Protein AF-A0A1J3CMD3-F1 (afdb_monomer_lite)

Secondary structure (DSSP, 8-state):
-IIIIIS---GGGEEEEEE--BTTTTBPP-HHHHHHHHHH-TTSEEEEETT-EEESSSSEEEEEEEEEEEE-SS-TT-PEEEEEEEEEEEEEEETTTEEEEEEEEEEEEEE-HHHHHHHHTT-SSGGGSHHHHHHHHHHHHHS--SSPS-SS--HHHHHHHHHHHHHHHHHHHHHTT----SSHHHHHHHHHHHHHHHHHHHHS---TTHHHHHHHHHHHHHTTT-HHHHHTHHHHHHHHHHHHHHHHHHHHHHHHHH-TTS-HHHHHHHHHHHTT---TTHHHHHHHSTTHHHHHHHHHHT----TT--HHHHHHHHHHHHHHHHHHTSHHHHHHHHHTTHHHHHHHHHH-----HHHHHHHHHHHHHHHHHHTTTTS-HHHHHHHHHTTHHHHHHHHS-------

Structure (mmCIF, N/CA/C/O backbone):
data_AF-A0A1J3CMD3-F1
#
_entry.id   AF-A0A1J3CMD3-F1
#
loop_
_atom_site.group_PDB
_atom_site.id
_atom_site.type_symbol
_atom_site.label_atom_id
_atom_site.label_alt_id
_atom_site.label_comp_id
_atom_site.label_asym_id
_atom_site.label_entity_id
_atom_site.label_seq_id
_atom_site.pdbx_PDB_ins_code
_atom_site.Cartn_x
_atom_site.Cartn_y
_atom_site.Cartn_z
_atom_site.occupancy
_atom_site.B_iso_or_equiv
_atom_site.auth_seq_id
_atom_site.auth_comp_id
_atom_site.auth_asym_id
_atom_site.auth_atom_id
_atom_site.pdbx_PDB_model_num
ATOM 1 N N . GLU A 1 1 ? 14.453 3.567 -30.118 1.00 92.81 1 GLU A N 1
ATOM 2 C CA . GLU A 1 1 ? 13.488 3.557 -31.240 1.00 92.81 1 GLU A CA 1
ATOM 3 C C . GLU A 1 1 ? 12.048 3.720 -30.774 1.00 92.81 1 GLU A C 1
ATOM 5 O O . GLU A 1 1 ? 11.456 4.727 -31.129 1.00 92.81 1 GLU A O 1
ATOM 10 N N . LEU A 1 2 ? 11.507 2.812 -29.951 1.00 95.75 2 LEU A N 1
ATOM 11 C CA . LEU A 1 2 ? 10.123 2.905 -29.460 1.00 95.75 2 LEU A CA 1
ATOM 12 C C . LEU A 1 2 ? 9.798 4.277 -28.835 1.00 95.75 2 LEU A C 1
ATOM 14 O O . LEU A 1 2 ? 8.873 4.949 -29.277 1.00 95.75 2 LEU A O 1
ATOM 18 N N . LEU A 1 3 ? 10.605 4.737 -27.872 1.00 94.62 3 LEU A N 1
ATOM 19 C CA . LEU A 1 3 ? 10.357 6.009 -27.180 1.00 94.62 3 LEU A CA 1
ATOM 20 C C . LEU A 1 3 ? 10.399 7.228 -28.115 1.00 94.62 3 LEU A C 1
ATOM 22 O O . LEU A 1 3 ? 9.512 8.069 -28.064 1.00 94.62 3 LEU A O 1
ATOM 26 N N . THR A 1 4 ? 11.415 7.330 -28.972 1.00 93.19 4 THR A N 1
ATOM 27 C CA . THR A 1 4 ? 11.677 8.552 -29.748 1.00 93.19 4 THR A CA 1
ATOM 28 C C . THR A 1 4 ? 11.016 8.569 -31.122 1.00 93.19 4 THR A C 1
ATOM 30 O O . THR A 1 4 ? 10.595 9.626 -31.572 1.00 93.19 4 THR A O 1
ATOM 33 N N . LYS A 1 5 ? 10.911 7.421 -31.806 1.00 94.75 5 LYS A N 1
ATOM 34 C CA . LYS A 1 5 ? 10.334 7.340 -33.158 1.00 94.75 5 LYS A CA 1
ATOM 35 C C . LYS A 1 5 ? 8.851 6.980 -33.146 1.00 94.75 5 LYS A C 1
ATOM 37 O O . LYS A 1 5 ? 8.096 7.568 -33.906 1.00 94.75 5 LYS A O 1
ATOM 42 N N . VAL A 1 6 ? 8.445 6.011 -32.320 1.00 96.81 6 VAL A N 1
ATOM 43 C CA . VAL A 1 6 ? 7.047 5.540 -32.282 1.00 96.81 6 VAL A CA 1
ATOM 44 C C . VAL A 1 6 ? 6.206 6.444 -31.387 1.00 96.81 6 VAL A C 1
ATOM 46 O O . VAL A 1 6 ? 5.192 6.965 -31.831 1.00 96.81 6 VAL A O 1
ATOM 49 N N . TYR A 1 7 ? 6.649 6.676 -30.149 1.00 95.62 7 TYR A N 1
ATOM 50 C CA . TYR A 1 7 ? 5.942 7.551 -29.207 1.00 95.62 7 TYR A CA 1
ATOM 51 C C . TYR A 1 7 ? 6.303 9.036 -29.337 1.00 95.62 7 TYR A C 1
ATOM 53 O O . TYR A 1 7 ? 5.656 9.870 -28.712 1.00 95.62 7 TYR A O 1
ATOM 61 N N . GLY A 1 8 ? 7.318 9.380 -30.135 1.00 94.31 8 GLY A N 1
ATOM 62 C CA . GLY A 1 8 ? 7.669 10.775 -30.414 1.00 94.31 8 GLY A CA 1
ATOM 63 C C . GLY A 1 8 ? 8.255 11.547 -29.226 1.00 94.31 8 GLY A C 1
ATOM 64 O O . GLY A 1 8 ? 8.250 12.776 -29.246 1.00 94.31 8 GLY A O 1
ATOM 65 N N . LEU A 1 9 ? 8.755 10.866 -28.187 1.00 92.81 9 LEU A N 1
ATOM 66 C CA . LEU A 1 9 ? 9.378 11.537 -27.045 1.00 92.81 9 LEU A CA 1
ATOM 67 C C . LEU A 1 9 ? 10.665 12.253 -27.468 1.00 92.81 9 LEU A C 1
ATOM 69 O O . LEU A 1 9 ? 11.480 11.719 -28.226 1.00 92.81 9 LEU A O 1
ATOM 73 N N . GLN A 1 10 ? 10.878 13.456 -26.934 1.00 91.88 10 GLN A N 1
ATOM 74 C CA . GLN A 1 10 ? 12.050 14.262 -27.264 1.00 91.88 10 GLN A CA 1
ATOM 75 C C . GLN A 1 10 ? 13.323 13.638 -26.685 1.00 91.88 10 GLN A C 1
ATOM 77 O O . GLN A 1 10 ? 13.473 13.517 -25.469 1.00 91.88 10 GLN A O 1
ATOM 82 N N . ALA A 1 11 ? 14.278 13.295 -27.551 1.00 90.50 11 ALA A N 1
ATOM 83 C CA . ALA A 1 11 ? 15.515 12.638 -27.134 1.00 90.50 11 ALA A CA 1
ATOM 84 C C . ALA A 1 11 ? 16.353 13.489 -26.162 1.00 90.50 11 ALA A C 1
ATOM 86 O O . ALA A 1 11 ? 16.929 12.941 -25.228 1.00 90.50 11 ALA A O 1
ATOM 87 N N . GLN A 1 12 ? 16.360 14.823 -26.309 1.00 90.44 12 GLN A N 1
ATOM 88 C CA . GLN A 1 12 ? 17.093 15.721 -25.402 1.00 90.44 12 GLN A CA 1
ATOM 89 C C . GLN A 1 12 ? 16.590 15.715 -23.947 1.00 90.44 12 GLN A C 1
ATOM 91 O O . GLN A 1 12 ? 17.272 16.226 -23.065 1.00 90.44 12 GLN A O 1
ATOM 96 N N . ARG A 1 13 ? 15.395 15.170 -23.696 1.00 91.62 13 ARG A N 1
ATOM 97 C CA . ARG A 1 13 ? 14.781 15.081 -22.361 1.00 91.62 13 ARG A CA 1
ATOM 98 C C . ARG A 1 13 ? 14.934 13.704 -21.727 1.00 91.62 13 ARG A C 1
ATOM 100 O O . ARG A 1 13 ? 14.452 13.483 -20.616 1.00 91.62 13 ARG A O 1
ATOM 107 N N . ILE A 1 14 ? 15.581 12.782 -22.434 1.00 93.69 14 ILE A N 1
ATOM 108 C CA . ILE A 1 14 ? 15.891 11.452 -21.938 1.00 93.69 14 ILE A CA 1
ATOM 109 C C . ILE A 1 14 ? 17.235 11.499 -21.212 1.00 93.69 14 ILE A C 1
ATOM 111 O O . ILE A 1 14 ? 18.238 11.971 -21.746 1.00 93.69 14 ILE A O 1
ATOM 115 N N . CYS A 1 15 ? 17.252 10.945 -20.007 1.00 94.62 15 CYS A N 1
ATOM 116 C CA . CYS A 1 15 ? 18.464 10.675 -19.245 1.00 94.62 15 CYS A CA 1
ATOM 117 C C . CYS A 1 15 ? 18.563 9.166 -19.038 1.00 94.62 15 CYS A C 1
ATOM 119 O O . CYS A 1 15 ? 17.550 8.503 -18.816 1.00 94.62 15 CYS A O 1
ATOM 121 N N . VAL A 1 16 ? 19.767 8.610 -19.080 1.00 96.94 16 VAL A N 1
ATOM 122 C CA . VAL A 1 16 ? 19.979 7.174 -18.880 1.00 96.94 16 VAL A CA 1
ATOM 123 C C . VAL A 1 16 ? 21.024 6.927 -17.805 1.00 96.94 16 VAL A C 1
ATOM 125 O O . VAL A 1 16 ? 21.969 7.700 -17.634 1.00 96.94 16 VAL A O 1
ATOM 128 N N . THR A 1 17 ? 20.854 5.841 -17.061 1.00 97.56 17 THR A N 1
ATOM 129 C CA . THR A 1 17 ? 21.835 5.394 -16.072 1.00 97.56 17 THR A CA 1
ATOM 130 C C . THR A 1 17 ? 22.399 4.034 -16.441 1.00 97.56 17 THR A C 1
ATOM 132 O O . THR A 1 17 ? 21.723 3.238 -17.092 1.00 97.56 17 THR A O 1
ATOM 135 N N . TYR A 1 18 ? 23.631 3.759 -16.027 1.00 97.94 18 TYR A N 1
ATOM 136 C CA . TYR A 1 18 ? 24.280 2.454 -16.164 1.00 97.94 18 TYR A CA 1
ATOM 137 C C . TYR A 1 18 ? 24.869 2.017 -14.821 1.00 97.94 18 TYR A C 1
ATOM 139 O O . TYR A 1 18 ? 25.007 2.830 -13.901 1.00 97.94 18 TYR A O 1
ATOM 147 N N . PHE A 1 19 ? 25.214 0.735 -14.697 1.00 97.94 19 PHE A N 1
ATOM 148 C CA . PHE A 1 19 ? 25.777 0.203 -13.461 1.00 97.94 19 PHE A CA 1
ATOM 149 C C . PHE A 1 19 ? 27.157 0.796 -13.156 1.00 97.94 19 PHE A C 1
ATOM 151 O O . PHE A 1 19 ? 28.106 0.652 -13.924 1.00 97.94 19 PHE A O 1
ATOM 158 N N . GLY A 1 20 ? 27.262 1.461 -12.007 1.00 96.69 20 GLY A N 1
ATOM 159 C CA . GLY A 1 20 ? 28.458 2.164 -11.549 1.00 96.69 20 GLY A CA 1
ATOM 160 C C . GLY A 1 20 ? 29.538 1.271 -10.939 1.00 96.69 20 GLY A C 1
ATOM 161 O O . GLY A 1 20 ? 30.559 1.807 -10.521 1.00 96.69 20 GLY A O 1
ATOM 162 N N . GLY A 1 21 ? 29.334 -0.048 -10.900 1.00 94.25 21 GLY A N 1
ATOM 163 C CA . GLY A 1 21 ? 30.234 -1.001 -10.253 1.00 94.25 21 GLY A CA 1
ATOM 164 C C . GLY A 1 21 ? 29.907 -1.207 -8.774 1.00 94.25 21 GLY A C 1
ATOM 165 O O . GLY A 1 21 ? 29.252 -0.378 -8.141 1.00 94.25 21 GLY A O 1
ATOM 166 N N . ASP A 1 22 ? 30.387 -2.320 -8.231 1.00 90.31 22 ASP A N 1
ATOM 167 C CA . ASP A 1 22 ? 30.326 -2.652 -6.812 1.00 90.31 22 ASP A CA 1
ATOM 168 C C . ASP A 1 22 ? 31.669 -3.247 -6.385 1.00 90.31 22 ASP A C 1
ATOM 170 O O . ASP A 1 22 ? 31.959 -4.424 -6.613 1.00 90.31 22 ASP A O 1
ATOM 174 N N . GLU A 1 23 ? 32.506 -2.407 -5.778 1.00 86.00 23 GLU A N 1
ATOM 175 C CA . GLU A 1 23 ? 33.840 -2.796 -5.319 1.00 86.00 23 GLU A CA 1
ATOM 176 C C . GLU A 1 23 ? 33.786 -3.869 -4.225 1.00 86.00 23 GLU A C 1
ATOM 178 O O . GLU A 1 23 ? 34.663 -4.733 -4.185 1.00 86.00 23 GLU A O 1
ATOM 183 N N . ASN A 1 24 ? 32.742 -3.878 -3.385 1.00 82.44 24 ASN A N 1
ATOM 184 C CA . ASN A 1 24 ? 32.611 -4.846 -2.293 1.00 82.44 24 ASN A CA 1
ATOM 185 C C . ASN A 1 24 ? 32.387 -6.266 -2.823 1.00 82.44 24 ASN A C 1
ATOM 187 O O . ASN A 1 24 ? 32.878 -7.229 -2.237 1.00 82.44 24 ASN A O 1
ATOM 191 N N . ASN A 1 25 ? 31.683 -6.383 -3.950 1.00 77.88 25 ASN A N 1
ATOM 192 C CA . ASN A 1 25 ? 31.422 -7.649 -4.634 1.00 77.88 25 ASN A CA 1
ATOM 193 C C . ASN A 1 25 ? 32.369 -7.899 -5.824 1.00 77.88 25 ASN A C 1
ATOM 195 O O . ASN A 1 25 ? 32.204 -8.879 -6.553 1.00 77.88 25 ASN A O 1
ATOM 199 N N . GLY A 1 26 ? 33.371 -7.034 -6.027 1.00 84.12 26 GLY A N 1
ATOM 200 C CA . GLY A 1 26 ? 34.363 -7.161 -7.096 1.00 84.12 26 GLY A CA 1
ATOM 201 C C . GLY A 1 26 ? 33.792 -7.012 -8.511 1.00 84.12 26 GLY A C 1
ATOM 202 O O . GLY A 1 26 ? 34.351 -7.571 -9.456 1.00 84.12 26 GLY A O 1
ATOM 203 N N . ILE A 1 27 ? 32.679 -6.292 -8.673 1.00 88.62 27 ILE A N 1
ATOM 204 C CA . ILE A 1 27 ? 32.011 -6.101 -9.964 1.00 88.62 27 ILE A CA 1
ATOM 205 C C . ILE A 1 27 ? 32.422 -4.752 -10.551 1.00 88.62 27 ILE A C 1
ATOM 207 O O . ILE A 1 27 ? 32.193 -3.699 -9.955 1.00 88.62 27 ILE A O 1
ATOM 211 N N . ALA A 1 28 ? 33.008 -4.774 -11.745 1.00 93.19 28 ALA A N 1
ATOM 212 C CA . ALA A 1 28 ? 33.398 -3.556 -12.443 1.00 93.19 28 ALA A CA 1
ATOM 213 C C . ALA A 1 28 ? 32.175 -2.741 -12.922 1.00 93.19 28 ALA A C 1
ATOM 215 O O . ALA A 1 28 ? 31.101 -3.312 -13.144 1.00 93.19 28 ALA A O 1
ATOM 216 N N . PRO A 1 29 ? 32.329 -1.421 -13.133 1.00 96.75 29 PRO A N 1
ATOM 217 C CA . PRO A 1 29 ? 31.311 -0.614 -13.796 1.00 96.75 29 PRO A CA 1
ATOM 218 C C . PRO A 1 29 ? 31.007 -1.121 -15.211 1.00 96.75 29 PRO A C 1
ATOM 220 O O . PRO A 1 29 ? 31.906 -1.542 -15.942 1.00 96.75 29 PRO A O 1
ATOM 223 N N . ASP A 1 30 ? 29.744 -1.027 -15.624 1.00 97.12 30 ASP A N 1
ATOM 224 C CA . ASP A 1 30 ? 29.281 -1.464 -16.944 1.00 97.12 30 ASP A CA 1
ATOM 225 C C . ASP A 1 30 ? 29.537 -0.384 -18.010 1.00 97.12 30 ASP A C 1
ATOM 227 O O . ASP A 1 30 ? 28.643 0.346 -18.451 1.00 97.12 30 ASP A O 1
ATOM 231 N N . TYR A 1 31 ? 30.806 -0.241 -18.395 1.00 97.50 31 TYR A N 1
ATOM 232 C CA . TYR A 1 31 ? 31.214 0.716 -19.425 1.00 97.50 31 TYR A CA 1
ATOM 233 C C . TYR A 1 31 ? 30.710 0.348 -20.825 1.00 97.50 31 TYR A C 1
ATOM 235 O O . TYR A 1 31 ? 30.526 1.247 -21.642 1.00 97.50 31 TYR A O 1
ATOM 243 N N . GLU A 1 32 ? 30.430 -0.932 -21.088 1.00 97.19 32 GLU A N 1
ATOM 244 C CA . GLU A 1 32 ? 29.830 -1.375 -22.351 1.00 97.19 32 GLU A CA 1
ATOM 245 C C . GLU A 1 32 ? 28.454 -0.723 -22.537 1.00 97.19 32 GLU A C 1
ATOM 247 O O . GLU A 1 32 ? 28.205 -0.082 -23.561 1.00 97.19 32 GLU A O 1
ATOM 252 N N . CYS A 1 33 ? 27.593 -0.778 -21.514 1.00 97.44 33 CYS A N 1
ATOM 253 C CA . CYS A 1 33 ? 26.295 -0.110 -21.552 1.00 97.44 33 CYS A CA 1
ATOM 254 C C . CYS A 1 33 ? 26.418 1.410 -21.751 1.00 97.44 33 CYS A C 1
ATOM 256 O O . CYS A 1 33 ? 25.659 1.989 -22.536 1.00 97.44 33 CYS A O 1
ATOM 258 N N . ARG A 1 34 ? 27.369 2.066 -21.070 1.00 97.38 34 ARG A N 1
ATOM 259 C CA . ARG A 1 34 ? 27.636 3.507 -21.240 1.00 97.38 34 ARG A CA 1
ATOM 260 C C . ARG A 1 34 ? 27.969 3.835 -22.696 1.00 97.38 34 ARG A C 1
ATOM 262 O O . ARG A 1 34 ? 27.392 4.762 -23.264 1.00 97.38 34 ARG A O 1
ATOM 269 N N . ASP A 1 35 ? 28.894 3.087 -23.285 1.00 97.62 35 ASP A N 1
ATOM 270 C CA . ASP A 1 35 ? 29.414 3.365 -24.624 1.00 97.62 35 ASP A CA 1
ATOM 271 C C . ASP A 1 35 ? 28.353 3.114 -25.701 1.00 97.62 35 ASP A C 1
ATOM 273 O O . ASP A 1 35 ? 28.236 3.901 -26.642 1.00 97.62 35 ASP A O 1
ATOM 277 N N . ILE A 1 36 ? 27.500 2.098 -25.519 1.00 97.44 36 ILE A N 1
ATOM 278 C CA . ILE A 1 36 ? 26.334 1.861 -26.381 1.00 97.44 36 ILE A CA 1
ATOM 279 C C . ILE A 1 36 ? 25.380 3.062 -26.354 1.00 97.44 36 ILE A C 1
ATOM 281 O O . ILE A 1 36 ? 24.971 3.539 -27.414 1.00 97.44 36 ILE A O 1
ATOM 285 N N . TRP A 1 37 ? 25.039 3.594 -25.175 1.00 96.25 37 TRP A N 1
ATOM 286 C CA . TRP A 1 37 ? 24.150 4.759 -25.078 1.00 96.25 37 TRP A CA 1
ATOM 287 C C . TRP A 1 37 ? 24.722 6.000 -25.760 1.00 96.25 37 TRP A C 1
ATOM 289 O O . TRP A 1 37 ? 24.011 6.672 -26.512 1.00 96.25 37 TRP A O 1
ATOM 299 N N . LEU A 1 38 ? 26.007 6.278 -25.534 1.00 95.12 38 LEU A N 1
ATOM 300 C CA . LEU A 1 38 ? 26.700 7.407 -26.155 1.00 95.12 38 LEU A CA 1
ATOM 301 C C . LEU A 1 38 ? 26.806 7.247 -27.675 1.00 95.12 38 LEU A C 1
ATOM 303 O O . LEU A 1 38 ? 26.694 8.231 -28.400 1.00 95.12 38 LEU A O 1
ATOM 307 N N . HIS A 1 39 ? 26.972 6.021 -28.172 1.00 95.19 39 HIS A N 1
ATOM 308 C CA . HIS A 1 39 ? 26.961 5.752 -29.606 1.00 95.19 39 HIS A CA 1
ATOM 309 C C . HIS A 1 39 ? 25.575 5.977 -30.226 1.00 95.19 39 HIS A C 1
ATOM 311 O O . HIS A 1 39 ? 25.465 6.572 -31.296 1.00 95.19 39 HIS A O 1
ATOM 317 N N . LEU A 1 40 ? 24.512 5.529 -29.549 1.00 91.12 40 LEU A N 1
ATOM 318 C CA . LEU A 1 40 ? 23.136 5.672 -30.028 1.00 91.12 40 LEU A CA 1
ATOM 319 C C . LEU A 1 40 ? 22.684 7.134 -30.084 1.00 91.12 40 LEU A C 1
ATOM 321 O O . LEU A 1 40 ? 21.958 7.514 -31.004 1.00 91.12 40 LEU A O 1
ATOM 325 N N . HIS A 1 41 ? 23.071 7.942 -29.096 1.00 88.62 41 HIS A N 1
ATOM 326 C CA . HIS A 1 41 ? 22.726 9.357 -29.056 1.00 88.62 41 HIS A CA 1
ATOM 327 C C . HIS A 1 41 ? 23.751 10.150 -28.217 1.00 88.62 41 HIS A C 1
ATOM 329 O O . HIS A 1 41 ? 23.592 10.266 -26.998 1.00 88.62 41 HIS A O 1
ATOM 335 N N . PRO A 1 42 ? 24.779 10.749 -28.853 1.00 86.38 42 PRO A N 1
ATOM 336 C CA . PRO A 1 42 ? 25.933 11.342 -28.164 1.00 86.38 42 PRO A CA 1
ATOM 337 C C . PRO A 1 42 ? 25.626 12.459 -27.163 1.00 86.38 42 PRO A C 1
ATOM 339 O O . PRO A 1 42 ? 26.441 12.738 -26.291 1.00 86.38 42 PRO A O 1
ATOM 342 N N . SER A 1 43 ? 24.469 13.116 -27.283 1.00 83.69 43 SER A N 1
ATOM 343 C CA . SER A 1 43 ? 24.056 14.185 -26.370 1.00 83.69 43 SER A CA 1
ATOM 344 C C . SER A 1 43 ? 23.166 13.708 -25.216 1.00 83.69 43 SER A C 1
ATOM 346 O O . SER A 1 43 ? 22.614 14.547 -24.507 1.00 83.69 43 SER A O 1
ATOM 348 N N . LEU A 1 44 ? 22.956 12.395 -25.051 1.00 88.94 44 LEU A N 1
ATOM 349 C CA . LEU A 1 44 ? 22.248 11.871 -23.882 1.00 88.94 44 LEU A CA 1
ATOM 350 C C . LEU A 1 44 ? 23.057 12.132 -22.613 1.00 88.94 44 LEU A C 1
ATOM 352 O O . LEU A 1 44 ? 24.272 11.939 -22.575 1.00 88.94 44 LEU A O 1
ATOM 356 N N . LEU A 1 45 ? 22.357 12.484 -21.538 1.00 91.44 45 LEU A N 1
ATOM 357 C CA . LEU A 1 45 ? 22.942 12.455 -20.207 1.00 91.44 45 LEU A CA 1
ATOM 358 C C . LEU A 1 45 ? 23.034 10.994 -19.739 1.00 91.44 45 LEU A C 1
ATOM 360 O O . LEU A 1 45 ? 22.012 10.386 -19.421 1.00 91.44 45 LEU A O 1
ATOM 364 N N . VAL A 1 46 ? 24.253 10.446 -19.702 1.00 95.25 46 VAL A N 1
ATOM 365 C CA . VAL A 1 46 ? 24.551 9.065 -19.281 1.00 95.25 46 VAL A CA 1
ATOM 366 C C . VAL A 1 46 ? 25.294 9.089 -17.943 1.00 95.25 46 VAL A C 1
ATOM 368 O O . VAL A 1 46 ? 26.407 9.605 -17.873 1.00 95.25 46 VAL A O 1
ATOM 371 N N . MET A 1 47 ? 24.701 8.547 -16.873 1.00 95.69 47 MET A N 1
ATOM 372 C CA . MET A 1 47 ? 25.267 8.632 -15.513 1.00 95.69 47 MET A CA 1
ATOM 373 C C . MET A 1 47 ? 25.491 7.257 -14.858 1.00 95.69 47 MET A C 1
ATOM 375 O O . MET A 1 47 ? 24.603 6.405 -14.929 1.00 95.69 47 MET A O 1
ATOM 379 N N . PRO A 1 48 ? 26.622 7.033 -14.163 1.00 96.62 48 PRO A N 1
ATOM 380 C CA . PRO A 1 48 ? 26.817 5.829 -13.359 1.00 96.62 48 PRO A CA 1
ATOM 381 C C . PRO A 1 48 ? 25.925 5.858 -12.119 1.00 96.62 48 PRO A C 1
ATOM 383 O O . PRO A 1 48 ? 25.761 6.909 -11.499 1.00 96.62 48 PRO A O 1
ATOM 386 N N . ARG A 1 49 ? 25.397 4.696 -11.732 1.00 96.00 49 ARG A N 1
ATOM 387 C CA . ARG A 1 49 ? 24.602 4.486 -10.516 1.00 96.00 49 ARG A CA 1
ATOM 388 C C . ARG A 1 49 ? 24.960 3.147 -9.877 1.00 96.00 49 ARG A C 1
ATOM 390 O O . ARG A 1 49 ? 24.953 2.126 -10.557 1.00 96.00 49 ARG A O 1
ATOM 397 N N . GLN A 1 50 ? 25.299 3.131 -8.591 1.00 93.00 50 GLN A N 1
ATOM 398 C CA . GLN A 1 50 ? 25.626 1.877 -7.893 1.00 93.00 50 GLN A CA 1
ATOM 399 C C . GLN A 1 50 ? 24.378 1.003 -7.716 1.00 93.00 50 GLN A C 1
ATOM 401 O O . GLN A 1 50 ? 24.448 -0.214 -7.799 1.00 93.00 50 GLN A O 1
ATOM 406 N N . GLU A 1 51 ? 23.208 1.625 -7.584 1.00 92.88 51 GLU A N 1
ATOM 407 C CA . GLU A 1 51 ? 21.903 0.972 -7.469 1.00 92.88 51 GLU A CA 1
ATOM 408 C C . GLU A 1 51 ? 21.412 0.300 -8.766 1.00 92.88 51 GLU A C 1
ATOM 410 O O . GLU A 1 51 ? 20.350 -0.323 -8.787 1.00 92.88 51 GLU A O 1
ATOM 415 N N . ASN A 1 52 ? 22.152 0.433 -9.870 1.00 96.00 52 ASN A N 1
ATOM 416 C CA . ASN A 1 52 ? 21.810 -0.145 -11.169 1.00 96.00 52 ASN A CA 1
ATOM 417 C C . ASN A 1 52 ? 22.205 -1.635 -11.257 1.00 96.00 52 ASN A C 1
ATOM 419 O O . ASN A 1 52 ? 22.837 -2.078 -12.214 1.00 96.00 52 ASN A O 1
ATOM 423 N N . PHE A 1 53 ? 21.807 -2.417 -10.259 1.00 94.00 53 PHE A N 1
ATOM 424 C CA . PHE A 1 53 ? 21.955 -3.868 -10.227 1.00 94.00 53 PHE A CA 1
ATOM 425 C C . PHE A 1 53 ? 20.585 -4.484 -9.939 1.00 94.00 53 PHE A C 1
ATOM 427 O O . PHE A 1 53 ? 19.926 -4.130 -8.964 1.00 94.00 53 PHE A O 1
ATOM 434 N N . TRP A 1 54 ? 20.103 -5.328 -10.848 1.00 94.06 54 TRP A N 1
ATOM 435 C CA . TRP A 1 54 ? 18.795 -5.965 -10.750 1.00 94.06 54 TRP A CA 1
ATOM 436 C C . TRP A 1 54 ? 18.935 -7.380 -10.201 1.00 94.06 54 TRP A C 1
ATOM 438 O O . TRP A 1 54 ? 19.785 -8.147 -10.655 1.00 94.06 54 TRP A O 1
ATOM 448 N N . GLU A 1 55 ? 18.050 -7.737 -9.276 1.00 91.69 55 GLU A N 1
ATOM 449 C CA . GLU A 1 55 ? 17.997 -9.054 -8.650 1.00 91.69 55 GLU A CA 1
ATOM 450 C C . GLU A 1 55 ? 16.555 -9.565 -8.619 1.00 91.69 55 GLU A C 1
ATOM 452 O O . GLU A 1 55 ? 15.612 -8.802 -8.394 1.00 91.69 55 GLU A O 1
ATOM 457 N N . MET A 1 56 ? 16.383 -10.874 -8.818 1.00 87.38 56 MET A N 1
ATOM 458 C CA . MET A 1 56 ? 15.080 -11.533 -8.688 1.00 87.38 56 MET A CA 1
ATOM 459 C C . MET A 1 56 ? 14.585 -11.576 -7.227 1.00 87.38 56 MET A C 1
ATOM 461 O O . MET A 1 56 ? 13.380 -11.595 -6.980 1.00 87.38 56 MET A O 1
ATOM 465 N N . GLY A 1 57 ? 15.511 -11.596 -6.267 1.00 87.31 57 GLY A N 1
ATOM 466 C CA . GLY A 1 57 ? 15.286 -11.665 -4.822 1.00 87.31 57 GLY A CA 1
ATOM 467 C C . GLY A 1 57 ? 16.604 -11.963 -4.099 1.00 87.31 57 GLY A C 1
ATOM 468 O O . GLY A 1 57 ? 17.664 -11.850 -4.708 1.00 87.31 57 GLY A O 1
ATOM 469 N N . ASP A 1 58 ? 16.542 -12.415 -2.842 1.00 85.44 58 ASP A N 1
ATOM 470 C CA . ASP A 1 58 ? 17.736 -12.720 -2.024 1.00 85.44 58 ASP A CA 1
ATOM 471 C C . ASP A 1 58 ? 18.674 -13.771 -2.655 1.00 85.44 58 ASP A C 1
ATOM 473 O O . ASP A 1 58 ? 19.854 -13.857 -2.318 1.00 85.44 58 ASP A O 1
ATOM 477 N N . THR A 1 59 ? 18.137 -14.611 -3.544 1.00 88.88 59 THR A N 1
ATOM 478 C CA . THR A 1 59 ? 18.888 -15.564 -4.372 1.00 88.88 59 THR A CA 1
ATOM 479 C C . THR A 1 59 ? 18.260 -15.643 -5.762 1.00 88.88 59 THR A C 1
ATOM 481 O O . THR A 1 59 ? 17.064 -15.385 -5.921 1.00 88.88 59 THR A O 1
ATOM 484 N N . GLY A 1 60 ? 19.042 -16.056 -6.761 1.00 91.88 60 GLY A N 1
ATOM 485 C CA . GLY A 1 60 ? 18.574 -16.296 -8.125 1.00 91.88 60 GLY A CA 1
ATOM 486 C C . GLY A 1 60 ? 19.233 -15.402 -9.171 1.00 91.88 60 GLY A C 1
ATOM 487 O O . GLY A 1 60 ? 20.318 -14.862 -8.971 1.00 91.88 60 GLY A O 1
ATOM 488 N N . LEU A 1 61 ? 18.593 -15.286 -10.333 1.00 93.75 61 LEU A N 1
ATOM 489 C CA . LEU A 1 61 ? 19.156 -14.577 -11.481 1.00 93.75 61 LEU A CA 1
ATOM 490 C C . LEU A 1 61 ? 19.276 -13.071 -11.212 1.00 93.75 61 LEU A C 1
ATOM 492 O O . LEU A 1 61 ? 18.374 -12.456 -10.640 1.00 93.75 61 LEU A O 1
ATOM 496 N N . CYS A 1 62 ? 20.390 -12.486 -11.641 1.00 93.94 62 CYS A N 1
ATOM 497 C CA . CYS A 1 62 ? 20.698 -11.075 -11.439 1.00 93.94 62 CYS A CA 1
ATOM 498 C C . CYS A 1 62 ? 21.685 -10.535 -12.486 1.00 93.94 62 CYS A C 1
ATOM 500 O O . CYS A 1 62 ? 22.256 -11.274 -13.300 1.00 93.94 62 CYS A O 1
ATOM 502 N N . GLY A 1 63 ? 21.884 -9.219 -12.474 1.00 94.94 63 GLY A N 1
ATOM 503 C CA . GLY A 1 63 ? 22.867 -8.558 -13.322 1.00 94.94 63 GLY A CA 1
ATOM 504 C C . GLY A 1 63 ? 22.778 -7.033 -13.306 1.00 94.94 63 GLY A C 1
ATOM 505 O O . GLY A 1 63 ? 21.849 -6.472 -12.723 1.00 94.94 63 GLY A O 1
ATOM 506 N N . PRO A 1 64 ? 23.738 -6.346 -13.951 1.00 96.62 64 PRO A N 1
ATOM 507 C CA . PRO A 1 64 ? 23.682 -4.902 -14.114 1.00 96.62 64 PRO A CA 1
ATOM 508 C C . PRO A 1 64 ? 22.427 -4.512 -14.895 1.00 96.62 64 PRO A C 1
ATOM 510 O O . PRO A 1 64 ? 21.922 -5.265 -15.731 1.00 96.62 64 PRO A O 1
ATOM 513 N N . CYS A 1 65 ? 21.915 -3.319 -14.627 1.00 97.38 65 CYS A N 1
ATOM 514 C CA . CYS A 1 65 ? 20.800 -2.770 -15.376 1.00 97.38 65 CYS A CA 1
ATOM 515 C C . CYS A 1 65 ? 21.070 -1.340 -15.836 1.00 97.38 65 CYS A C 1
ATOM 517 O O . CYS A 1 65 ? 21.920 -0.618 -15.310 1.00 97.38 65 CYS A O 1
ATOM 519 N N . SER A 1 66 ? 20.311 -0.920 -16.837 1.00 98.00 66 SER A N 1
ATOM 520 C CA . SER A 1 66 ? 20.243 0.451 -17.306 1.00 98.00 66 SER A CA 1
ATOM 521 C C . SER A 1 66 ? 18.822 0.965 -17.164 1.00 98.00 66 SER A C 1
ATOM 523 O O . SER A 1 66 ? 17.872 0.261 -17.496 1.00 98.00 66 SER A O 1
ATOM 525 N N . LYS A 1 67 ? 18.659 2.190 -16.665 1.00 97.56 67 LYS A N 1
ATOM 526 C CA . LYS A 1 67 ? 17.341 2.803 -16.490 1.00 97.56 67 LYS A CA 1
ATOM 527 C C . LYS A 1 67 ? 17.228 4.048 -17.346 1.00 97.56 67 LYS A C 1
ATOM 529 O O . LYS A 1 67 ? 18.170 4.832 -17.441 1.00 97.56 67 LYS A O 1
ATOM 534 N N . ILE A 1 68 ? 16.061 4.226 -17.945 1.00 96.75 68 ILE A N 1
ATOM 535 C CA . ILE A 1 68 ? 15.699 5.366 -18.775 1.00 96.75 68 ILE A CA 1
ATOM 536 C C . ILE A 1 68 ? 14.759 6.256 -17.971 1.00 96.75 68 ILE A C 1
ATOM 538 O O . ILE A 1 68 ? 13.684 5.829 -17.536 1.00 96.75 68 ILE A O 1
ATOM 542 N N . TYR A 1 69 ? 15.165 7.506 -17.813 1.00 95.56 69 TYR A N 1
ATOM 543 C CA . TYR A 1 69 ? 14.415 8.564 -17.165 1.00 95.56 69 TYR A CA 1
ATOM 544 C C . TYR A 1 69 ? 13.999 9.611 -18.192 1.00 95.56 69 TYR A C 1
ATOM 546 O O . TYR A 1 69 ? 14.691 9.832 -19.187 1.00 95.56 69 TYR A O 1
ATOM 554 N N . TYR A 1 70 ? 12.885 10.286 -17.931 1.00 94.06 70 TYR A N 1
ATOM 555 C CA . TYR A 1 70 ? 12.410 11.382 -18.766 1.00 94.06 70 TYR A CA 1
ATOM 556 C C . TYR A 1 70 ? 12.079 12.605 -17.922 1.00 94.06 70 TYR A C 1
ATOM 558 O O . TYR A 1 70 ? 11.384 12.498 -16.909 1.00 94.06 70 TYR A O 1
ATOM 566 N N . VAL A 1 71 ? 12.567 13.763 -18.357 1.00 91.94 71 VAL A N 1
ATOM 567 C CA . VAL A 1 71 ? 12.281 15.058 -17.736 1.00 91.94 71 VAL A CA 1
ATOM 568 C C . VAL A 1 71 ? 11.140 15.723 -18.496 1.00 91.94 71 VAL A C 1
ATOM 570 O O . VAL A 1 71 ? 11.260 16.011 -19.688 1.00 91.94 71 VAL A O 1
ATOM 573 N N . ARG A 1 72 ? 10.017 15.961 -17.816 1.00 89.19 72 ARG A N 1
ATOM 574 C CA . ARG A 1 72 ? 8.833 16.595 -18.419 1.00 89.19 72 ARG A CA 1
ATOM 575 C C . ARG A 1 72 ? 9.126 18.038 -18.818 1.00 89.19 72 ARG A C 1
ATOM 577 O O . ARG A 1 72 ? 9.980 18.688 -18.222 1.00 89.19 72 ARG A O 1
ATOM 584 N N . GLU A 1 73 ? 8.426 18.544 -19.830 1.00 84.12 73 GLU A N 1
ATOM 585 C CA . GLU A 1 73 ? 8.575 19.953 -20.225 1.00 84.12 73 GLU A CA 1
ATOM 586 C C . GLU A 1 73 ? 7.983 20.887 -19.175 1.00 84.12 73 GLU A C 1
ATOM 588 O O . GLU A 1 73 ? 8.528 21.947 -18.886 1.00 84.12 73 GLU A O 1
ATOM 593 N N . GLU A 1 74 ? 6.872 20.446 -18.600 1.00 81.69 74 GLU A N 1
ATOM 594 C CA . GLU A 1 74 ? 6.034 21.168 -17.659 1.00 81.69 74 GLU A CA 1
ATOM 595 C C . GLU A 1 74 ? 6.613 21.160 -16.235 1.00 81.69 74 GLU A C 1
ATOM 597 O O . GLU A 1 74 ? 6.187 21.945 -15.387 1.00 81.69 74 GLU A O 1
ATOM 602 N N . ASP A 1 75 ? 7.587 20.284 -15.962 1.00 77.62 75 ASP A N 1
ATOM 603 C CA . ASP A 1 75 ? 8.196 20.149 -14.644 1.00 77.62 75 ASP A CA 1
ATOM 604 C C . ASP A 1 75 ? 9.390 21.095 -14.466 1.00 77.62 75 ASP A C 1
ATOM 606 O O . ASP A 1 75 ? 10.529 20.801 -14.835 1.00 77.62 75 ASP A O 1
ATOM 610 N N . GLN A 1 76 ? 9.124 22.237 -13.835 1.00 74.19 76 GLN A N 1
ATOM 611 C CA . GLN A 1 76 ? 10.134 23.253 -13.526 1.00 74.19 76 GLN A CA 1
ATOM 612 C C . GLN A 1 76 ? 11.142 22.810 -12.454 1.00 74.19 76 GLN A C 1
ATOM 614 O O . GLN A 1 76 ? 12.184 23.445 -12.306 1.00 74.19 76 GLN A O 1
ATOM 619 N N . SER A 1 77 ? 10.859 21.737 -11.707 1.00 77.19 77 SER A N 1
ATOM 620 C CA . SER A 1 77 ? 11.787 21.202 -10.704 1.00 77.19 77 SER A CA 1
ATOM 621 C C . SER A 1 77 ? 12.908 20.360 -11.322 1.00 77.19 77 SER A C 1
ATOM 623 O O . SER A 1 77 ? 13.912 20.094 -10.662 1.00 77.19 77 SER A O 1
ATOM 625 N N . GLY A 1 78 ? 12.749 19.943 -12.585 1.00 75.06 78 GLY A N 1
ATOM 626 C CA . GLY A 1 78 ? 13.692 19.063 -13.272 1.00 75.06 78 GLY A CA 1
ATOM 627 C C . GLY A 1 78 ? 13.687 17.621 -12.753 1.00 75.06 78 GLY A C 1
ATOM 628 O O . GLY A 1 78 ? 14.620 16.870 -13.045 1.00 75.06 78 GLY A O 1
ATOM 629 N N . ILE A 1 79 ? 12.668 17.216 -11.986 1.00 81.69 79 ILE A N 1
ATOM 630 C CA . ILE A 1 79 ? 12.556 15.849 -11.478 1.00 81.69 79 ILE A CA 1
ATOM 631 C C . ILE A 1 79 ? 12.299 14.894 -12.650 1.00 81.69 79 ILE A C 1
ATOM 633 O O . ILE A 1 79 ? 11.319 14.989 -13.387 1.00 81.69 79 ILE A O 1
ATOM 637 N N . ALA A 1 80 ? 13.209 13.938 -12.822 1.00 86.88 80 ALA A N 1
ATOM 638 C CA . ALA A 1 80 ? 13.109 12.939 -13.871 1.00 86.88 80 ALA A CA 1
ATOM 639 C C . ALA A 1 80 ? 12.259 11.745 -13.410 1.00 86.88 80 ALA A C 1
ATOM 641 O O . ALA A 1 80 ? 12.432 11.223 -12.307 1.00 86.88 80 ALA A O 1
ATOM 642 N N . VAL A 1 81 ? 11.366 11.268 -14.276 1.00 90.81 81 VAL A N 1
ATOM 643 C CA . VAL A 1 81 ? 10.528 10.090 -14.018 1.00 90.81 81 VAL A CA 1
ATOM 644 C C . VAL A 1 81 ? 11.191 8.858 -14.625 1.00 90.81 81 VAL A C 1
ATOM 646 O O . VAL A 1 81 ? 11.466 8.844 -15.821 1.00 90.81 81 VAL A O 1
ATOM 649 N N . GLU A 1 82 ? 11.421 7.810 -13.828 1.00 94.50 82 GLU A N 1
ATOM 650 C CA . GLU A 1 82 ? 11.867 6.508 -14.347 1.00 94.50 82 GLU A CA 1
ATOM 651 C C . GLU A 1 82 ? 10.749 5.873 -15.183 1.00 94.50 82 GLU A C 1
ATOM 653 O O . GLU A 1 82 ? 9.653 5.626 -14.665 1.00 94.50 82 GLU A O 1
ATOM 658 N N . LEU A 1 83 ? 11.036 5.592 -16.455 1.00 95.25 83 LEU A N 1
ATOM 659 C CA . LEU A 1 83 ? 10.085 5.003 -17.399 1.00 95.25 83 LEU A CA 1
ATOM 660 C C . LEU A 1 83 ? 10.338 3.533 -17.666 1.00 95.25 83 LEU A C 1
ATOM 662 O O . LEU A 1 83 ? 9.386 2.753 -17.725 1.00 95.25 83 LEU A O 1
ATOM 666 N N . TRP A 1 84 ? 11.603 3.174 -17.865 1.00 97.31 84 TRP A N 1
ATOM 667 C CA . TRP A 1 84 ? 11.976 1.870 -18.391 1.00 97.31 84 TRP A CA 1
ATOM 668 C C . TRP A 1 84 ? 13.277 1.396 -17.755 1.00 97.31 84 TRP A C 1
ATOM 670 O O . TRP A 1 84 ? 14.269 2.118 -17.768 1.00 97.31 84 TRP A O 1
ATOM 680 N N . SER A 1 85 ? 13.275 0.179 -17.221 1.00 97.12 85 SER A N 1
ATOM 681 C CA . SER A 1 85 ? 14.468 -0.531 -16.765 1.00 97.12 85 SER A CA 1
ATOM 682 C C . SER A 1 85 ? 14.827 -1.655 -17.740 1.00 97.12 85 SER A C 1
ATOM 684 O O . SER A 1 85 ? 13.942 -2.379 -18.203 1.00 97.12 85 SER A O 1
ATOM 686 N N . LEU A 1 86 ? 16.114 -1.795 -18.044 1.00 97.81 86 LEU A N 1
ATOM 687 C CA . LEU A 1 86 ? 16.714 -2.803 -18.913 1.00 97.81 86 LEU A CA 1
ATOM 688 C C . LEU A 1 86 ? 17.738 -3.587 -18.084 1.00 97.81 86 LEU A C 1
ATOM 690 O O . LEU A 1 86 ? 18.821 -3.079 -17.806 1.00 97.81 86 LEU A O 1
ATOM 694 N N . ALA A 1 87 ? 17.400 -4.792 -17.644 1.00 97.25 87 ALA A N 1
ATOM 695 C CA . ALA A 1 87 ? 18.283 -5.659 -16.875 1.00 97.25 87 ALA A CA 1
ATOM 696 C C . ALA A 1 87 ? 19.030 -6.632 -17.795 1.00 97.25 87 ALA A C 1
ATOM 698 O O . ALA A 1 87 ? 18.425 -7.338 -18.605 1.00 97.25 87 ALA A O 1
ATOM 699 N N . PHE A 1 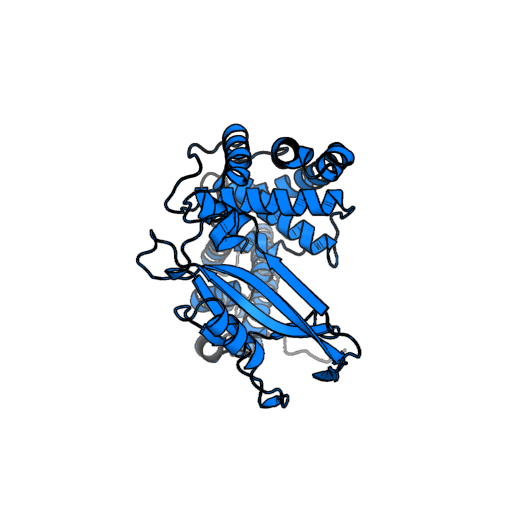88 ? 20.351 -6.688 -17.640 1.00 96.94 88 PHE A N 1
ATOM 700 C CA . PHE A 1 88 ? 21.241 -7.574 -18.383 1.00 96.94 88 PHE A CA 1
ATOM 701 C C . PHE A 1 88 ? 21.620 -8.749 -17.484 1.00 96.94 88 PHE A C 1
ATOM 703 O O . PHE A 1 88 ? 22.607 -8.720 -16.748 1.00 96.94 88 PHE A O 1
ATOM 710 N N . ILE A 1 89 ? 20.788 -9.785 -17.504 1.00 95.94 89 ILE A N 1
ATOM 711 C CA . ILE A 1 89 ? 20.923 -10.942 -16.623 1.00 95.94 89 ILE A CA 1
ATOM 712 C C . ILE A 1 89 ? 22.146 -11.751 -17.057 1.00 95.94 89 ILE A C 1
ATOM 714 O O . ILE A 1 89 ? 22.174 -12.335 -18.145 1.00 95.94 89 ILE A O 1
ATOM 718 N N . GLN A 1 90 ? 23.155 -11.795 -16.189 1.00 95.12 90 GLN A N 1
ATOM 719 C CA . GLN A 1 90 ? 24.431 -12.460 -16.470 1.00 95.12 90 GLN A CA 1
ATOM 720 C C . GLN A 1 90 ? 25.023 -13.208 -15.269 1.00 95.12 90 GLN A C 1
ATOM 722 O O . GLN A 1 90 ? 26.031 -13.900 -15.429 1.00 95.12 90 GLN A O 1
ATOM 727 N N . TYR A 1 91 ? 24.393 -13.118 -14.095 1.00 93.62 91 TYR A N 1
ATOM 728 C CA . TYR A 1 91 ? 24.810 -13.810 -12.882 1.00 93.62 91 TYR A CA 1
ATOM 729 C C . TYR A 1 91 ? 23.656 -14.591 -12.241 1.00 93.62 91 TYR A C 1
ATOM 731 O O . TYR A 1 91 ? 22.477 -14.301 -12.437 1.00 93.62 91 TYR A O 1
ATOM 739 N N . ASP A 1 92 ? 24.026 -15.585 -11.445 1.00 92.50 92 ASP A N 1
ATOM 740 C CA . ASP A 1 92 ? 23.171 -16.328 -10.526 1.00 92.50 92 ASP A CA 1
ATOM 741 C C . ASP A 1 92 ? 23.702 -16.086 -9.108 1.00 92.50 92 ASP A C 1
ATOM 743 O O . ASP A 1 92 ? 24.800 -16.541 -8.763 1.00 92.50 92 ASP A O 1
ATOM 747 N N . ASN A 1 93 ? 22.953 -15.315 -8.319 1.00 90.25 93 ASN A N 1
ATOM 748 C CA . ASN A 1 93 ? 23.247 -15.015 -6.927 1.00 90.25 93 ASN A CA 1
ATOM 749 C C . ASN A 1 93 ? 22.898 -16.236 -6.069 1.00 90.25 93 ASN A C 1
ATOM 751 O O . ASN A 1 93 ? 21.729 -16.571 -5.848 1.00 90.25 93 ASN A O 1
ATOM 755 N N . LYS A 1 94 ? 23.933 -16.937 -5.604 1.00 86.56 94 LYS A N 1
ATOM 756 C CA . LYS A 1 94 ? 23.791 -18.060 -4.676 1.00 86.56 94 LYS A CA 1
ATOM 757 C C . LYS A 1 94 ? 23.617 -17.556 -3.248 1.00 86.56 94 LYS A C 1
ATOM 759 O O . LYS A 1 94 ? 24.046 -16.463 -2.897 1.00 86.56 94 LYS A O 1
ATOM 764 N N . SER A 1 95 ? 23.041 -18.405 -2.395 1.00 74.94 95 SER A N 1
ATOM 765 C CA . SER A 1 95 ? 22.964 -18.169 -0.948 1.00 74.94 95 SER A CA 1
ATOM 766 C C . SER A 1 95 ? 24.304 -17.654 -0.405 1.00 74.94 95 SER A C 1
ATOM 768 O O . SER A 1 95 ? 25.336 -18.266 -0.688 1.00 74.94 95 SER A O 1
ATOM 770 N N . HIS A 1 96 ? 24.266 -16.573 0.381 1.00 66.50 96 HIS A N 1
ATOM 771 C CA . HIS A 1 96 ? 25.424 -15.822 0.900 1.00 66.50 96 HIS A CA 1
ATOM 772 C C . HIS A 1 96 ? 26.107 -14.836 -0.073 1.00 66.50 96 HIS A C 1
ATOM 774 O O . HIS A 1 96 ? 27.241 -14.441 0.184 1.00 66.50 96 HIS A O 1
ATOM 780 N N . GLY A 1 97 ? 25.438 -14.402 -1.149 1.00 70.50 97 GLY A N 1
ATOM 781 C CA . GLY A 1 97 ? 25.907 -13.286 -1.989 1.00 70.50 97 GLY A CA 1
ATOM 782 C C . GLY A 1 97 ? 26.985 -13.658 -3.012 1.00 70.50 97 GLY A C 1
ATOM 783 O O . GLY A 1 97 ? 27.663 -12.789 -3.551 1.00 70.50 97 GLY A O 1
ATOM 784 N N . SER A 1 98 ? 27.186 -14.953 -3.277 1.00 84.12 98 SER A N 1
ATOM 785 C CA . SER A 1 98 ? 28.175 -15.406 -4.261 1.00 84.12 98 SER A CA 1
ATOM 786 C C . SER A 1 98 ? 27.589 -15.354 -5.672 1.00 84.12 98 SER A C 1
ATOM 788 O O . SER A 1 98 ? 26.713 -16.151 -6.018 1.00 84.12 98 SER A O 1
ATOM 790 N N . LEU A 1 99 ? 28.110 -14.448 -6.501 1.00 88.69 99 LEU A N 1
ATOM 791 C CA . LEU A 1 99 ? 27.698 -14.281 -7.894 1.00 88.69 99 LEU A CA 1
ATOM 792 C C . LEU A 1 99 ? 28.417 -15.276 -8.809 1.00 88.69 99 LEU A C 1
ATOM 794 O O . LEU A 1 99 ? 29.637 -15.223 -8.979 1.00 88.69 99 LEU A O 1
ATOM 798 N N . LYS A 1 100 ? 27.660 -16.180 -9.437 1.00 91.12 100 LYS A N 1
ATOM 799 C CA . LYS A 1 100 ? 28.187 -17.099 -10.456 1.00 91.12 100 LYS A CA 1
ATOM 800 C C . LYS A 1 100 ? 27.808 -16.628 -11.860 1.00 91.12 100 LYS A C 1
ATOM 802 O O . LYS A 1 100 ? 26.620 -16.444 -12.105 1.00 91.12 100 LYS A O 1
ATOM 807 N N . PRO A 1 101 ? 28.763 -16.472 -12.795 1.00 92.94 101 PRO A N 1
ATOM 808 C CA . PRO A 1 101 ? 28.445 -16.153 -14.184 1.00 92.94 101 PRO A CA 1
ATOM 809 C C . PRO A 1 101 ? 27.545 -17.214 -14.823 1.00 92.94 101 PRO A C 1
ATOM 811 O O . PRO A 1 101 ? 27.756 -18.416 -14.641 1.00 92.94 101 PRO A O 1
ATOM 814 N N . LEU A 1 102 ? 26.558 -16.764 -15.591 1.00 93.69 102 LEU A N 1
ATOM 815 C CA . LEU A 1 102 ? 25.690 -17.636 -16.374 1.00 93.69 102 LEU A CA 1
ATOM 816 C C . LEU A 1 102 ? 26.368 -18.058 -17.680 1.00 93.69 102 LEU A C 1
ATOM 818 O O . LEU A 1 102 ? 27.108 -17.291 -18.292 1.00 93.69 102 LEU A O 1
ATOM 822 N N . HIS A 1 103 ? 26.056 -19.268 -18.149 1.00 93.62 103 HIS A N 1
ATOM 823 C CA . HIS A 1 103 ? 26.505 -19.743 -19.462 1.00 93.62 103 HIS A CA 1
ATOM 824 C C . HIS A 1 103 ? 25.850 -18.963 -20.617 1.00 93.62 103 HIS A C 1
ATOM 826 O O . HIS A 1 103 ? 26.469 -18.742 -21.654 1.00 93.62 103 HIS A O 1
ATOM 832 N N . ALA A 1 104 ? 24.594 -18.550 -20.442 1.00 93.94 104 ALA A N 1
ATOM 833 C CA . ALA A 1 104 ? 23.853 -17.724 -21.388 1.00 93.94 104 ALA A CA 1
ATOM 834 C C . ALA A 1 104 ? 23.410 -16.426 -20.704 1.00 93.94 104 ALA A C 1
ATOM 836 O O . ALA A 1 104 ? 23.024 -16.445 -19.535 1.00 93.94 104 ALA A O 1
ATOM 837 N N . LYS A 1 105 ? 23.468 -15.314 -21.441 1.00 94.88 105 LYS A N 1
ATOM 838 C CA . LYS A 1 105 ? 23.011 -13.998 -20.981 1.00 94.88 105 LYS A CA 1
ATOM 839 C C . LYS A 1 105 ? 21.593 -13.738 -21.481 1.00 94.88 105 LYS A C 1
ATOM 841 O O . LYS A 1 105 ? 21.258 -14.131 -22.599 1.00 94.88 105 LYS A O 1
ATOM 846 N N . PHE A 1 106 ? 20.787 -13.054 -20.678 1.00 95.25 106 PHE A N 1
ATOM 847 C CA . PHE A 1 106 ? 19.401 -12.718 -21.008 1.00 95.25 106 PHE A CA 1
ATOM 848 C C . PHE A 1 106 ? 19.142 -11.227 -20.807 1.00 95.25 106 PHE A C 1
ATOM 850 O O . PHE A 1 106 ? 19.885 -10.543 -20.104 1.00 95.25 106 PHE A O 1
ATOM 857 N N . VAL A 1 107 ? 18.066 -10.733 -21.412 1.00 96.69 107 VAL A N 1
ATOM 858 C CA . VAL A 1 107 ? 17.598 -9.359 -21.227 1.00 96.69 107 VAL A CA 1
ATOM 859 C C . VAL A 1 107 ? 16.186 -9.412 -20.658 1.00 96.69 107 VAL A C 1
ATOM 861 O O . VAL A 1 107 ? 15.306 -10.014 -21.268 1.00 96.69 107 VAL A O 1
ATOM 864 N N . ASP A 1 108 ? 15.982 -8.780 -19.505 1.00 95.94 108 ASP A N 1
ATOM 865 C CA . ASP A 1 108 ? 14.658 -8.502 -18.943 1.00 95.94 108 ASP A CA 1
ATOM 866 C C . ASP A 1 108 ? 14.403 -6.998 -19.038 1.00 95.94 108 ASP A C 1
ATOM 868 O O . ASP A 1 108 ? 15.264 -6.189 -18.691 1.00 95.94 108 ASP A O 1
ATOM 872 N N . THR A 1 109 ? 13.237 -6.597 -19.537 1.00 96.50 109 THR A N 1
ATOM 873 C CA . THR A 1 109 ? 12.899 -5.177 -19.657 1.00 96.50 109 THR A CA 1
ATOM 874 C C . THR A 1 109 ? 11.553 -4.901 -19.021 1.00 96.50 109 THR A C 1
ATOM 876 O O . THR A 1 109 ? 10.581 -5.614 -19.262 1.00 96.50 109 THR A O 1
ATOM 879 N N . ARG A 1 110 ? 11.477 -3.815 -18.253 1.00 95.56 110 ARG A N 1
ATOM 880 C CA . ARG A 1 110 ? 10.273 -3.416 -17.530 1.00 95.56 110 ARG A CA 1
ATOM 881 C C . ARG A 1 110 ? 9.975 -1.951 -17.773 1.00 95.56 110 ARG A C 1
ATOM 883 O O . ARG A 1 110 ? 10.703 -1.086 -17.292 1.00 95.56 110 ARG A O 1
ATOM 890 N N . MET A 1 111 ? 8.892 -1.683 -18.490 1.00 96.12 111 MET A N 1
ATOM 891 C CA . MET A 1 111 ? 8.363 -0.338 -18.688 1.00 96.12 111 MET A CA 1
ATOM 892 C C . MET A 1 111 ? 7.073 -0.180 -17.887 1.00 96.12 111 MET A C 1
ATOM 894 O O . MET A 1 111 ? 6.222 -1.066 -17.910 1.00 96.12 111 MET A O 1
ATOM 898 N N . ILE A 1 112 ? 6.929 0.932 -17.168 1.00 94.12 112 ILE A N 1
ATOM 899 C CA . ILE A 1 112 ? 5.734 1.183 -16.353 1.00 94.12 112 ILE A CA 1
ATOM 900 C C . ILE A 1 112 ? 4.687 1.872 -17.229 1.00 94.12 112 ILE A C 1
ATOM 902 O O . ILE A 1 112 ? 4.836 3.055 -17.555 1.00 94.12 112 ILE A O 1
ATOM 906 N N . LEU A 1 113 ? 3.635 1.135 -17.597 1.00 94.56 113 LEU A N 1
ATOM 907 C CA . LEU A 1 113 ? 2.590 1.601 -18.511 1.00 94.56 113 LEU A CA 1
ATOM 908 C C . LEU A 1 113 ? 1.963 2.910 -18.027 1.00 94.56 113 LEU A C 1
ATOM 910 O O . LEU A 1 113 ? 1.945 3.879 -18.769 1.00 94.56 113 LEU A O 1
ATOM 914 N N . GLU A 1 114 ? 1.537 2.998 -16.768 1.00 94.56 114 GLU A N 1
ATOM 915 C CA . GLU A 1 114 ? 0.858 4.181 -16.230 1.00 94.56 114 GLU A CA 1
ATOM 916 C C . GLU A 1 114 ? 1.750 5.431 -16.234 1.00 94.56 114 GLU A C 1
ATOM 918 O O . GLU A 1 114 ? 1.271 6.557 -16.394 1.00 94.56 114 GLU A O 1
ATOM 923 N N . ARG A 1 115 ? 3.070 5.266 -16.072 1.00 94.69 115 ARG A N 1
ATOM 924 C CA . ARG A 1 115 ? 4.025 6.379 -16.183 1.00 94.69 115 ARG A CA 1
ATOM 925 C C . ARG A 1 115 ? 4.192 6.807 -17.631 1.00 94.69 115 ARG A C 1
ATOM 927 O O . ARG A 1 115 ? 4.099 8.003 -17.900 1.00 94.69 115 ARG A O 1
ATOM 934 N N . LEU A 1 116 ? 4.372 5.861 -18.551 1.00 95.38 116 LEU A N 1
ATOM 935 C CA . LEU A 1 116 ? 4.427 6.165 -19.978 1.00 95.38 116 LEU A CA 1
ATOM 936 C C . LEU A 1 116 ? 3.138 6.856 -20.445 1.00 95.38 116 LEU A C 1
ATOM 938 O O . LEU A 1 116 ? 3.209 7.928 -21.034 1.00 95.38 116 LEU A O 1
ATOM 942 N N . THR A 1 117 ? 1.968 6.305 -20.126 1.00 94.75 117 THR A N 1
ATOM 943 C CA . THR A 1 117 ? 0.665 6.879 -20.485 1.00 94.75 117 THR A CA 1
ATOM 944 C C . THR A 1 117 ? 0.523 8.299 -19.951 1.00 94.75 117 THR A C 1
ATOM 946 O O . THR A 1 117 ? 0.118 9.193 -20.688 1.00 94.75 117 THR A O 1
ATOM 949 N N . SER A 1 118 ? 0.947 8.552 -18.707 1.00 93.81 118 SER A N 1
ATOM 950 C CA . SER A 1 118 ? 0.917 9.908 -18.150 1.00 93.81 118 SER A CA 1
ATOM 951 C C . SER A 1 118 ? 1.820 10.891 -18.894 1.00 93.81 118 SER A C 1
ATOM 953 O O . SER A 1 118 ? 1.521 12.078 -18.929 1.00 93.81 118 SER A O 1
ATOM 955 N N . LEU A 1 119 ? 2.918 10.437 -19.502 1.00 92.38 119 LEU A N 1
ATOM 956 C CA . LEU A 1 119 ? 3.732 11.297 -20.361 1.00 92.38 119 LEU A CA 1
ATOM 957 C C . LEU A 1 119 ? 3.035 11.586 -21.683 1.00 92.38 119 LEU A C 1
ATOM 959 O O . LEU A 1 119 ? 2.929 12.746 -22.064 1.00 92.38 119 LEU A O 1
ATOM 963 N N . LEU A 1 120 ? 2.533 10.547 -22.351 1.00 93.62 120 LEU A N 1
ATOM 964 C CA . LEU A 1 120 ? 1.883 10.678 -23.658 1.00 93.62 120 LEU A CA 1
ATOM 965 C C . LEU A 1 120 ? 0.589 11.501 -23.592 1.00 93.62 120 LEU A C 1
ATOM 967 O O . LEU A 1 120 ? 0.221 12.152 -24.562 1.00 93.62 120 LEU A O 1
ATOM 971 N N . GLN A 1 121 ? -0.086 11.499 -22.443 1.00 93.38 121 GLN A N 1
ATOM 972 C CA . GLN A 1 121 ? -1.294 12.288 -22.190 1.00 93.38 121 GLN A CA 1
ATOM 973 C C . GLN A 1 121 ? -1.012 13.653 -21.536 1.00 93.38 121 GLN A C 1
ATOM 975 O O . GLN A 1 121 ? -1.956 14.325 -21.114 1.00 93.38 121 GLN A O 1
ATOM 980 N N . HIS A 1 122 ? 0.258 14.062 -21.411 1.00 90.94 122 HIS A N 1
ATOM 981 C CA . HIS A 1 122 ? 0.662 15.329 -20.782 1.00 90.94 122 HIS A CA 1
ATOM 982 C C . HIS A 1 122 ? 0.093 15.515 -19.360 1.00 90.94 122 HIS A C 1
ATOM 984 O O . HIS A 1 122 ? -0.402 16.577 -18.981 1.00 90.94 122 HIS A O 1
ATOM 990 N N . LYS A 1 123 ? 0.123 14.446 -18.558 1.00 90.06 123 LYS A N 1
ATOM 991 C CA . LYS A 1 123 ? -0.359 14.403 -17.173 1.00 90.06 123 LYS A CA 1
ATOM 992 C C . LYS A 1 123 ? 0.792 14.368 -16.181 1.00 90.06 123 LYS A C 1
ATOM 994 O O . LYS A 1 123 ? 1.694 13.549 -16.314 1.00 90.06 123 LYS A O 1
ATOM 999 N N . MET A 1 124 ? 0.728 15.184 -15.130 1.00 87.75 124 MET A N 1
ATOM 1000 C CA . MET A 1 124 ? 1.782 15.236 -14.107 1.00 87.75 124 MET A CA 1
ATOM 1001 C C . MET A 1 124 ? 1.825 13.995 -13.205 1.00 87.75 124 MET A C 1
ATOM 1003 O O . MET A 1 124 ? 2.870 13.697 -12.630 1.00 87.75 124 MET A O 1
ATOM 1007 N N . SER A 1 125 ? 0.727 13.239 -13.104 1.00 89.06 125 SER A N 1
ATOM 1008 C CA . SER A 1 125 ? 0.660 12.008 -12.316 1.00 89.06 125 SER A CA 1
ATOM 1009 C C . SER A 1 125 ? 0.180 10.813 -13.135 1.00 89.06 125 SER A C 1
ATOM 1011 O O . SER A 1 125 ? -0.720 10.929 -13.964 1.00 89.06 125 SER A O 1
ATOM 1013 N N . SER A 1 126 ? 0.705 9.627 -12.811 1.00 91.75 126 SER A N 1
ATOM 1014 C CA . SER A 1 126 ? 0.169 8.334 -13.268 1.00 91.75 126 SER A CA 1
ATOM 1015 C C . SER A 1 126 ? -1.283 8.098 -12.858 1.00 91.75 126 SER A C 1
ATOM 1017 O O . SER A 1 126 ? -1.965 7.300 -13.482 1.00 91.75 126 SER A O 1
ATOM 1019 N N . TYR A 1 127 ? -1.763 8.813 -11.843 1.00 92.31 127 TYR A N 1
ATOM 1020 C CA . TYR A 1 127 ? -3.142 8.744 -11.373 1.00 92.31 127 TYR A CA 1
ATOM 1021 C C . TYR A 1 127 ? -4.112 9.643 -12.145 1.00 92.31 127 TYR A C 1
ATOM 1023 O O . TYR A 1 127 ? -5.309 9.557 -11.901 1.00 92.31 127 TYR A O 1
ATOM 1031 N N . ASP A 1 128 ? -3.624 10.513 -13.035 1.00 91.19 128 ASP A N 1
ATOM 1032 C CA . ASP A 1 128 ? -4.450 11.459 -13.805 1.00 91.19 128 ASP A CA 1
ATOM 1033 C C . ASP A 1 128 ? -4.754 10.962 -15.233 1.00 91.19 128 ASP A C 1
ATOM 1035 O O . ASP A 1 128 ? -5.294 11.713 -16.051 1.00 91.19 128 ASP A O 1
ATOM 1039 N N . ILE A 1 129 ? -4.359 9.726 -15.551 1.00 92.12 129 ILE A N 1
ATOM 1040 C CA . ILE A 1 129 ? -4.595 9.108 -16.860 1.00 92.12 129 ILE A CA 1
ATOM 1041 C C . ILE A 1 129 ? -6.035 8.609 -16.978 1.00 92.12 129 ILE A C 1
ATOM 1043 O O . ILE A 1 129 ? -6.678 8.264 -15.983 1.00 92.12 129 ILE A O 1
ATOM 1047 N N . ASP A 1 130 ? -6.509 8.512 -18.213 1.00 89.38 130 ASP A N 1
ATOM 1048 C CA . ASP A 1 130 ? -7.826 7.981 -18.592 1.00 89.38 130 ASP A CA 1
ATOM 1049 C C . ASP A 1 130 ? -8.238 6.689 -17.865 1.00 89.38 130 ASP A C 1
ATOM 1051 O O . ASP A 1 130 ? -9.363 6.592 -17.375 1.00 89.38 130 ASP A O 1
ATOM 1055 N N . THR A 1 131 ? -7.315 5.738 -17.702 1.00 86.19 131 THR A N 1
ATOM 1056 C CA . THR A 1 131 ? -7.588 4.450 -17.042 1.00 86.19 131 THR A CA 1
ATOM 1057 C C . THR A 1 131 ? -8.077 4.621 -15.596 1.00 86.19 131 THR A C 1
ATOM 1059 O O . THR A 1 131 ? -8.897 3.839 -15.121 1.00 86.19 131 THR A O 1
ATOM 1062 N N . PHE A 1 132 ? -7.603 5.647 -14.880 1.00 89.25 132 PHE A N 1
ATOM 1063 C CA . PHE A 1 132 ? -8.064 5.950 -13.522 1.00 89.25 132 PHE A CA 1
ATOM 1064 C C . PHE A 1 132 ? -9.315 6.835 -13.503 1.00 89.25 132 PHE A C 1
ATOM 1066 O O . PHE A 1 132 ? -10.133 6.693 -12.594 1.00 89.25 132 PHE A O 1
ATOM 1073 N N . LEU A 1 133 ? -9.501 7.710 -14.499 1.00 85.56 133 LEU A N 1
ATOM 1074 C CA . LEU A 1 133 ? -10.645 8.629 -14.551 1.00 85.56 133 LEU A CA 1
ATOM 1075 C C . LEU A 1 133 ? -11.985 7.883 -14.526 1.00 85.56 133 LEU A C 1
ATOM 1077 O O . LEU A 1 133 ? -12.864 8.255 -13.752 1.00 85.56 133 LEU A O 1
ATOM 1081 N N . HIS A 1 134 ? -12.113 6.784 -15.274 1.00 81.06 134 HIS A N 1
ATOM 1082 C CA . HIS A 1 134 ? -13.328 5.958 -15.263 1.00 81.06 134 HIS A CA 1
ATOM 1083 C C . HIS A 1 134 ? -13.627 5.337 -13.890 1.00 81.06 134 HIS A C 1
ATOM 1085 O O . HIS A 1 134 ? -14.788 5.195 -13.497 1.00 81.06 134 HIS A O 1
ATOM 1091 N N . ILE A 1 135 ? -12.585 4.989 -13.131 1.00 86.81 135 ILE A N 1
ATOM 1092 C CA . ILE A 1 135 ? -12.740 4.475 -11.768 1.00 86.81 135 ILE A CA 1
ATOM 1093 C C . ILE A 1 135 ? -13.191 5.614 -10.848 1.00 86.81 135 ILE A C 1
ATOM 1095 O O . ILE A 1 135 ? -14.142 5.444 -10.090 1.00 86.81 135 ILE A O 1
ATOM 1099 N N . TYR A 1 136 ? -12.574 6.796 -10.945 1.00 90.56 136 TYR A N 1
ATOM 1100 C CA . TYR A 1 136 ? -12.952 7.952 -10.128 1.00 90.56 136 TYR A CA 1
ATOM 1101 C C . TYR A 1 136 ? -14.387 8.413 -10.373 1.00 90.56 136 TYR A C 1
ATOM 1103 O O . TYR A 1 136 ? -15.083 8.743 -9.418 1.00 90.56 136 TYR A O 1
ATOM 1111 N N . GLU A 1 137 ? -14.857 8.411 -11.619 1.00 85.75 137 GLU A N 1
ATOM 1112 C CA . GLU A 1 137 ? -16.253 8.729 -11.931 1.00 85.75 137 GLU A CA 1
ATOM 1113 C C . GLU A 1 137 ? -17.211 7.784 -11.204 1.00 85.75 137 GLU A C 1
ATOM 1115 O O . GLU A 1 137 ? -18.160 8.236 -10.568 1.00 85.75 137 GLU A O 1
ATOM 1120 N N . ASN A 1 138 ? -16.925 6.482 -11.203 1.00 80.56 138 ASN A N 1
ATOM 1121 C CA . ASN A 1 138 ? -17.743 5.520 -10.473 1.00 80.56 138 ASN A CA 1
ATOM 1122 C C . ASN A 1 138 ? -17.668 5.711 -8.961 1.00 80.56 138 ASN A C 1
ATOM 1124 O O . ASN A 1 138 ? -18.701 5.656 -8.293 1.00 80.56 138 ASN A O 1
ATOM 1128 N N . ILE A 1 139 ? -16.484 5.994 -8.413 1.00 87.88 139 ILE A N 1
ATOM 1129 C CA . ILE A 1 139 ? -16.339 6.331 -6.993 1.00 87.88 139 ILE A CA 1
ATOM 1130 C C . ILE A 1 139 ? -17.225 7.538 -6.654 1.00 87.88 139 ILE A C 1
ATOM 1132 O O . ILE A 1 139 ? -18.009 7.475 -5.709 1.00 87.88 139 ILE A O 1
ATOM 1136 N N . TYR A 1 140 ? -17.179 8.598 -7.460 1.00 89.81 140 TYR A N 1
ATOM 1137 C CA . TYR A 1 140 ? -18.003 9.789 -7.259 1.00 89.81 140 TYR A CA 1
ATOM 1138 C C . TYR A 1 140 ? -19.506 9.473 -7.308 1.00 89.81 140 TYR A C 1
ATOM 1140 O O . TYR A 1 140 ? -20.261 9.916 -6.451 1.00 89.81 140 TYR A O 1
ATOM 1148 N N . MET A 1 141 ? -19.944 8.656 -8.271 1.00 84.62 141 MET A N 1
ATOM 1149 C CA . MET A 1 141 ? -21.360 8.308 -8.450 1.00 84.62 141 MET A CA 1
ATOM 1150 C C . MET A 1 141 ? -21.906 7.343 -7.387 1.00 84.62 141 MET A C 1
ATOM 1152 O O . MET A 1 141 ? -23.120 7.228 -7.227 1.00 84.62 141 MET A O 1
ATOM 1156 N N . THR A 1 142 ? -21.036 6.619 -6.678 1.00 80.62 142 THR A N 1
ATOM 1157 C CA . THR A 1 142 ? -21.429 5.535 -5.759 1.00 80.62 142 THR A CA 1
ATOM 1158 C C . THR A 1 142 ? -21.126 5.812 -4.290 1.00 80.62 142 THR A C 1
ATOM 1160 O O . THR A 1 142 ? -21.405 4.959 -3.436 1.00 80.62 142 THR A O 1
ATOM 1163 N N . THR A 1 143 ? -20.583 6.990 -3.992 1.00 82.94 143 THR A N 1
ATOM 1164 C CA . THR A 1 143 ? -20.266 7.461 -2.642 1.00 82.94 143 THR A CA 1
ATOM 1165 C C . THR A 1 143 ? -21.008 8.762 -2.333 1.00 82.94 143 THR A C 1
ATOM 1167 O O . THR A 1 143 ? -21.621 9.368 -3.207 1.00 82.94 143 THR A O 1
ATOM 1170 N N . ALA A 1 144 ? -21.014 9.173 -1.063 1.00 78.44 144 ALA A N 1
ATOM 1171 C CA . ALA A 1 144 ? -21.691 10.395 -0.620 1.00 78.44 144 ALA A CA 1
ATOM 1172 C C . ALA A 1 144 ? -20.800 11.649 -0.719 1.00 78.44 144 ALA A C 1
ATOM 1174 O O . ALA A 1 144 ? -21.134 12.689 -0.148 1.00 78.44 144 ALA A O 1
ATOM 1175 N N . VAL A 1 145 ? -19.656 11.550 -1.398 1.00 84.31 145 VAL A N 1
ATOM 1176 C CA . VAL A 1 145 ? -18.688 12.637 -1.518 1.00 84.31 145 VAL A CA 1
ATOM 1177 C C . VAL A 1 145 ? -19.249 13.775 -2.377 1.00 84.31 145 VAL A C 1
ATOM 1179 O O . VAL A 1 145 ? -19.831 13.567 -3.439 1.00 84.31 145 VAL A O 1
ATOM 1182 N N . THR A 1 146 ? -19.075 15.013 -1.920 1.00 79.19 146 THR A N 1
ATOM 1183 C CA . THR A 1 146 ? -19.512 16.210 -2.658 1.00 79.19 146 THR A CA 1
ATOM 1184 C C . THR A 1 146 ? -18.467 16.689 -3.661 1.00 79.19 146 THR A C 1
ATOM 1186 O O . THR A 1 146 ? -18.792 17.390 -4.619 1.00 79.19 146 THR A O 1
ATOM 1189 N N . GLU A 1 147 ? -17.212 16.301 -3.450 1.00 83.94 147 GLU A N 1
ATOM 1190 C CA . GLU A 1 147 ? -16.059 16.703 -4.245 1.00 83.94 147 GLU A CA 1
ATOM 1191 C C . GLU A 1 147 ? -15.651 15.592 -5.221 1.00 83.94 147 GLU A C 1
ATOM 1193 O O . GLU A 1 147 ? -15.459 14.428 -4.854 1.00 83.94 147 GLU A O 1
ATOM 1198 N N . LYS A 1 148 ? -15.506 15.966 -6.494 1.00 86.31 148 LYS A N 1
ATOM 1199 C CA . LYS A 1 148 ? -14.861 15.118 -7.500 1.00 86.31 148 LYS A CA 1
ATOM 1200 C C . LYS A 1 148 ? -13.355 15.098 -7.265 1.00 86.31 148 LYS A C 1
ATOM 1202 O O . LYS A 1 148 ? -12.807 16.032 -6.682 1.00 86.31 148 LYS A O 1
ATOM 1207 N N . TYR A 1 149 ? -12.691 14.076 -7.801 1.00 88.00 149 TYR A N 1
ATOM 1208 C CA . TYR A 1 149 ? -11.236 14.065 -7.904 1.00 88.00 149 TYR A CA 1
ATOM 1209 C C . TYR A 1 149 ? -10.721 15.379 -8.509 1.00 88.00 149 TYR A C 1
ATOM 1211 O O . TYR A 1 149 ? -11.179 15.805 -9.573 1.00 88.00 149 TYR A O 1
ATOM 1219 N N . CYS A 1 150 ? -9.772 16.016 -7.829 1.00 82.31 150 CYS A N 1
ATOM 1220 C CA . CYS A 1 150 ? -9.227 17.302 -8.236 1.00 82.31 150 CYS A CA 1
ATOM 1221 C C . CYS A 1 150 ? -7.715 17.400 -7.987 1.00 82.31 150 CYS A C 1
ATOM 1223 O O . CYS A 1 150 ? -7.124 16.625 -7.231 1.00 82.31 150 CYS A O 1
ATOM 1225 N N . GLN A 1 151 ? -7.097 18.378 -8.647 1.00 77.88 151 GLN A N 1
ATOM 1226 C CA . GLN A 1 151 ? -5.734 18.831 -8.375 1.00 77.88 151 GLN A CA 1
ATOM 1227 C C . GLN A 1 151 ? -5.793 20.263 -7.813 1.00 77.88 151 GLN A C 1
ATOM 1229 O O . GLN A 1 151 ? -6.623 21.042 -8.290 1.00 77.88 151 GLN A O 1
ATOM 1234 N N . PRO A 1 152 ? -4.921 20.649 -6.860 1.00 83.44 152 PRO A N 1
ATOM 1235 C CA . PRO A 1 152 ? -3.856 19.849 -6.243 1.00 83.44 152 PRO A CA 1
ATOM 1236 C C . PRO A 1 152 ? -4.387 18.760 -5.295 1.00 83.44 152 PRO A C 1
ATOM 1238 O O . PRO A 1 152 ? -5.542 18.792 -4.880 1.00 83.44 152 PRO A O 1
ATOM 1241 N N . ILE A 1 153 ? -3.529 17.793 -4.955 1.00 85.44 153 ILE A N 1
ATOM 1242 C CA . ILE A 1 153 ? -3.872 16.674 -4.065 1.00 85.44 153 ILE A CA 1
ATOM 1243 C C . ILE A 1 153 ? -4.308 17.207 -2.694 1.00 85.44 153 ILE A C 1
ATOM 1245 O O . ILE A 1 153 ? -3.542 17.885 -2.010 1.00 85.44 153 ILE A O 1
ATOM 1249 N N . ASN A 1 154 ? -5.519 16.839 -2.286 1.00 89.94 154 ASN A N 1
ATOM 1250 C CA . ASN A 1 154 ? -6.030 16.970 -0.926 1.00 89.94 154 ASN A CA 1
ATOM 1251 C C . ASN A 1 154 ? -6.404 15.576 -0.377 1.00 89.94 154 ASN A C 1
ATOM 1253 O O . ASN A 1 154 ? -6.234 14.567 -1.066 1.00 89.94 154 ASN A O 1
ATOM 1257 N N . THR A 1 155 ? -6.940 15.514 0.843 1.00 90.44 155 THR A N 1
ATOM 1258 C CA . THR A 1 155 ? -7.359 14.254 1.484 1.00 90.44 155 THR A CA 1
ATOM 1259 C C . THR A 1 155 ? -8.365 13.462 0.642 1.00 90.44 155 THR A C 1
ATOM 1261 O O . THR A 1 155 ? -8.262 12.241 0.539 1.00 90.44 155 THR A O 1
ATOM 1264 N N . ILE A 1 156 ? -9.306 14.148 -0.015 1.00 92.12 156 ILE A N 1
ATOM 1265 C CA . ILE A 1 156 ? -10.314 13.514 -0.870 1.00 92.12 156 ILE A CA 1
ATOM 1266 C C . ILE A 1 156 ? -9.654 12.909 -2.112 1.00 92.12 156 ILE A C 1
ATOM 1268 O O . ILE A 1 156 ? -9.818 11.720 -2.377 1.00 92.12 156 ILE A O 1
ATOM 1272 N N . SER A 1 157 ? -8.852 13.679 -2.849 1.00 91.62 157 SER A N 1
ATOM 1273 C CA . SER A 1 157 ? -8.122 13.189 -4.024 1.00 91.62 157 SER A CA 1
ATOM 1274 C C . SER A 1 157 ? -7.143 12.062 -3.683 1.00 91.62 157 SER A C 1
ATOM 1276 O O . SER A 1 157 ? -6.952 11.154 -4.492 1.00 91.62 157 SER A O 1
ATOM 1278 N N . GLU A 1 158 ? -6.544 12.073 -2.490 1.00 93.00 158 GLU A N 1
ATOM 1279 C CA . GLU A 1 158 ? -5.756 10.946 -1.985 1.00 93.00 158 GLU A CA 1
ATOM 1280 C C . GLU A 1 158 ? -6.631 9.700 -1.791 1.00 93.00 158 GLU A C 1
ATOM 1282 O O . GLU A 1 158 ? -6.261 8.621 -2.253 1.00 93.00 158 GLU A O 1
ATOM 1287 N N . ALA A 1 159 ? -7.814 9.841 -1.187 1.00 94.38 159 ALA A N 1
ATOM 1288 C CA . ALA A 1 159 ? -8.750 8.737 -1.005 1.00 94.38 159 ALA A CA 1
ATOM 1289 C C . ALA A 1 159 ? -9.194 8.120 -2.341 1.00 94.38 159 ALA A C 1
ATOM 1291 O O . ALA A 1 159 ? -9.179 6.896 -2.472 1.00 94.38 159 ALA A O 1
ATOM 1292 N N . TYR A 1 160 ? -9.497 8.941 -3.356 1.00 94.38 160 TYR A N 1
ATOM 1293 C CA . TYR A 1 160 ? -9.779 8.458 -4.716 1.00 94.38 160 TYR A CA 1
ATOM 1294 C C . TYR A 1 160 ? -8.638 7.592 -5.259 1.00 94.38 160 TYR A C 1
ATOM 1296 O O . TYR A 1 160 ? -8.883 6.489 -5.748 1.00 94.38 160 TYR A O 1
ATOM 1304 N N . ARG A 1 161 ? -7.390 8.063 -5.140 1.00 94.94 161 ARG A N 1
ATOM 1305 C CA . ARG A 1 161 ? -6.203 7.336 -5.617 1.00 94.94 161 ARG A CA 1
ATOM 1306 C C . ARG A 1 161 ? -6.011 6.015 -4.891 1.00 94.94 161 ARG A C 1
ATOM 1308 O O . ARG A 1 161 ? -5.806 4.996 -5.542 1.00 94.94 161 ARG A O 1
ATOM 1315 N N . VAL A 1 162 ? -6.101 6.026 -3.560 1.00 95.50 162 VAL A N 1
ATOM 1316 C CA . VAL A 1 162 ? -5.931 4.823 -2.735 1.00 95.50 162 VAL A CA 1
ATOM 1317 C C . VAL A 1 162 ? -6.987 3.784 -3.088 1.00 95.50 162 VAL A C 1
ATOM 1319 O O . VAL A 1 162 ? -6.653 2.629 -3.328 1.00 95.50 162 VAL A O 1
ATOM 1322 N N . VAL A 1 163 ? -8.254 4.188 -3.156 1.00 95.25 163 VAL A N 1
ATOM 1323 C CA . VAL A 1 163 ? -9.351 3.270 -3.465 1.00 95.25 163 VAL A CA 1
ATOM 1324 C C . VAL A 1 163 ? -9.215 2.704 -4.878 1.00 95.25 163 VAL A C 1
ATOM 1326 O O . VAL A 1 163 ? -9.346 1.494 -5.051 1.00 95.25 163 VAL A O 1
ATOM 1329 N N . ALA A 1 164 ? -8.905 3.540 -5.873 1.00 94.25 164 ALA A N 1
ATOM 1330 C CA . ALA A 1 164 ? -8.758 3.099 -7.259 1.00 94.25 164 ALA A CA 1
ATOM 1331 C C . ALA A 1 164 ? -7.557 2.161 -7.470 1.00 94.25 164 ALA A C 1
ATOM 1333 O O . ALA A 1 164 ? -7.653 1.182 -8.207 1.00 94.25 164 ALA A O 1
ATOM 1334 N N . ASP A 1 165 ? -6.430 2.428 -6.813 1.00 95.62 165 ASP A N 1
ATOM 1335 C CA . ASP A 1 165 ? -5.266 1.542 -6.844 1.00 95.62 165 ASP A CA 1
ATOM 1336 C C . ASP A 1 165 ? -5.567 0.198 -6.167 1.00 95.62 165 ASP A C 1
ATOM 1338 O O . ASP A 1 165 ? -5.299 -0.875 -6.709 1.00 95.62 165 ASP A O 1
ATOM 1342 N N . HIS A 1 166 ? -6.201 0.242 -4.997 1.00 96.75 166 HIS A N 1
ATOM 1343 C CA . HIS A 1 166 ? -6.450 -0.961 -4.218 1.00 96.75 166 HIS A CA 1
ATOM 1344 C C . HIS A 1 166 ? -7.528 -1.843 -4.848 1.00 96.75 166 HIS A C 1
ATOM 1346 O O . HIS A 1 166 ? -7.356 -3.059 -4.862 1.00 96.75 166 HIS A O 1
ATOM 1352 N N . ILE A 1 167 ? -8.596 -1.280 -5.430 1.00 95.75 167 ILE A N 1
ATOM 1353 C CA . ILE A 1 167 ? -9.595 -2.091 -6.142 1.00 95.75 167 ILE A CA 1
ATOM 1354 C C . ILE A 1 167 ? -8.986 -2.797 -7.355 1.00 95.75 167 ILE A C 1
ATOM 1356 O O . ILE A 1 167 ? -9.319 -3.954 -7.606 1.00 95.75 167 ILE A O 1
ATOM 1360 N N . ARG A 1 168 ? -8.042 -2.150 -8.058 1.00 95.75 168 ARG A N 1
ATOM 1361 C CA . ARG A 1 168 ? -7.262 -2.780 -9.132 1.00 95.75 168 ARG A CA 1
ATOM 1362 C C . ARG A 1 168 ? -6.464 -3.960 -8.598 1.00 95.75 168 ARG A C 1
ATOM 1364 O O . ARG A 1 168 ? -6.660 -5.079 -9.062 1.00 95.75 168 ARG A O 1
ATOM 1371 N N . ALA A 1 169 ? -5.621 -3.726 -7.593 1.00 96.75 169 ALA A N 1
ATOM 1372 C CA . ALA A 1 169 ? -4.777 -4.765 -7.011 1.00 96.75 169 ALA A CA 1
ATOM 1373 C C . ALA A 1 169 ? -5.592 -5.965 -6.497 1.00 96.75 169 ALA A C 1
ATOM 1375 O O . ALA A 1 169 ? -5.234 -7.112 -6.751 1.00 96.75 169 ALA A O 1
ATOM 1376 N N . LEU A 1 170 ? -6.704 -5.702 -5.806 1.00 97.56 170 LEU A N 1
ATOM 1377 C CA . LEU A 1 170 ? -7.579 -6.735 -5.255 1.00 97.56 170 LEU A CA 1
ATOM 1378 C C . LEU A 1 170 ? -8.282 -7.535 -6.350 1.00 97.56 170 LEU A C 1
ATOM 1380 O O . LEU A 1 170 ? -8.282 -8.759 -6.290 1.00 97.56 170 LEU A O 1
ATOM 1384 N N . SER A 1 171 ? -8.853 -6.861 -7.351 1.00 97.06 171 SER A N 1
ATOM 1385 C CA . SER A 1 171 ? -9.615 -7.535 -8.406 1.00 97.06 171 SER A CA 1
ATOM 1386 C C . SER A 1 171 ? -8.726 -8.443 -9.249 1.00 97.06 171 SER A C 1
ATOM 1388 O O . SER A 1 171 ? -9.102 -9.584 -9.488 1.00 97.06 171 SER A O 1
ATOM 1390 N N . PHE A 1 172 ? -7.529 -7.981 -9.629 1.00 97.44 172 PHE A N 1
ATOM 1391 C CA . PHE A 1 172 ? -6.561 -8.818 -10.343 1.00 97.44 172 PHE A CA 1
ATOM 1392 C C . PHE A 1 172 ? -6.071 -9.987 -9.484 1.00 97.44 172 PHE A C 1
ATOM 1394 O O . PHE A 1 172 ? -6.086 -11.124 -9.938 1.00 97.44 172 PHE A O 1
ATOM 1401 N N . ALA A 1 173 ? -5.717 -9.745 -8.218 1.00 97.50 173 ALA A N 1
ATOM 1402 C CA . ALA A 1 173 ? -5.268 -10.826 -7.343 1.00 97.50 173 ALA A CA 1
ATOM 1403 C C . ALA A 1 173 ? -6.347 -11.907 -7.149 1.00 97.50 173 ALA A C 1
ATOM 1405 O O . ALA A 1 173 ? -6.029 -13.094 -7.128 1.00 97.50 173 ALA A O 1
ATOM 1406 N N . ILE A 1 174 ? -7.615 -11.510 -7.006 1.00 97.50 174 ILE A N 1
ATOM 1407 C CA . ILE A 1 174 ? -8.732 -12.450 -6.856 1.00 97.50 174 ILE A CA 1
ATOM 1408 C C . ILE A 1 174 ? -9.051 -13.156 -8.182 1.00 97.50 174 ILE A C 1
ATOM 1410 O O . ILE A 1 174 ? -9.361 -14.348 -8.161 1.00 97.50 174 ILE A O 1
ATOM 1414 N N . ALA A 1 175 ? -8.938 -12.466 -9.323 1.00 97.38 175 ALA A N 1
ATOM 1415 C CA . ALA A 1 175 ? -9.045 -13.089 -10.644 1.00 97.38 175 ALA A CA 1
ATOM 1416 C C . ALA A 1 175 ? -7.994 -14.197 -10.827 1.00 97.38 175 ALA A C 1
ATOM 1418 O O . ALA A 1 175 ? -8.325 -15.278 -11.298 1.00 97.38 175 ALA A O 1
ATOM 1419 N N . ASP A 1 176 ? -6.775 -13.983 -10.324 1.00 96.31 176 ASP A N 1
ATOM 1420 C CA . ASP A 1 176 ? -5.690 -14.976 -10.309 1.00 96.31 176 ASP A CA 1
ATOM 1421 C C . ASP A 1 176 ? -5.871 -16.087 -9.245 1.00 96.31 176 ASP A C 1
ATOM 1423 O O . ASP A 1 176 ? -4.985 -16.921 -9.035 1.00 96.31 176 ASP A O 1
ATOM 1427 N N . GLY A 1 177 ? -7.010 -16.116 -8.544 1.00 95.38 177 GLY A N 1
ATOM 1428 C CA . GLY A 1 177 ? -7.370 -17.155 -7.577 1.00 95.38 177 GLY A CA 1
ATOM 1429 C C . GLY A 1 177 ? -6.956 -16.879 -6.130 1.00 95.38 177 GLY A C 1
ATOM 1430 O O . GLY A 1 177 ? -7.044 -17.778 -5.290 1.00 95.38 177 GLY A O 1
ATOM 1431 N N . ALA A 1 178 ? -6.505 -15.665 -5.801 1.00 95.94 178 ALA A N 1
ATOM 1432 C CA . ALA A 1 178 ? -6.237 -15.298 -4.414 1.00 95.94 178 ALA A CA 1
ATOM 1433 C C . ALA A 1 178 ? -7.529 -15.066 -3.609 1.00 95.94 178 ALA A C 1
ATOM 1435 O O . ALA A 1 178 ? -8.594 -14.772 -4.148 1.00 95.94 178 ALA A O 1
ATOM 1436 N N . THR A 1 179 ? -7.419 -15.163 -2.284 1.00 95.38 179 THR A N 1
ATOM 1437 C CA . THR A 1 179 ? -8.518 -14.913 -1.342 1.00 95.38 179 THR A CA 1
ATOM 1438 C C . THR A 1 179 ? -8.018 -14.192 -0.089 1.00 95.38 179 THR A C 1
ATOM 1440 O O . THR A 1 179 ? -6.815 -13.962 0.082 1.00 95.38 179 THR A O 1
ATOM 1443 N N . PHE A 1 180 ? -8.940 -13.821 0.797 1.00 94.69 180 PHE A N 1
ATOM 1444 C CA . PHE A 1 180 ? -8.627 -13.246 2.099 1.00 94.69 180 PHE A CA 1
ATOM 1445 C C . PHE A 1 180 ? -8.400 -14.319 3.161 1.00 94.69 180 PHE A C 1
ATOM 1447 O O . PHE A 1 180 ? -9.048 -15.362 3.190 1.00 94.69 180 PHE A O 1
ATOM 1454 N N . GLY A 1 181 ? -7.486 -14.032 4.085 1.00 90.81 181 GLY A N 1
ATOM 1455 C CA . GLY A 1 181 ? -7.039 -15.007 5.071 1.00 90.81 181 GLY A CA 1
ATOM 1456 C C . GLY A 1 181 ? -6.155 -14.392 6.145 1.00 90.81 181 GLY A C 1
ATOM 1457 O O . GLY A 1 181 ? -5.895 -13.189 6.178 1.00 90.81 181 GLY A O 1
ATOM 1458 N N . GLU A 1 182 ? -5.711 -15.217 7.091 1.00 86.50 182 GLU A N 1
ATOM 1459 C CA . GLU A 1 182 ? -5.037 -14.725 8.298 1.00 86.50 182 GLU A CA 1
ATOM 1460 C C . GLU A 1 182 ? -3.509 -14.719 8.220 1.00 86.50 182 GLU A C 1
ATOM 1462 O O . GLU A 1 182 ? -2.858 -14.171 9.120 1.00 86.50 182 GLU A O 1
ATOM 1467 N N . LYS A 1 183 ? -2.911 -15.360 7.211 1.00 88.81 183 LYS A N 1
ATOM 1468 C CA . LYS A 1 183 ? -1.455 -15.527 7.101 1.00 88.81 183 LYS A CA 1
ATOM 1469 C C . LYS A 1 183 ? -0.958 -15.221 5.689 1.00 88.81 183 LYS A C 1
ATOM 1471 O O . LYS A 1 183 ? -1.699 -15.307 4.717 1.00 88.81 183 LYS A O 1
ATOM 1476 N N . GLY A 1 184 ? 0.325 -14.879 5.588 1.00 91.69 184 GLY A N 1
ATOM 1477 C CA . GLY A 1 184 ? 1.020 -14.730 4.310 1.00 91.69 184 GLY A CA 1
ATOM 1478 C C . GLY A 1 184 ? 0.358 -13.723 3.365 1.00 91.69 184 GLY A C 1
ATOM 1479 O O . GLY A 1 184 ? 0.022 -12.607 3.765 1.00 91.69 184 GLY A O 1
ATOM 1480 N N . ARG A 1 185 ? 0.200 -14.129 2.100 1.00 91.00 185 ARG A N 1
ATOM 1481 C CA . ARG A 1 185 ? -0.318 -13.284 1.010 1.00 91.00 185 ARG A CA 1
ATOM 1482 C C . ARG A 1 185 ? -1.787 -12.918 1.205 1.00 91.00 185 ARG A C 1
ATOM 1484 O O . ARG A 1 185 ? -2.153 -11.770 0.991 1.00 91.00 185 ARG A O 1
ATOM 1491 N N . GLU A 1 186 ? -2.593 -13.851 1.697 1.00 93.56 186 GLU A N 1
ATOM 1492 C CA . GLU A 1 186 ? -4.022 -13.637 1.949 1.00 93.56 186 GLU A CA 1
ATOM 1493 C C . GLU A 1 186 ? -4.246 -12.546 3.008 1.00 93.56 186 GLU A C 1
ATOM 1495 O O . GLU A 1 186 ? -5.109 -11.680 2.867 1.00 93.56 186 GLU A O 1
ATOM 1500 N N . GLN A 1 187 ? -3.399 -12.520 4.044 1.00 91.44 187 GLN A N 1
ATOM 1501 C CA . GLN A 1 187 ? -3.414 -11.452 5.044 1.00 91.44 187 GLN A CA 1
ATOM 1502 C C . GLN A 1 187 ? -2.966 -10.108 4.461 1.00 91.44 187 GLN A C 1
ATOM 1504 O O . GLN A 1 187 ? -3.458 -9.059 4.874 1.00 91.44 187 GLN A O 1
ATOM 1509 N N . ALA A 1 188 ? -2.005 -10.116 3.533 1.00 92.19 188 ALA A N 1
ATOM 1510 C CA . ALA A 1 188 ? -1.566 -8.900 2.860 1.00 92.19 188 ALA A CA 1
ATOM 1511 C C . ALA A 1 188 ? -2.686 -8.305 1.996 1.00 92.19 188 ALA A C 1
ATOM 1513 O O . ALA A 1 188 ? -2.938 -7.106 2.100 1.00 92.19 188 ALA A O 1
ATOM 1514 N N . LEU A 1 189 ? -3.407 -9.138 1.240 1.00 95.12 189 LEU A N 1
ATOM 1515 C CA . LEU A 1 189 ? -4.582 -8.718 0.474 1.00 95.12 189 LEU A CA 1
ATOM 1516 C C . LEU A 1 189 ? -5.691 -8.185 1.379 1.00 95.12 189 LEU A C 1
ATOM 1518 O O . LEU A 1 189 ? -6.223 -7.112 1.110 1.00 95.12 189 LEU A O 1
ATOM 1522 N N . ARG A 1 190 ? -5.975 -8.858 2.501 1.00 94.38 190 ARG A N 1
ATOM 1523 C CA . ARG A 1 190 ? -6.954 -8.366 3.480 1.00 94.38 190 ARG A CA 1
ATOM 1524 C C . ARG A 1 190 ? -6.591 -6.971 4.011 1.00 94.38 190 ARG A C 1
ATOM 1526 O O . ARG A 1 190 ? -7.460 -6.116 4.115 1.00 94.38 190 ARG A O 1
ATOM 1533 N N . ARG A 1 191 ? -5.307 -6.685 4.268 1.00 93.12 191 ARG A N 1
ATOM 1534 C CA . ARG A 1 191 ? -4.860 -5.333 4.673 1.00 93.12 191 ARG A CA 1
ATOM 1535 C C . ARG A 1 191 ? -5.064 -4.283 3.577 1.00 93.12 191 ARG A C 1
ATOM 1537 O O . ARG A 1 191 ? -5.425 -3.150 3.890 1.00 93.12 191 ARG A O 1
ATOM 1544 N N . ILE A 1 192 ? -4.832 -4.638 2.310 1.00 95.94 192 ILE A N 1
ATOM 1545 C CA . ILE A 1 192 ? -5.117 -3.754 1.165 1.00 95.94 192 ILE A CA 1
ATOM 1546 C C . ILE A 1 192 ? -6.622 -3.464 1.115 1.00 95.94 192 ILE A C 1
ATOM 1548 O O . ILE A 1 192 ? -7.020 -2.304 1.033 1.00 95.94 192 ILE A O 1
ATOM 1552 N N . PHE A 1 193 ? -7.458 -4.491 1.266 1.00 96.31 193 PHE A N 1
ATOM 1553 C CA . PHE A 1 193 ? -8.911 -4.346 1.323 1.00 96.31 193 PHE A CA 1
ATOM 1554 C C . PHE A 1 193 ? -9.368 -3.435 2.470 1.00 96.31 193 PHE A C 1
ATOM 1556 O O . PHE A 1 193 ? -10.064 -2.448 2.233 1.00 96.31 193 PHE A O 1
ATOM 1563 N N . HIS A 1 194 ? -8.910 -3.686 3.699 1.00 95.31 194 HIS A N 1
ATOM 1564 C CA . HIS A 1 194 ? -9.262 -2.856 4.851 1.00 95.31 194 HIS A CA 1
ATOM 1565 C C . HIS A 1 194 ? -8.827 -1.397 4.678 1.00 95.31 194 HIS A C 1
ATOM 1567 O O . HIS A 1 194 ? -9.564 -0.480 5.043 1.00 95.31 194 HIS A O 1
ATOM 1573 N N . ARG A 1 195 ? -7.648 -1.156 4.085 1.00 95.38 195 ARG A N 1
ATOM 1574 C CA . ARG A 1 195 ? -7.189 0.200 3.765 1.00 95.38 195 ARG A CA 1
ATOM 1575 C C . ARG A 1 195 ? -8.108 0.875 2.747 1.00 95.38 195 ARG A C 1
ATOM 1577 O O . ARG A 1 195 ? -8.453 2.035 2.960 1.00 95.38 195 ARG A O 1
ATOM 1584 N N . ALA A 1 196 ? -8.527 0.171 1.696 1.00 95.81 196 ALA A N 1
ATOM 1585 C CA . ALA A 1 196 ? -9.455 0.703 0.700 1.00 95.81 196 ALA A CA 1
ATOM 1586 C C . ALA A 1 196 ? -10.802 1.086 1.334 1.00 95.81 196 ALA A C 1
ATOM 1588 O O . ALA A 1 196 ? -11.238 2.227 1.190 1.00 95.81 196 ALA A O 1
ATOM 1589 N N . ILE A 1 197 ? -11.406 0.180 2.114 1.00 95.12 197 ILE A N 1
ATOM 1590 C CA . ILE A 1 197 ? -12.674 0.441 2.813 1.00 95.12 197 ILE A CA 1
ATOM 1591 C C . ILE A 1 197 ? -12.547 1.601 3.800 1.00 95.12 197 ILE A C 1
ATOM 1593 O O . ILE A 1 197 ? -13.443 2.438 3.862 1.00 95.12 197 ILE A O 1
ATOM 1597 N N . ARG A 1 198 ? -11.436 1.701 4.542 1.00 95.06 198 ARG A N 1
ATOM 1598 C CA . ARG A 1 198 ? -11.207 2.817 5.469 1.00 95.06 198 ARG A CA 1
ATOM 1599 C C . ARG A 1 198 ? -11.276 4.162 4.746 1.00 95.06 198 ARG A C 1
ATOM 1601 O O . ARG A 1 198 ? -12.037 5.024 5.171 1.00 95.06 198 ARG A O 1
ATOM 1608 N N . TYR A 1 199 ? -10.513 4.337 3.664 1.00 95.06 199 TYR A N 1
ATOM 1609 C CA . TYR A 1 199 ? -10.548 5.581 2.883 1.00 95.06 199 TYR A CA 1
ATOM 1610 C C . TYR A 1 199 ? -11.930 5.810 2.258 1.00 95.06 199 TYR A C 1
ATOM 1612 O O . TYR A 1 199 ? -12.455 6.918 2.328 1.00 95.06 199 TYR A O 1
ATOM 1620 N N . ALA A 1 200 ? -12.552 4.764 1.709 1.00 94.25 200 ALA A N 1
ATOM 1621 C CA . ALA A 1 200 ? -13.872 4.864 1.101 1.00 94.25 200 ALA A CA 1
ATOM 1622 C C . ALA A 1 200 ? -14.941 5.320 2.110 1.00 94.25 200 ALA A C 1
ATOM 1624 O O . ALA A 1 200 ? -15.682 6.261 1.840 1.00 94.25 200 ALA A O 1
ATOM 1625 N N . MET A 1 201 ? -15.023 4.701 3.288 1.00 93.44 201 MET A N 1
ATOM 1626 C CA . MET A 1 201 ? -16.032 5.044 4.295 1.00 93.44 201 MET A CA 1
ATOM 1627 C C . MET A 1 201 ? -15.741 6.377 4.983 1.00 93.44 201 MET A C 1
ATOM 1629 O O . MET A 1 201 ? -16.650 7.185 5.159 1.00 93.44 201 MET A O 1
ATOM 1633 N N . GLN A 1 202 ? -14.490 6.609 5.382 1.00 91.44 202 GLN A N 1
ATOM 1634 C CA . GLN A 1 202 ? -14.140 7.747 6.226 1.00 91.44 202 GLN A CA 1
ATOM 1635 C C . GLN A 1 202 ? -13.991 9.046 5.433 1.00 91.44 202 GLN A C 1
ATOM 1637 O O . GLN A 1 202 ? -14.488 10.076 5.874 1.00 91.44 202 GLN A O 1
ATOM 1642 N N . GLU A 1 203 ? -13.337 8.992 4.270 1.00 92.38 203 GLU A N 1
ATOM 1643 C CA . GLU A 1 203 ? -13.041 10.190 3.476 1.00 92.38 203 GLU A CA 1
ATOM 1644 C C . GLU A 1 203 ? -14.086 10.419 2.379 1.00 92.38 203 GLU A C 1
ATOM 1646 O O . GLU A 1 203 ? -14.398 11.559 2.052 1.00 92.38 203 GLU A O 1
ATOM 1651 N N . LEU A 1 204 ? -14.658 9.348 1.813 1.00 92.94 204 LEU A N 1
ATOM 1652 C CA . LEU A 1 204 ? -15.606 9.449 0.693 1.00 92.94 204 LEU A CA 1
ATOM 1653 C C . LEU A 1 204 ? -17.067 9.198 1.104 1.00 92.94 204 LEU A C 1
ATOM 1655 O O . LEU A 1 204 ? -17.981 9.372 0.299 1.00 92.94 204 LEU A O 1
ATOM 1659 N N . GLY A 1 205 ? -17.328 8.798 2.352 1.00 91.81 205 GLY A N 1
ATOM 1660 C CA . GLY A 1 205 ? -18.685 8.511 2.827 1.00 91.81 205 GLY A CA 1
ATOM 1661 C C . GLY A 1 205 ? -19.337 7.314 2.126 1.00 91.81 205 GLY A C 1
ATOM 1662 O O . GLY A 1 205 ? -20.559 7.284 1.949 1.00 91.81 205 GLY A O 1
ATOM 1663 N N . ALA A 1 206 ? -18.535 6.349 1.672 1.00 92.50 206 ALA A N 1
ATOM 1664 C CA . ALA A 1 206 ? -19.022 5.109 1.086 1.00 92.50 206 ALA A CA 1
ATOM 1665 C C . ALA A 1 206 ? -19.834 4.287 2.101 1.00 92.50 206 ALA A C 1
ATOM 1667 O O . ALA A 1 206 ? -19.613 4.342 3.312 1.00 92.50 206 ALA A O 1
ATOM 1668 N N . LYS A 1 207 ? -20.772 3.495 1.583 1.00 90.56 207 LYS A N 1
ATOM 1669 C CA . LYS A 1 207 ? -21.579 2.534 2.346 1.00 90.56 207 LYS A CA 1
ATOM 1670 C C . LYS A 1 207 ? -21.301 1.125 1.841 1.00 90.56 207 LYS A C 1
ATOM 1672 O O . LYS A 1 207 ? -20.839 0.978 0.713 1.00 90.56 207 LYS A O 1
ATOM 1677 N N . GLU A 1 208 ? -21.670 0.139 2.654 1.00 91.38 208 GLU A N 1
ATOM 1678 C CA . GLU A 1 208 ? -21.602 -1.288 2.320 1.00 91.38 208 GLU A CA 1
ATOM 1679 C C . GLU A 1 208 ? -22.123 -1.583 0.894 1.00 91.38 208 GLU A C 1
ATOM 1681 O O . GLU A 1 208 ? -23.116 -1.002 0.434 1.00 91.38 208 GLU A O 1
ATOM 1686 N N . GLY A 1 209 ? -21.413 -2.464 0.188 1.00 89.88 209 GLY A N 1
ATOM 1687 C CA . GLY A 1 209 ? -21.599 -2.804 -1.224 1.00 89.88 209 GLY A CA 1
ATOM 1688 C C . GLY A 1 209 ? -20.865 -1.866 -2.187 1.00 89.88 209 GLY A C 1
ATOM 1689 O O . GLY A 1 209 ? -21.122 -1.888 -3.394 1.00 89.88 209 GLY A O 1
ATOM 1690 N N . PHE A 1 210 ? -20.003 -0.980 -1.684 1.00 91.44 210 PHE A N 1
ATOM 1691 C CA . PHE A 1 210 ? -19.223 -0.072 -2.518 1.00 91.44 210 PHE A CA 1
ATOM 1692 C C . PHE A 1 210 ? -18.145 -0.818 -3.310 1.00 91.44 210 PHE A C 1
ATOM 1694 O O . PHE A 1 210 ? -17.949 -0.511 -4.489 1.00 91.44 210 PHE A O 1
ATOM 1701 N N . MET A 1 211 ? -17.488 -1.819 -2.713 1.00 91.88 211 MET A N 1
ATOM 1702 C CA . MET A 1 211 ? -16.369 -2.508 -3.365 1.00 91.88 211 MET A CA 1
ATOM 1703 C C . MET A 1 211 ? -16.822 -3.330 -4.566 1.00 91.88 211 MET A C 1
ATOM 1705 O O . MET A 1 211 ? -16.148 -3.311 -5.591 1.00 91.88 211 MET A O 1
ATOM 1709 N N . ASN A 1 212 ? -17.992 -3.966 -4.497 1.00 89.94 212 ASN A N 1
ATOM 1710 C CA . ASN A 1 212 ? -18.610 -4.638 -5.643 1.00 89.94 212 ASN A CA 1
ATOM 1711 C C . ASN A 1 212 ? -18.833 -3.675 -6.820 1.00 89.94 212 ASN A C 1
ATOM 1713 O O . ASN A 1 212 ? -18.438 -3.965 -7.953 1.00 89.94 212 ASN A O 1
ATOM 1717 N N . ARG A 1 213 ? -19.404 -2.491 -6.561 1.00 89.19 213 ARG A N 1
ATOM 1718 C CA . ARG A 1 213 ? -19.633 -1.491 -7.619 1.00 89.19 213 ARG A CA 1
ATOM 1719 C C . ARG A 1 213 ? -18.315 -0.999 -8.217 1.00 89.19 213 ARG A C 1
ATOM 1721 O O . ARG A 1 213 ? -18.205 -0.873 -9.438 1.00 89.19 213 ARG A O 1
ATOM 1728 N N . ALA A 1 214 ? -17.308 -0.769 -7.375 1.00 90.94 214 ALA A N 1
ATOM 1729 C CA . ALA A 1 214 ? -15.974 -0.381 -7.819 1.00 90.94 214 ALA A CA 1
ATOM 1730 C C . ALA A 1 214 ? -15.301 -1.486 -8.661 1.00 90.94 214 ALA A C 1
ATOM 1732 O O . ALA A 1 214 ? -14.756 -1.190 -9.723 1.00 90.94 214 ALA A O 1
ATOM 1733 N N . ALA A 1 215 ? -15.398 -2.756 -8.250 1.00 93.12 215 ALA A N 1
ATOM 1734 C CA . ALA A 1 215 ? -14.885 -3.903 -9.002 1.00 93.12 215 ALA A CA 1
ATOM 1735 C C . ALA A 1 215 ? -15.597 -4.063 -10.350 1.00 93.12 215 ALA A C 1
ATOM 1737 O O . ALA A 1 215 ? -14.946 -4.200 -11.379 1.00 93.12 215 ALA A O 1
ATOM 1738 N N . THR A 1 216 ? -16.927 -3.967 -10.378 1.00 90.62 216 THR A N 1
ATOM 1739 C CA . THR A 1 216 ? -17.713 -4.031 -11.622 1.00 90.62 216 THR A CA 1
ATOM 1740 C C . THR A 1 216 ? -17.272 -2.954 -12.614 1.00 90.62 216 THR A C 1
ATOM 1742 O O . THR A 1 216 ? -17.066 -3.230 -13.794 1.00 90.62 216 THR A O 1
ATOM 1745 N N . SER A 1 217 ? -17.053 -1.736 -12.121 1.00 86.75 217 SER A N 1
ATOM 1746 C CA . SER A 1 217 ? -16.570 -0.612 -12.929 1.00 86.75 217 SER A CA 1
ATOM 1747 C C . SER A 1 217 ? -15.180 -0.871 -13.507 1.00 86.75 217 SER A C 1
ATOM 1749 O O . SER A 1 217 ? -14.907 -0.545 -14.661 1.00 86.75 217 SER A O 1
ATOM 1751 N N . LEU A 1 218 ? -14.304 -1.492 -12.717 1.00 91.88 218 LEU A N 1
ATOM 1752 C CA . LEU A 1 218 ? -12.985 -1.902 -13.173 1.00 91.88 218 LEU A CA 1
ATOM 1753 C C . LEU A 1 218 ? -13.069 -2.967 -14.275 1.00 91.88 218 LEU A C 1
ATOM 1755 O O . LEU A 1 218 ? -12.377 -2.843 -15.283 1.00 91.88 218 LEU A O 1
ATOM 1759 N N . VAL A 1 219 ? -13.925 -3.981 -14.114 1.00 92.62 219 VAL A N 1
ATOM 1760 C CA . VAL A 1 219 ? -14.138 -5.019 -15.137 1.00 92.62 219 VAL A CA 1
ATOM 1761 C C . VAL A 1 219 ? -14.645 -4.392 -16.437 1.00 92.62 219 VAL A C 1
ATOM 1763 O O . VAL A 1 219 ? -14.178 -4.760 -17.511 1.00 92.62 219 VAL A O 1
ATOM 1766 N N . MET A 1 220 ? -15.532 -3.396 -16.365 1.00 88.06 220 MET A N 1
ATOM 1767 C CA . MET A 1 220 ? -15.969 -2.649 -17.550 1.00 88.06 220 MET A CA 1
ATOM 1768 C C . MET A 1 220 ? -14.824 -1.870 -18.211 1.00 88.06 220 MET A C 1
ATOM 1770 O O . MET A 1 220 ? -14.747 -1.833 -19.433 1.00 88.06 220 MET A O 1
ATOM 1774 N N . ALA A 1 221 ? -13.939 -1.256 -17.421 1.00 85.31 221 ALA A N 1
ATOM 1775 C CA . ALA A 1 221 ? -12.841 -0.439 -17.938 1.00 85.31 221 ALA A CA 1
ATOM 1776 C C . ALA A 1 221 ? -11.675 -1.264 -18.512 1.00 85.31 221 ALA A C 1
ATOM 1778 O O . ALA A 1 221 ? -10.999 -0.811 -19.431 1.00 85.31 221 ALA A O 1
ATOM 1779 N N . MET A 1 222 ? -11.405 -2.450 -17.957 1.00 90.62 222 MET A N 1
ATOM 1780 C CA . MET A 1 222 ? -10.190 -3.225 -18.251 1.00 90.62 222 MET A CA 1
ATOM 1781 C C . MET A 1 222 ? -10.458 -4.622 -18.828 1.00 90.62 222 MET A C 1
ATOM 1783 O O . MET A 1 222 ? -9.548 -5.239 -19.381 1.00 90.62 222 MET A O 1
ATOM 1787 N N . GLY A 1 223 ? -11.691 -5.121 -18.752 1.00 92.19 223 GLY A N 1
ATOM 1788 C CA . GLY A 1 223 ? -12.035 -6.496 -19.114 1.00 92.19 223 GLY A CA 1
ATOM 1789 C C . GLY A 1 223 ? -11.992 -6.809 -20.612 1.00 92.19 223 GLY A C 1
ATOM 1790 O O . GLY A 1 223 ? -12.104 -7.966 -20.998 1.00 92.19 223 GLY A O 1
ATOM 1791 N N . ASP A 1 224 ? -11.872 -5.810 -21.488 1.00 92.00 224 ASP A N 1
ATOM 1792 C CA . ASP A 1 224 ? -11.622 -6.049 -22.918 1.00 92.00 224 ASP A CA 1
ATOM 1793 C C . ASP A 1 224 ? -10.186 -6.526 -23.173 1.00 92.00 224 ASP A C 1
ATOM 1795 O O . ASP A 1 224 ? -9.953 -7.338 -24.069 1.00 92.00 224 ASP A O 1
ATOM 1799 N N . VAL A 1 225 ? -9.235 -6.057 -22.362 1.00 93.94 225 VAL A N 1
ATOM 1800 C CA . VAL A 1 225 ? -7.817 -6.434 -22.453 1.00 93.94 225 VAL A CA 1
ATOM 1801 C C . VAL A 1 225 ? -7.520 -7.643 -21.567 1.00 93.94 225 VAL A C 1
ATOM 1803 O O . VAL A 1 225 ? -6.836 -8.563 -22.002 1.00 93.94 225 VAL A O 1
ATOM 1806 N N . PHE A 1 226 ? -8.066 -7.649 -20.350 1.00 95.38 226 PHE A N 1
ATOM 1807 C CA . PHE A 1 226 ? -7.846 -8.679 -19.335 1.00 95.38 226 PHE A CA 1
ATOM 1808 C C . PHE A 1 226 ? -9.121 -9.506 -19.165 1.00 95.38 226 PHE A C 1
ATOM 1810 O O . PHE A 1 226 ? -9.978 -9.193 -18.334 1.00 95.38 226 PHE A O 1
ATOM 1817 N N . GLN A 1 227 ? -9.288 -10.523 -20.012 1.00 96.56 227 GLN A N 1
ATOM 1818 C CA . GLN A 1 227 ? -10.508 -11.337 -20.055 1.00 96.56 227 GLN A CA 1
ATOM 1819 C C . GLN A 1 227 ? -10.746 -12.095 -18.745 1.00 96.56 227 GLN A C 1
ATOM 1821 O O . GLN A 1 227 ? -11.896 -12.271 -18.350 1.00 96.56 227 GLN A O 1
ATOM 1826 N N . GLU A 1 228 ? -9.683 -12.431 -18.014 1.00 96.50 228 GLU A N 1
ATOM 1827 C CA . GLU A 1 228 ? -9.735 -13.048 -16.689 1.00 96.50 228 GLU A CA 1
ATOM 1828 C C . GLU A 1 228 ? -10.580 -12.236 -15.690 1.00 96.50 228 GLU A C 1
ATOM 1830 O O . GLU A 1 228 ? -11.279 -12.807 -14.853 1.00 96.50 228 GLU A O 1
ATOM 1835 N N . LEU A 1 229 ? -10.615 -10.901 -15.815 1.00 97.19 229 LEU A N 1
ATOM 1836 C CA . LEU A 1 229 ? -11.466 -10.047 -14.983 1.00 97.19 229 LEU A CA 1
ATOM 1837 C C . LEU A 1 229 ? -12.957 -10.254 -15.271 1.00 97.19 229 LEU A C 1
ATOM 1839 O O . LEU A 1 229 ? -13.768 -10.196 -14.348 1.00 97.19 229 LEU A O 1
ATOM 1843 N N . LYS A 1 230 ? -13.327 -10.483 -16.537 1.00 97.19 230 LYS A N 1
ATOM 1844 C CA . LYS A 1 230 ? -14.712 -10.783 -16.928 1.00 97.19 230 LYS A CA 1
ATOM 1845 C C . LYS A 1 230 ? -15.091 -12.200 -16.533 1.00 97.19 230 LYS A C 1
ATOM 1847 O O . LYS A 1 230 ? -16.147 -12.403 -15.942 1.00 97.19 230 LYS A O 1
ATOM 1852 N N . GLU A 1 231 ? -14.220 -13.161 -16.828 1.00 97.38 231 GLU A N 1
ATOM 1853 C CA . GLU A 1 231 ? -14.428 -14.579 -16.521 1.00 97.38 231 GLU A CA 1
ATOM 1854 C C . GLU A 1 231 ? -14.611 -14.820 -15.017 1.00 97.38 231 GLU A C 1
ATOM 1856 O O . GLU A 1 231 ? -15.419 -15.659 -14.615 1.00 97.38 231 GLU A O 1
ATOM 1861 N N . HIS A 1 232 ? -13.915 -14.051 -14.176 1.00 97.81 232 HIS A N 1
ATOM 1862 C CA . HIS A 1 232 ? -13.963 -14.188 -12.721 1.00 97.81 232 HIS A CA 1
ATOM 1863 C C . HIS A 1 232 ? -14.754 -13.087 -12.001 1.00 97.81 232 HIS A C 1
ATOM 1865 O O . HIS A 1 232 ? -14.730 -13.040 -10.770 1.00 97.81 232 HIS A O 1
ATOM 1871 N N . GLN A 1 233 ? -15.505 -12.240 -12.718 1.00 97.44 233 GLN A N 1
ATOM 1872 C CA . GLN A 1 233 ? -16.224 -11.096 -12.138 1.00 97.44 233 GLN A CA 1
ATOM 1873 C C . GLN A 1 233 ? -17.132 -11.488 -10.963 1.00 97.44 233 GLN A C 1
ATOM 1875 O O . GLN A 1 233 ? -17.094 -10.844 -9.914 1.00 97.44 233 GLN A O 1
ATOM 1880 N N . GLU A 1 234 ? -17.929 -12.550 -11.109 1.00 97.38 234 GLU A N 1
ATOM 1881 C CA . GLU A 1 234 ? -18.836 -13.011 -10.049 1.00 97.38 234 GLU A CA 1
ATOM 1882 C C . GLU A 1 234 ? -18.076 -13.431 -8.783 1.00 97.38 234 GLU A C 1
ATOM 1884 O O . GLU A 1 234 ? -18.497 -13.120 -7.668 1.00 97.38 234 GLU A O 1
ATOM 1889 N N . ASN A 1 235 ? -16.929 -14.097 -8.944 1.00 97.56 235 ASN A N 1
ATOM 1890 C CA . ASN A 1 235 ? -16.092 -14.526 -7.827 1.00 97.56 235 ASN A CA 1
ATOM 1891 C C . ASN A 1 235 ? -15.410 -13.336 -7.137 1.00 97.56 235 ASN A C 1
ATOM 1893 O O . ASN A 1 235 ? -15.398 -13.270 -5.907 1.00 97.56 235 ASN A O 1
ATOM 1897 N N . ILE A 1 236 ? -14.896 -12.377 -7.919 1.00 97.88 236 ILE A N 1
ATOM 1898 C CA . ILE A 1 236 ? -14.320 -11.125 -7.405 1.00 97.88 236 ILE A CA 1
ATOM 1899 C C . ILE A 1 236 ? -15.352 -10.402 -6.540 1.00 97.88 236 ILE A C 1
ATOM 1901 O O . ILE A 1 236 ? -15.077 -10.087 -5.383 1.00 97.88 236 ILE A O 1
ATOM 1905 N N . ILE A 1 237 ? -16.554 -10.190 -7.078 1.00 96.75 237 ILE A N 1
ATOM 1906 C CA . ILE A 1 237 ? -17.651 -9.522 -6.374 1.00 96.75 237 ILE A CA 1
ATOM 1907 C C . ILE A 1 237 ? -17.995 -10.256 -5.078 1.00 96.75 237 ILE A C 1
ATOM 1909 O O . ILE A 1 237 ? -18.047 -9.632 -4.021 1.00 96.75 237 ILE A O 1
ATOM 1913 N N . LYS A 1 238 ? -18.178 -11.577 -5.144 1.00 96.75 238 LYS A N 1
ATOM 1914 C CA . LYS A 1 238 ? -18.546 -12.390 -3.984 1.00 96.75 238 LYS A CA 1
ATOM 1915 C C . LYS A 1 238 ? -17.531 -12.270 -2.845 1.00 96.75 238 LYS A C 1
ATOM 1917 O O . LYS A 1 238 ? -17.925 -12.027 -1.708 1.00 96.75 238 LYS A O 1
ATOM 1922 N N . ILE A 1 239 ? -16.239 -12.430 -3.139 1.00 96.44 239 ILE A N 1
ATOM 1923 C CA . ILE A 1 239 ? -15.175 -12.375 -2.123 1.00 96.44 239 ILE A CA 1
ATOM 1924 C C . ILE A 1 239 ? -15.090 -10.977 -1.496 1.00 96.44 239 ILE A C 1
ATOM 1926 O O . ILE A 1 239 ? -14.925 -10.856 -0.281 1.00 96.44 239 ILE A O 1
ATOM 1930 N N . LEU A 1 240 ? -15.221 -9.922 -2.308 1.00 96.56 240 LEU A N 1
ATOM 1931 C CA . LEU A 1 240 ? -15.219 -8.547 -1.810 1.00 96.56 240 LEU A CA 1
ATOM 1932 C C . LEU A 1 240 ? -16.438 -8.258 -0.925 1.00 96.56 240 LEU A C 1
ATOM 1934 O O . LEU A 1 240 ? -16.259 -7.690 0.148 1.00 96.56 240 LEU A O 1
ATOM 1938 N N . ASP A 1 241 ? -17.641 -8.673 -1.330 1.00 95.19 241 ASP A N 1
ATOM 1939 C CA . ASP A 1 241 ? -18.876 -8.444 -0.567 1.00 95.19 241 ASP A CA 1
ATOM 1940 C C . ASP A 1 241 ? -18.875 -9.194 0.777 1.00 95.19 241 ASP A C 1
ATOM 1942 O O . ASP A 1 241 ? -19.295 -8.642 1.797 1.00 95.19 241 ASP A O 1
ATOM 1946 N N . GLU A 1 242 ? -18.374 -10.435 0.810 1.00 94.06 242 GLU A N 1
ATOM 1947 C CA . GLU A 1 242 ? -18.274 -11.227 2.043 1.00 94.06 242 GLU A CA 1
ATOM 1948 C C . GLU A 1 242 ? -17.374 -10.549 3.092 1.00 94.06 242 GLU A C 1
ATOM 1950 O O . GLU A 1 242 ? -17.741 -10.479 4.270 1.00 94.06 242 GLU A O 1
ATOM 1955 N N . GLU A 1 243 ? -16.223 -10.013 2.676 1.00 94.06 243 GLU A N 1
ATOM 1956 C CA . GLU A 1 243 ? -15.311 -9.284 3.567 1.00 94.06 243 GLU A CA 1
ATOM 1957 C C . GLU A 1 243 ? -15.815 -7.857 3.867 1.00 94.06 243 GLU A C 1
ATOM 1959 O O . GLU A 1 243 ? -15.637 -7.357 4.977 1.00 94.06 243 GLU A O 1
ATOM 1964 N N . GLU A 1 244 ? -16.509 -7.196 2.934 1.00 95.06 244 GLU A N 1
ATOM 1965 C CA . GLU A 1 244 ? -17.110 -5.874 3.164 1.00 95.06 244 GLU A CA 1
ATOM 1966 C C . GLU A 1 244 ? -18.180 -5.940 4.266 1.00 95.06 244 GLU A C 1
ATOM 1968 O O . GLU A 1 244 ? -18.159 -5.146 5.211 1.00 95.06 244 GLU A O 1
ATOM 1973 N N . ALA A 1 245 ? -19.066 -6.938 4.211 1.00 91.38 245 ALA A N 1
ATOM 1974 C CA . ALA A 1 245 ? -20.171 -7.106 5.156 1.00 91.38 245 ALA A CA 1
ATOM 1975 C C . ALA A 1 245 ? -19.718 -7.393 6.602 1.00 91.38 245 ALA A C 1
ATOM 1977 O O . ALA A 1 245 ? -20.443 -7.109 7.575 1.00 91.38 245 ALA A O 1
ATOM 1978 N N . THR A 1 246 ? -18.535 -7.989 6.778 1.00 87.44 246 THR A N 1
ATOM 1979 C CA . THR A 1 246 ? -17.919 -8.197 8.096 1.00 87.44 246 THR A CA 1
ATOM 1980 C C . THR A 1 246 ? -17.160 -6.951 8.541 1.00 87.44 246 THR A C 1
ATOM 1982 O O . THR A 1 246 ? -17.329 -6.510 9.682 1.00 87.44 246 THR A O 1
ATOM 1985 N N . PHE A 1 247 ? -16.377 -6.345 7.649 1.00 92.56 247 PHE A N 1
ATOM 1986 C CA . PHE A 1 247 ? -15.455 -5.272 7.991 1.00 92.56 247 PHE A CA 1
ATOM 1987 C C . PHE A 1 247 ? -16.122 -3.901 8.162 1.00 92.56 247 PHE A C 1
ATOM 1989 O O . PHE A 1 247 ? -15.779 -3.175 9.100 1.00 92.56 247 PHE A O 1
ATOM 1996 N N . CYS A 1 248 ? -17.129 -3.551 7.351 1.00 93.31 248 CYS A N 1
ATOM 1997 C CA . CYS A 1 248 ? -17.838 -2.267 7.453 1.00 93.31 248 CYS A CA 1
ATOM 1998 C C . CYS A 1 248 ? -18.424 -2.031 8.851 1.00 93.31 248 CYS A C 1
ATOM 2000 O O . CYS A 1 248 ? -18.418 -0.907 9.353 1.00 93.31 248 CYS A O 1
ATOM 2002 N N . LYS A 1 249 ? -18.878 -3.096 9.525 1.00 91.69 249 LYS A N 1
ATOM 2003 C CA . LYS A 1 249 ? -19.375 -3.017 10.907 1.00 91.69 249 LYS A CA 1
ATOM 2004 C C . LYS A 1 249 ? -18.276 -2.588 11.867 1.00 91.69 249 LYS A C 1
ATOM 2006 O O . LYS A 1 249 ? -18.517 -1.723 12.702 1.00 91.69 249 LYS A O 1
ATOM 2011 N N . THR A 1 250 ? -17.089 -3.173 11.757 1.00 93.12 250 THR A N 1
ATOM 2012 C CA . THR A 1 250 ? -15.941 -2.825 12.601 1.00 93.12 250 THR A CA 1
ATOM 2013 C C . THR A 1 250 ? -15.444 -1.419 12.287 1.00 93.12 250 THR A C 1
ATOM 2015 O O . THR A 1 250 ? -15.207 -0.644 13.211 1.00 93.12 250 THR A O 1
ATOM 2018 N N . MET A 1 251 ? -15.385 -1.045 11.008 1.00 94.44 251 MET A N 1
ATOM 2019 C CA . MET A 1 251 ? -15.009 0.305 10.594 1.00 94.44 251 MET A CA 1
ATOM 2020 C C . MET A 1 251 ? -15.983 1.363 11.132 1.00 94.44 251 MET A C 1
ATOM 2022 O O . MET A 1 251 ? -15.545 2.382 11.662 1.00 94.44 251 MET A O 1
ATOM 2026 N N . GLN A 1 252 ? -17.293 1.094 11.112 1.00 93.88 252 GLN A N 1
ATOM 2027 C CA . GLN A 1 252 ? -18.288 1.984 11.716 1.00 93.88 252 GLN A CA 1
ATOM 2028 C C . GLN A 1 252 ? -18.038 2.189 13.217 1.00 93.88 252 GLN A C 1
ATOM 2030 O O . GLN A 1 252 ? -18.120 3.314 13.698 1.00 93.88 252 GLN A O 1
ATOM 2035 N N . LEU A 1 253 ? -17.672 1.136 13.959 1.00 94.38 253 LEU A N 1
ATOM 2036 C CA . LEU A 1 253 ? -17.327 1.278 15.379 1.00 94.38 253 LEU A CA 1
ATOM 2037 C C . LEU A 1 253 ? -16.097 2.169 15.581 1.00 94.38 253 LEU A C 1
ATOM 2039 O O . LEU A 1 253 ? -16.055 2.916 16.553 1.00 94.38 253 LEU A O 1
ATOM 2043 N N . ILE A 1 254 ? -15.103 2.097 14.691 1.00 94.94 254 ILE A N 1
ATOM 2044 C CA . ILE A 1 254 ? -13.917 2.965 14.748 1.00 94.94 254 ILE A CA 1
ATOM 2045 C C . ILE A 1 254 ? -14.314 4.422 14.489 1.00 94.94 254 ILE A C 1
ATOM 2047 O O . ILE A 1 254 ? -13.900 5.300 15.243 1.00 94.94 254 ILE A O 1
ATOM 2051 N N . MET A 1 255 ? -15.153 4.676 13.481 1.00 93.44 255 MET A N 1
ATOM 2052 C CA . MET A 1 255 ? -15.675 6.018 13.187 1.00 93.44 255 MET A CA 1
ATOM 2053 C C . MET A 1 255 ? -16.516 6.573 14.345 1.00 93.44 255 MET A C 1
ATOM 2055 O O . MET A 1 255 ? -16.442 7.760 14.657 1.00 93.44 255 MET A O 1
ATOM 2059 N N . ASP A 1 256 ? -17.279 5.719 15.031 1.00 94.44 256 ASP A N 1
ATOM 2060 C CA . ASP A 1 256 ? -18.087 6.108 16.189 1.00 94.44 256 ASP A CA 1
ATOM 2061 C C . ASP A 1 256 ? -17.232 6.590 17.377 1.00 94.44 256 ASP A C 1
ATOM 2063 O O . ASP A 1 256 ? -17.716 7.396 18.174 1.00 94.44 256 ASP A O 1
ATOM 2067 N N . LEU A 1 257 ? -15.971 6.142 17.503 1.00 93.06 257 LEU A N 1
ATOM 2068 C CA . LEU A 1 257 ? -15.067 6.592 18.571 1.00 93.06 257 LEU A CA 1
ATOM 2069 C C . LEU A 1 257 ? -14.779 8.094 18.474 1.00 93.06 257 LEU A C 1
ATOM 2071 O O . LEU A 1 257 ? -14.848 8.800 19.477 1.00 93.06 257 LEU A O 1
ATOM 2075 N N . SER A 1 258 ? -14.461 8.583 17.275 1.00 88.31 258 SER A N 1
ATOM 2076 C CA . SER A 1 258 ? -14.066 9.976 17.042 1.00 88.31 258 SER A CA 1
ATOM 2077 C C . SER A 1 258 ? -15.215 10.885 16.608 1.00 88.31 258 SER A C 1
ATOM 2079 O O . SER A 1 258 ? -15.031 12.096 16.501 1.00 88.31 258 SER A O 1
ATOM 2081 N N . ASN A 1 259 ? -16.415 10.337 16.407 1.00 90.06 259 ASN A N 1
ATOM 2082 C CA . ASN A 1 259 ? -17.597 11.113 16.057 1.00 90.06 259 ASN A CA 1
ATOM 2083 C C . ASN A 1 259 ? -18.052 11.991 17.234 1.00 90.06 259 ASN A C 1
ATOM 2085 O O . ASN A 1 259 ? -18.560 11.496 18.243 1.00 90.06 259 ASN A O 1
ATOM 2089 N N . GLU A 1 260 ? -17.933 13.311 17.096 1.00 84.62 260 GLU A N 1
ATOM 2090 C CA . GLU A 1 260 ? -18.336 14.287 18.120 1.00 84.62 260 GLU A CA 1
ATOM 2091 C C . GLU A 1 260 ? -19.830 14.219 18.466 1.00 84.62 260 GLU A C 1
ATOM 2093 O O . GLU A 1 260 ? -20.205 14.460 19.612 1.00 84.62 260 GLU A O 1
ATOM 2098 N N . LYS A 1 261 ? -20.678 13.826 17.506 1.00 89.19 261 LYS A N 1
ATOM 2099 C CA . LYS A 1 261 ? -22.133 13.695 17.688 1.00 89.19 261 LYS A CA 1
ATOM 2100 C C . LYS A 1 261 ? -22.539 12.370 18.338 1.00 89.19 261 LYS A C 1
ATOM 2102 O O . LYS A 1 261 ? -23.706 12.205 18.691 1.00 89.19 261 LYS A O 1
ATOM 2107 N N . ALA A 1 262 ? -21.619 11.411 18.464 1.00 89.94 262 ALA A N 1
ATOM 2108 C CA . ALA A 1 262 ? -21.902 10.146 19.127 1.00 89.94 262 ALA A CA 1
ATOM 2109 C C . ALA A 1 262 ? -22.074 10.356 20.637 1.00 89.94 262 ALA A C 1
ATOM 2111 O O . ALA A 1 262 ? -21.291 11.055 21.278 1.00 89.94 262 ALA A O 1
ATOM 2112 N N . THR A 1 263 ? -23.096 9.722 21.213 1.00 92.00 263 THR A N 1
ATOM 2113 C CA . THR A 1 263 ? -23.307 9.723 22.664 1.00 92.00 263 THR A CA 1
ATOM 2114 C C . THR A 1 263 ? -22.264 8.852 23.361 1.00 92.00 263 THR A C 1
ATOM 2116 O O . THR A 1 263 ? -21.738 7.900 22.776 1.00 92.00 263 THR A O 1
ATOM 2119 N N . ASP A 1 264 ? -22.024 9.098 24.650 1.00 88.56 264 ASP A N 1
ATOM 2120 C CA . ASP A 1 264 ? -21.103 8.279 25.452 1.00 88.56 264 ASP A CA 1
ATOM 2121 C C . ASP A 1 264 ? -21.493 6.795 25.451 1.00 88.56 264 ASP A C 1
ATOM 2123 O O . ASP A 1 264 ? -20.634 5.915 25.463 1.00 88.56 264 ASP A O 1
ATOM 2127 N N . GLN A 1 265 ? -22.791 6.491 25.348 1.00 91.00 265 GLN A N 1
ATOM 2128 C CA . GLN A 1 265 ? -23.282 5.118 25.249 1.00 91.00 265 GLN A CA 1
ATOM 2129 C C . GLN A 1 265 ? -22.869 4.442 23.931 1.00 91.00 265 GLN A C 1
ATOM 2131 O O . GLN A 1 265 ? -22.520 3.257 23.930 1.00 91.00 265 GLN A O 1
ATOM 2136 N N . ILE A 1 266 ? -22.883 5.180 22.815 1.00 93.38 266 ILE A N 1
ATOM 2137 C CA . ILE A 1 266 ? -22.417 4.689 21.511 1.00 93.38 266 ILE A CA 1
ATOM 2138 C C . ILE A 1 266 ? -20.910 4.433 21.572 1.00 93.38 266 ILE A C 1
ATOM 2140 O O . ILE A 1 266 ? -20.470 3.330 21.244 1.00 93.38 266 ILE A O 1
ATOM 2144 N N . ARG A 1 267 ? -20.131 5.394 22.084 1.00 92.75 267 ARG A N 1
ATOM 2145 C CA . ARG A 1 267 ? -18.672 5.257 22.218 1.00 92.75 267 ARG A CA 1
ATOM 2146 C C . ARG A 1 267 ? -18.287 4.101 23.140 1.00 92.75 267 ARG A C 1
ATOM 2148 O O . ARG A 1 267 ? -17.456 3.272 22.779 1.00 92.75 267 ARG A O 1
ATOM 2155 N N . ALA A 1 268 ? -18.952 3.957 24.287 1.00 91.56 268 ALA A N 1
ATOM 2156 C CA . ALA A 1 268 ? -18.724 2.837 25.198 1.00 91.56 268 ALA A CA 1
ATOM 2157 C C . ALA A 1 268 ? -19.040 1.483 24.542 1.00 91.56 268 ALA A C 1
ATOM 2159 O O . ALA A 1 268 ? -18.292 0.515 24.708 1.00 91.56 268 ALA A O 1
ATOM 2160 N N . LYS A 1 269 ? -20.121 1.399 23.756 1.00 94.56 269 LYS A N 1
ATOM 2161 C CA . LYS A 1 269 ? -20.455 0.196 22.981 1.00 94.56 269 LYS A CA 1
ATOM 2162 C C . LYS A 1 269 ? -19.398 -0.101 21.914 1.00 94.56 269 LYS A C 1
ATOM 2164 O O . LYS A 1 269 ? -19.050 -1.272 21.751 1.00 94.56 269 LYS A O 1
ATOM 2169 N N . ALA A 1 270 ? -18.887 0.922 21.229 1.00 95.50 270 ALA A N 1
ATOM 2170 C CA . ALA A 1 270 ? -17.817 0.790 20.246 1.00 95.50 270 ALA A CA 1
ATOM 2171 C C . ALA A 1 270 ? -16.536 0.239 20.877 1.00 95.50 270 ALA A C 1
ATOM 2173 O O . ALA A 1 270 ? -16.066 -0.814 20.451 1.00 95.50 270 ALA A O 1
ATOM 2174 N N . VAL A 1 271 ? -16.059 0.844 21.969 1.00 95.38 271 VAL A N 1
ATOM 2175 C CA . VAL A 1 271 ? -14.903 0.357 22.742 1.00 95.38 271 VAL A CA 1
ATOM 2176 C C . VAL A 1 271 ? -15.084 -1.108 23.147 1.00 95.38 271 VAL A C 1
ATOM 2178 O O . VAL A 1 271 ? -14.196 -1.932 22.940 1.00 95.38 271 VAL A O 1
ATOM 2181 N N . ASN A 1 272 ? -16.258 -1.469 23.672 1.00 94.56 272 ASN A N 1
ATOM 2182 C CA . ASN A 1 272 ? -16.530 -2.831 24.135 1.00 94.56 272 ASN A CA 1
ATOM 2183 C C . ASN A 1 272 ? -16.502 -3.879 23.020 1.00 94.56 272 ASN A C 1
ATOM 2185 O O . ASN A 1 272 ? -16.143 -5.030 23.276 1.00 94.56 272 ASN A O 1
ATOM 2189 N N . LYS A 1 273 ? -16.944 -3.509 21.817 1.00 95.31 273 LYS A N 1
ATOM 2190 C CA . LYS A 1 273 ? -16.933 -4.396 20.655 1.00 95.31 273 LYS A CA 1
ATOM 2191 C C . LYS A 1 273 ? -15.542 -4.475 20.033 1.00 95.31 273 LYS A C 1
ATOM 2193 O O . LYS A 1 273 ? -15.069 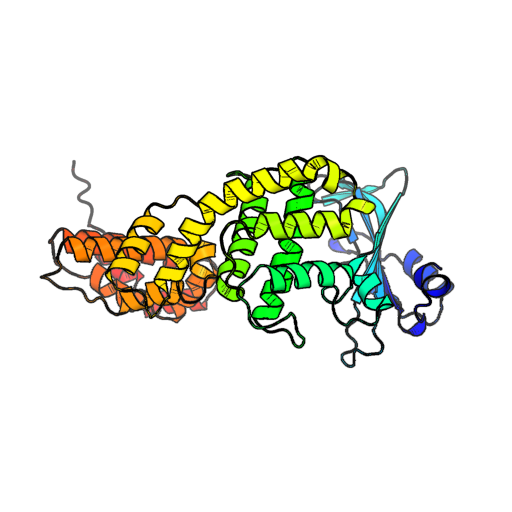-5.581 19.811 1.00 95.31 273 LYS A O 1
ATOM 2198 N N . LEU A 1 274 ? -14.874 -3.337 19.842 1.00 95.06 274 LEU A N 1
ATOM 2199 C CA . LEU A 1 274 ? -13.523 -3.267 19.280 1.00 95.06 274 LEU A CA 1
ATOM 2200 C C . LEU A 1 274 ? -12.503 -4.002 20.149 1.00 95.06 274 LEU A C 1
ATOM 2202 O O . LEU A 1 274 ? -11.655 -4.707 19.625 1.00 95.06 274 LEU A O 1
ATOM 2206 N N . PHE A 1 275 ? -12.622 -3.926 21.475 1.00 93.44 275 PHE A N 1
ATOM 2207 C CA . PHE A 1 275 ? -11.741 -4.669 22.381 1.00 93.44 275 PHE A CA 1
ATOM 2208 C C . PHE A 1 275 ? -11.847 -6.199 22.216 1.00 93.44 275 PHE A C 1
ATOM 2210 O O . PHE A 1 275 ? -10.932 -6.930 22.581 1.00 93.44 275 PHE A O 1
ATOM 2217 N N . LYS A 1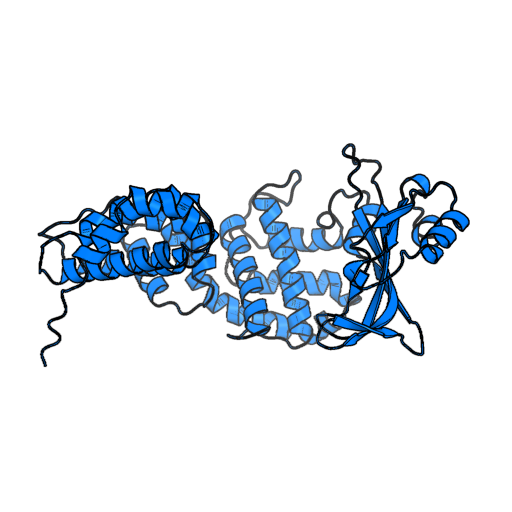 276 ? -12.964 -6.704 21.677 1.00 92.56 276 LYS A N 1
ATOM 2218 C CA . LYS A 1 276 ? -13.179 -8.137 21.407 1.00 92.56 276 LYS A CA 1
ATOM 2219 C C . LYS A 1 276 ? -12.832 -8.536 19.972 1.00 92.56 276 LYS A C 1
ATOM 2221 O O . LYS A 1 276 ? -12.929 -9.718 19.642 1.00 92.56 276 LYS A O 1
ATOM 2226 N N . GLU A 1 277 ? -12.502 -7.565 19.131 1.00 89.94 277 GLU A N 1
ATOM 2227 C CA . GLU A 1 277 ? -12.221 -7.776 17.721 1.00 89.94 277 GLU A CA 1
ATOM 2228 C C . GLU A 1 277 ? -10.889 -8.510 17.532 1.00 89.94 277 GLU A C 1
ATOM 2230 O O . GLU A 1 277 ? -9.955 -8.346 18.317 1.00 89.94 277 GLU A O 1
ATOM 2235 N N . LYS A 1 278 ? -10.807 -9.344 16.490 1.00 83.75 278 LYS A N 1
ATOM 2236 C CA . LYS A 1 278 ? -9.652 -10.225 16.248 1.00 83.75 278 LYS A CA 1
ATOM 2237 C C . LYS A 1 278 ? -8.843 -9.863 15.005 1.00 83.75 278 LYS A C 1
ATOM 2239 O O . LYS A 1 278 ? -7.877 -10.561 14.694 1.00 83.75 278 LYS A O 1
ATOM 2244 N N . TYR A 1 279 ? -9.198 -8.789 14.301 1.00 84.31 279 TYR A N 1
ATOM 2245 C CA . TYR A 1 279 ? -8.413 -8.324 13.160 1.00 84.31 279 TYR A CA 1
ATOM 2246 C C . TYR A 1 279 ? -6.967 -8.038 13.572 1.00 84.31 279 TYR A C 1
ATOM 2248 O O . TYR A 1 279 ? -6.691 -7.224 14.454 1.00 84.31 279 TYR A O 1
ATOM 2256 N N . LYS A 1 280 ? -6.022 -8.703 12.900 1.00 84.12 280 LYS A N 1
ATOM 2257 C CA . LYS A 1 280 ? -4.584 -8.565 13.183 1.00 84.12 280 LYS A CA 1
ATOM 2258 C C . LYS A 1 280 ? -4.058 -7.157 12.913 1.00 84.12 280 LYS A C 1
ATOM 2260 O O . LYS A 1 280 ? -3.039 -6.770 13.471 1.00 84.12 280 LYS A O 1
ATOM 2265 N N . ASP A 1 281 ? -4.729 -6.410 12.049 1.00 87.69 281 ASP A N 1
ATOM 2266 C CA . ASP A 1 281 ? -4.406 -5.039 11.675 1.00 87.69 281 ASP A CA 1
ATOM 2267 C C . ASP A 1 281 ? -5.288 -3.995 12.379 1.00 87.69 281 ASP A C 1
ATOM 2269 O O . ASP A 1 281 ? -5.193 -2.813 12.055 1.00 87.69 281 ASP A O 1
ATOM 2273 N N . LEU A 1 282 ? -6.071 -4.385 13.396 1.00 91.69 282 LEU A N 1
ATOM 2274 C CA . LEU A 1 282 ? -6.881 -3.460 14.200 1.00 91.69 282 LEU A CA 1
ATOM 2275 C C . LEU A 1 282 ? -6.063 -2.276 14.734 1.00 91.69 282 LEU A C 1
ATOM 2277 O O . LEU A 1 282 ? -6.542 -1.147 14.725 1.00 91.69 282 LEU A O 1
ATOM 2281 N N . ALA A 1 283 ? -4.817 -2.516 15.154 1.00 91.62 283 ALA A N 1
ATOM 2282 C CA . ALA A 1 283 ? -3.910 -1.459 15.594 1.00 91.62 283 ALA A CA 1
ATOM 2283 C C . ALA A 1 283 ? -3.702 -0.392 14.507 1.00 91.62 283 ALA A C 1
ATOM 2285 O O . ALA A 1 283 ? -3.806 0.801 14.786 1.00 91.62 283 ALA A O 1
ATOM 2286 N N . HIS A 1 284 ? -3.448 -0.812 13.262 1.00 91.38 284 HIS A N 1
ATOM 2287 C CA . HIS A 1 284 ? -3.250 0.106 12.139 1.00 91.38 284 HIS A CA 1
ATOM 2288 C C . HIS A 1 284 ? -4.542 0.837 11.792 1.00 91.38 284 HIS A C 1
ATOM 2290 O O . HIS A 1 284 ? -4.511 2.032 11.515 1.00 91.38 284 HIS A O 1
ATOM 2296 N N . LEU A 1 285 ? -5.681 0.151 11.863 1.00 93.00 285 LEU A N 1
ATOM 2297 C CA . LEU A 1 285 ? -6.980 0.774 11.639 1.00 93.00 285 LEU A CA 1
ATOM 2298 C C . LEU A 1 285 ? -7.270 1.855 12.679 1.00 93.00 285 LEU A C 1
ATOM 2300 O O . LEU A 1 285 ? -7.611 2.971 12.308 1.00 93.00 285 LEU A O 1
ATOM 2304 N N . LEU A 1 286 ? -7.063 1.573 13.964 1.00 94.06 286 LEU A N 1
ATOM 2305 C CA . LEU A 1 286 ? -7.245 2.548 15.042 1.00 94.06 286 LEU A CA 1
ATOM 2306 C C . LEU A 1 286 ? -6.241 3.704 14.986 1.00 94.06 286 LEU A C 1
ATOM 2308 O O . LEU A 1 286 ? -6.565 4.803 15.431 1.00 94.06 286 LEU A O 1
ATOM 2312 N N . TRP A 1 287 ? -5.034 3.470 14.476 1.00 94.00 287 TRP A N 1
ATOM 2313 C CA . TRP A 1 287 ? -4.016 4.509 14.346 1.00 94.00 287 TRP A CA 1
ATOM 2314 C C . TRP A 1 287 ? -4.282 5.452 13.172 1.00 94.00 287 TRP A C 1
ATOM 2316 O O . TRP A 1 287 ? -4.235 6.667 13.338 1.00 94.00 287 TRP A O 1
ATOM 2326 N N . TYR A 1 288 ? -4.573 4.898 11.992 1.00 91.88 288 TYR A N 1
ATOM 2327 C CA . TYR A 1 288 ? -4.721 5.678 10.762 1.00 91.88 288 TYR A CA 1
ATOM 2328 C C . TYR A 1 288 ? -6.136 6.208 10.527 1.00 91.88 288 TYR A C 1
ATOM 2330 O O . TYR A 1 288 ? -6.321 7.035 9.636 1.00 91.88 288 TYR A O 1
ATOM 2338 N N . SER A 1 289 ? -7.135 5.747 11.282 1.00 92.69 289 SER A N 1
ATOM 2339 C CA . SER A 1 289 ? -8.472 6.340 11.223 1.00 92.69 289 SER A CA 1
ATOM 2340 C C . SER A 1 289 ? -8.488 7.677 11.957 1.00 92.69 289 SER A C 1
ATOM 2342 O O . SER A 1 289 ? -7.930 7.827 13.047 1.00 92.69 289 SER A O 1
ATOM 2344 N N . GLN A 1 290 ? -9.106 8.685 11.349 1.00 87.94 290 GLN A N 1
ATOM 2345 C CA . GLN A 1 290 ? -9.055 10.045 11.867 1.00 87.94 290 GLN A CA 1
ATOM 2346 C C . GLN A 1 290 ? -9.694 10.131 13.254 1.00 87.94 290 GLN A C 1
ATOM 2348 O O . GLN A 1 290 ? -10.841 9.746 13.486 1.00 87.94 290 GLN A O 1
ATOM 2353 N N . GLY A 1 291 ? -8.924 10.678 14.192 1.00 88.44 291 GLY A N 1
ATOM 2354 C CA . GLY A 1 291 ? -9.383 10.998 15.537 1.00 88.44 291 GLY A CA 1
ATOM 2355 C C . GLY A 1 291 ? -9.535 9.810 16.488 1.00 88.44 291 GLY A C 1
ATOM 2356 O O . GLY A 1 291 ? -9.682 10.061 17.680 1.00 88.44 291 GLY A O 1
ATOM 2357 N N . SER A 1 292 ? -9.459 8.547 16.049 1.00 92.12 292 SER A N 1
ATOM 2358 C CA . SER A 1 292 ? -9.648 7.388 16.941 1.00 92.12 292 SER A CA 1
ATOM 2359 C C . SER A 1 292 ? -8.544 7.280 17.991 1.00 92.12 292 SER A C 1
ATOM 2361 O O . SER A 1 292 ? -8.840 7.185 19.180 1.00 92.12 292 SER A O 1
ATOM 2363 N N . ALA A 1 293 ? -7.271 7.385 17.597 1.00 90.75 293 ALA A N 1
ATOM 2364 C CA . ALA A 1 293 ? -6.158 7.395 18.552 1.00 90.75 293 ALA A CA 1
ATOM 2365 C C . ALA A 1 293 ? -6.206 8.618 19.489 1.00 90.75 293 ALA A C 1
ATOM 2367 O O . ALA A 1 293 ? -5.947 8.499 20.687 1.00 90.75 293 ALA A O 1
ATOM 2368 N N . SER A 1 294 ? -6.599 9.785 18.962 1.00 89.56 294 SER A N 1
ATOM 2369 C CA . SER A 1 294 ? -6.775 11.005 19.762 1.00 89.56 294 SER A CA 1
ATOM 2370 C C . SER A 1 294 ? -7.900 10.854 20.786 1.00 89.56 294 SER A C 1
ATOM 2372 O O . SER A 1 294 ? -7.735 11.265 21.931 1.00 89.56 294 SER A O 1
ATOM 2374 N N . PHE A 1 295 ? -9.017 10.231 20.403 1.00 92.12 295 PHE A N 1
ATOM 2375 C CA . PHE A 1 295 ? -10.121 9.918 21.303 1.00 92.12 295 PHE A CA 1
ATOM 2376 C C . PHE A 1 295 ? -9.667 9.005 22.446 1.00 92.12 295 PHE A C 1
ATOM 2378 O O . PHE A 1 295 ? -9.875 9.351 23.607 1.00 92.12 295 PHE A O 1
ATOM 2385 N N . LEU A 1 296 ? -8.992 7.890 22.129 1.00 91.31 296 LEU A N 1
ATOM 2386 C CA . LEU A 1 296 ? -8.473 6.960 23.142 1.00 91.31 296 LEU A CA 1
ATOM 2387 C C . LEU A 1 296 ? -7.572 7.688 24.145 1.00 91.31 296 LEU A C 1
ATOM 2389 O O . LEU A 1 296 ? -7.750 7.552 25.355 1.00 91.31 296 LEU A O 1
ATOM 2393 N N . PHE A 1 297 ? -6.644 8.503 23.639 1.00 89.00 297 PHE A N 1
ATOM 2394 C CA . PHE A 1 297 ? -5.745 9.292 24.474 1.00 89.00 297 PHE A CA 1
ATOM 2395 C C . PHE A 1 297 ? -6.500 10.299 25.350 1.00 89.00 297 PHE A C 1
ATOM 2397 O O . PHE A 1 297 ? -6.265 10.357 26.555 1.00 89.00 297 PHE A O 1
ATOM 2404 N N . LYS A 1 298 ? -7.428 11.074 24.771 1.00 88.31 298 LYS A N 1
ATOM 2405 C CA . LYS A 1 298 ? -8.213 12.079 25.501 1.00 88.31 298 LYS A CA 1
ATOM 2406 C C . LYS A 1 298 ? -9.035 11.443 26.618 1.00 88.31 298 LYS A C 1
ATOM 2408 O O . LYS A 1 298 ? -8.976 11.944 27.734 1.00 88.31 298 LYS A O 1
ATOM 2413 N N . GLU A 1 299 ? -9.756 10.354 26.363 1.00 88.12 299 GLU A N 1
ATOM 2414 C CA . GLU A 1 299 ? -10.554 9.681 27.402 1.00 88.12 299 GLU A CA 1
ATOM 2415 C C . GLU A 1 299 ? -9.696 9.193 28.576 1.00 88.12 299 GLU A C 1
ATOM 2417 O O . GLU A 1 299 ? -10.088 9.311 29.741 1.00 88.12 299 GLU A O 1
ATOM 2422 N N . ILE A 1 300 ? -8.496 8.685 28.286 1.00 87.25 300 ILE A N 1
ATOM 2423 C CA . ILE A 1 300 ? -7.550 8.253 29.318 1.00 87.25 300 ILE A CA 1
ATOM 2424 C C . ILE A 1 300 ? -7.010 9.460 30.089 1.00 87.25 300 ILE A C 1
ATOM 2426 O O . ILE A 1 300 ? -7.024 9.441 31.316 1.00 87.25 300 ILE A O 1
ATOM 2430 N N . ALA A 1 301 ? -6.618 10.532 29.398 1.00 85.62 301 ALA A N 1
ATOM 2431 C CA . ALA A 1 301 ? -6.093 11.746 30.022 1.00 85.62 301 ALA A CA 1
ATOM 2432 C C . ALA A 1 301 ? -7.119 12.466 30.920 1.00 85.62 301 ALA A C 1
ATOM 2434 O O . ALA A 1 301 ? -6.740 13.084 31.911 1.00 85.62 301 ALA A O 1
ATOM 2435 N N . HIS A 1 302 ? -8.418 12.367 30.610 1.00 85.38 302 HIS A N 1
ATOM 2436 C CA . HIS A 1 302 ? -9.498 12.916 31.445 1.00 85.38 302 HIS A CA 1
ATOM 2437 C C . HIS A 1 302 ? -9.872 12.016 32.631 1.00 85.38 302 HIS A C 1
ATOM 2439 O O . HIS A 1 302 ? -10.738 12.372 33.432 1.00 85.38 302 HIS A O 1
ATOM 2445 N N . THR A 1 303 ? -9.246 10.847 32.761 1.00 80.06 303 THR A N 1
ATOM 2446 C CA . THR A 1 303 ? -9.512 9.923 33.857 1.00 80.06 303 THR A CA 1
ATOM 2447 C C . THR A 1 303 ? -8.429 10.056 34.928 1.00 80.06 303 THR A C 1
ATOM 2449 O O . THR A 1 303 ? -7.257 9.802 34.674 1.00 80.06 303 THR A O 1
ATOM 2452 N N . SER A 1 304 ? -8.834 10.379 36.159 1.00 75.88 304 SER A N 1
ATOM 2453 C CA . SER A 1 304 ? -7.939 10.432 37.324 1.00 75.88 304 SER A CA 1
ATOM 2454 C C . SER A 1 304 ? -8.140 9.227 38.253 1.00 75.88 304 SER A C 1
ATOM 2456 O O . SER A 1 304 ? -9.264 8.721 38.358 1.00 75.88 304 SER A O 1
ATOM 2458 N N . PRO A 1 305 ? -7.099 8.778 38.982 1.00 78.38 305 PRO A N 1
ATOM 2459 C CA . PRO A 1 305 ? -7.253 7.777 40.033 1.00 78.38 305 PRO A CA 1
ATOM 2460 C C . PRO A 1 305 ? -8.234 8.274 41.100 1.00 78.38 305 PRO A C 1
ATOM 2462 O O . PRO A 1 305 ? -8.058 9.365 41.641 1.00 78.38 305 PRO A O 1
ATOM 2465 N N . SER A 1 306 ? -9.248 7.473 41.429 1.00 77.44 306 SER A N 1
ATOM 2466 C CA . SER A 1 306 ? -10.215 7.795 42.483 1.00 77.44 306 SER A CA 1
ATOM 2467 C C . SER A 1 306 ? -10.427 6.598 43.411 1.00 77.44 306 SER A C 1
ATOM 2469 O O . SER A 1 306 ? -10.631 5.487 42.919 1.00 77.44 306 SER A O 1
ATOM 2471 N N . PRO A 1 307 ? -10.444 6.792 44.745 1.00 70.25 307 PRO A N 1
ATOM 2472 C CA . PRO A 1 307 ? -10.796 5.729 45.685 1.00 70.25 307 PRO A CA 1
ATOM 2473 C C . PRO A 1 307 ? -12.260 5.273 45.550 1.00 70.25 307 PRO A C 1
ATOM 2475 O O . PRO A 1 307 ? -12.594 4.195 46.022 1.00 70.25 307 PRO A O 1
ATOM 2478 N N . THR A 1 308 ? -13.122 6.049 44.883 1.00 79.12 308 THR A N 1
ATOM 2479 C CA . THR A 1 308 ? -14.539 5.724 44.633 1.00 79.12 308 THR A CA 1
ATOM 2480 C C . THR A 1 308 ? -14.801 5.204 43.213 1.00 79.12 308 THR A C 1
ATOM 2482 O O . THR A 1 308 ? -15.925 5.281 42.714 1.00 79.12 308 THR A O 1
ATOM 2485 N N . LEU A 1 309 ? -13.770 4.697 42.525 1.00 85.31 309 LEU A N 1
ATOM 2486 C CA . LEU A 1 309 ? -13.896 4.187 41.160 1.00 85.31 309 LEU A CA 1
ATOM 2487 C C . LEU A 1 309 ? -14.853 2.984 41.098 1.00 85.31 309 LEU A C 1
ATOM 2489 O O . LEU A 1 309 ? -14.595 1.932 41.679 1.00 85.31 309 LEU A O 1
ATOM 2493 N N . THR A 1 310 ? -15.945 3.121 40.345 1.00 91.06 310 THR A N 1
ATOM 2494 C CA . THR A 1 310 ? -16.915 2.035 40.151 1.00 91.06 310 THR A CA 1
ATOM 2495 C C . THR A 1 310 ? -16.364 0.944 39.231 1.00 91.06 310 THR A C 1
ATOM 2497 O O . THR A 1 310 ? -15.525 1.196 38.362 1.00 91.06 310 THR A O 1
ATOM 2500 N N . TRP A 1 311 ? -16.878 -0.281 39.376 1.00 91.12 311 TRP A N 1
ATOM 2501 C CA . TRP A 1 311 ? -16.496 -1.418 38.530 1.00 91.12 311 TRP A CA 1
ATOM 2502 C C . TRP A 1 311 ? -16.751 -1.163 37.037 1.00 91.12 311 TRP A C 1
ATOM 2504 O O . TRP A 1 311 ? -15.909 -1.483 36.200 1.00 91.12 311 TRP A O 1
ATOM 2514 N N . ASP A 1 312 ? -17.879 -0.542 36.686 1.00 90.44 312 ASP A N 1
ATOM 2515 C CA . ASP A 1 312 ? -18.215 -0.247 35.288 1.00 90.44 312 ASP A CA 1
ATOM 2516 C C . ASP A 1 312 ? -17.261 0.775 34.667 1.00 90.44 312 ASP A C 1
ATOM 2518 O O . ASP A 1 312 ? -16.800 0.582 33.537 1.00 90.44 312 ASP A O 1
ATOM 2522 N N . ARG A 1 313 ? -16.901 1.829 35.414 1.00 89.88 313 ARG A N 1
ATOM 2523 C CA . ARG A 1 313 ? -15.926 2.817 34.940 1.00 89.88 313 ARG A CA 1
ATOM 2524 C C . ARG A 1 313 ? -14.537 2.191 34.817 1.00 89.88 313 ARG A C 1
ATOM 2526 O O . ARG A 1 313 ? -13.893 2.388 33.790 1.00 89.88 313 ARG A O 1
ATOM 2533 N N . ALA A 1 314 ? -14.108 1.386 35.792 1.00 91.69 314 ALA A N 1
ATOM 2534 C CA . ALA A 1 314 ? -12.844 0.650 35.728 1.00 91.69 314 ALA A CA 1
ATOM 2535 C C . ALA A 1 314 ? -12.765 -0.292 34.517 1.00 91.69 314 ALA A C 1
ATOM 2537 O O . ALA A 1 314 ? -11.770 -0.285 33.794 1.00 91.69 314 ALA A O 1
ATOM 2538 N N . ASN A 1 315 ? -13.830 -1.050 34.239 1.00 93.50 315 ASN A N 1
ATOM 2539 C CA . ASN A 1 315 ? -13.908 -1.907 33.054 1.00 93.50 315 ASN A CA 1
ATOM 2540 C C . ASN A 1 315 ? -13.809 -1.115 31.751 1.00 93.50 315 ASN A C 1
ATOM 2542 O O . ASN A 1 315 ? -13.153 -1.556 30.809 1.00 93.50 315 ASN A O 1
ATOM 2546 N N . HIS A 1 316 ? -14.475 0.036 31.674 1.00 92.75 316 HIS A N 1
ATOM 2547 C CA . HIS A 1 316 ? -14.409 0.885 30.492 1.00 92.75 316 HIS A CA 1
ATOM 2548 C C . HIS A 1 316 ? -12.986 1.410 30.251 1.00 92.75 316 HIS A C 1
ATOM 2550 O O . HIS A 1 316 ? -12.462 1.254 29.149 1.00 92.75 316 HIS A O 1
ATOM 2556 N N . ILE A 1 317 ? -12.332 1.940 31.292 1.00 92.75 317 ILE A N 1
ATOM 2557 C CA . ILE A 1 317 ? -10.944 2.426 31.223 1.00 92.75 317 ILE A CA 1
ATOM 2558 C C . ILE A 1 317 ? -9.985 1.290 30.850 1.00 92.75 317 ILE A C 1
ATOM 2560 O O . ILE A 1 317 ? -9.145 1.458 29.975 1.00 92.75 317 ILE A O 1
ATOM 2564 N N . SER A 1 318 ? -10.134 0.112 31.459 1.00 94.12 318 SER A N 1
ATOM 2565 C CA . SER A 1 318 ? -9.304 -1.057 31.151 1.00 94.12 318 SER A CA 1
ATOM 2566 C C . SER A 1 318 ? -9.399 -1.466 29.675 1.00 94.12 318 SER A C 1
ATOM 2568 O O . SER A 1 318 ? -8.383 -1.758 29.049 1.00 94.12 318 SER A O 1
ATOM 2570 N N . ARG A 1 319 ? -10.596 -1.408 29.075 1.00 95.44 319 ARG A N 1
ATOM 2571 C CA . ARG A 1 319 ? -10.782 -1.683 27.639 1.00 95.44 319 ARG A CA 1
ATOM 2572 C C . ARG A 1 319 ? -10.161 -0.608 26.749 1.00 95.44 319 ARG A C 1
ATOM 2574 O O . ARG A 1 319 ? -9.557 -0.955 25.739 1.00 95.44 319 ARG A O 1
ATOM 2581 N N . LEU A 1 320 ? -10.280 0.670 27.121 1.00 94.75 320 LEU A N 1
ATOM 2582 C CA . LEU A 1 320 ? -9.596 1.771 26.429 1.00 94.75 320 LEU A CA 1
ATOM 2583 C C . LEU A 1 320 ? -8.077 1.577 26.452 1.00 94.75 320 LEU A C 1
ATOM 2585 O O . LEU A 1 320 ? -7.436 1.659 25.407 1.00 94.75 320 LEU A O 1
ATOM 2589 N N . LEU A 1 321 ? -7.519 1.261 27.623 1.00 94.25 321 LEU A N 1
ATOM 2590 C CA . LEU A 1 321 ? -6.098 0.966 27.792 1.00 94.25 321 LEU A CA 1
ATOM 2591 C C . LEU A 1 321 ? -5.686 -0.241 26.951 1.00 94.25 321 LEU A C 1
ATOM 2593 O O . LEU A 1 321 ? -4.688 -0.161 26.250 1.00 94.25 321 LEU A O 1
ATOM 2597 N N . GLY A 1 322 ? -6.482 -1.310 26.918 1.00 93.81 322 GLY A N 1
ATOM 2598 C CA . GLY A 1 322 ? -6.215 -2.467 26.063 1.00 93.81 322 GLY A CA 1
ATOM 2599 C C . GLY A 1 322 ? -6.189 -2.143 24.564 1.00 93.81 322 GLY A C 1
ATOM 2600 O O . GLY A 1 322 ? -5.295 -2.597 23.855 1.00 93.81 322 GLY A O 1
ATOM 2601 N N . LEU A 1 323 ? -7.106 -1.299 24.075 1.00 95.06 323 LEU A N 1
ATOM 2602 C CA . LEU A 1 323 ? -7.036 -0.786 22.700 1.00 95.06 323 LEU A CA 1
ATOM 2603 C C . LEU A 1 323 ? -5.783 0.074 22.484 1.00 95.06 323 LEU A C 1
ATOM 2605 O O . LEU A 1 323 ? -5.140 -0.017 21.439 1.00 95.06 323 LEU A O 1
ATOM 2609 N N . LEU A 1 324 ? -5.403 0.878 23.479 1.00 93.12 324 LEU A N 1
ATOM 2610 C CA . LEU A 1 324 ? -4.204 1.705 23.419 1.00 93.12 324 LEU A CA 1
ATOM 2611 C C . LEU A 1 324 ? -2.916 0.869 23.409 1.00 93.12 324 LEU A C 1
ATOM 2613 O O . LEU A 1 324 ? -1.993 1.227 22.685 1.00 93.12 324 LEU A O 1
ATOM 2617 N N . VAL A 1 325 ? -2.865 -0.266 24.121 1.00 92.06 325 VAL A N 1
ATOM 2618 C CA . VAL A 1 325 ? -1.770 -1.253 24.030 1.00 92.06 325 VAL A CA 1
ATOM 2619 C C . VAL A 1 325 ? -1.597 -1.706 22.581 1.00 92.06 325 VAL A C 1
ATOM 2621 O O . VAL A 1 325 ? -0.476 -1.712 22.070 1.00 92.06 325 VAL A O 1
ATOM 2624 N N . CYS A 1 326 ? -2.697 -2.047 21.897 1.00 90.94 326 CYS A N 1
ATOM 2625 C CA . CYS A 1 326 ? -2.654 -2.451 20.492 1.00 90.94 326 CYS A CA 1
ATOM 2626 C C . CYS A 1 326 ? -2.074 -1.343 19.607 1.00 90.94 326 CYS A C 1
ATOM 2628 O O . CYS A 1 326 ? -1.188 -1.611 18.801 1.00 90.94 326 CYS A O 1
ATOM 2630 N N . VAL A 1 327 ? -2.531 -0.098 19.771 1.00 92.62 327 VAL A N 1
ATOM 2631 C CA . VAL A 1 327 ? -2.043 1.043 18.976 1.00 92.62 327 VAL A CA 1
ATOM 2632 C C . VAL A 1 327 ? -0.572 1.350 19.286 1.00 92.62 327 VAL A C 1
ATOM 2634 O O . VAL A 1 327 ? 0.221 1.529 18.368 1.00 92.62 327 VAL A O 1
ATOM 2637 N N . ALA A 1 328 ? -0.166 1.326 20.557 1.00 89.81 328 ALA A N 1
ATOM 2638 C CA . ALA A 1 328 ? 1.214 1.555 20.999 1.00 89.81 328 ALA A CA 1
ATOM 2639 C C . ALA A 1 328 ? 2.202 0.452 20.559 1.00 89.81 328 ALA A C 1
ATOM 2641 O O . ALA A 1 328 ? 3.423 0.601 20.694 1.00 89.81 328 ALA A O 1
ATOM 2642 N N . ALA A 1 329 ? 1.711 -0.668 20.017 1.00 87.56 329 ALA A N 1
ATOM 2643 C CA . ALA A 1 329 ? 2.560 -1.662 19.371 1.00 87.56 329 ALA A CA 1
ATOM 2644 C C . ALA A 1 329 ? 3.180 -1.133 18.061 1.00 87.56 329 ALA A C 1
ATOM 2646 O O . ALA A 1 329 ? 4.275 -1.572 17.699 1.00 87.56 329 ALA A O 1
ATOM 2647 N N . ILE A 1 330 ? 2.532 -0.166 17.400 1.00 89.12 330 ILE A N 1
ATOM 2648 C CA . ILE A 1 330 ? 3.025 0.483 16.178 1.00 89.12 330 ILE A CA 1
ATOM 2649 C C . ILE A 1 330 ? 4.194 1.420 16.534 1.00 89.12 330 ILE A C 1
ATOM 2651 O O . ILE A 1 330 ? 4.031 2.260 17.425 1.00 89.12 330 ILE A O 1
ATOM 2655 N N . PRO A 1 331 ? 5.367 1.303 15.877 1.00 85.44 331 PRO A N 1
ATOM 2656 C CA . PRO A 1 331 ? 6.548 2.103 16.208 1.00 85.44 331 PRO A CA 1
ATOM 2657 C C . PRO A 1 331 ? 6.302 3.615 16.186 1.00 85.44 331 PRO A C 1
ATOM 2659 O O . PRO A 1 331 ? 6.634 4.303 17.147 1.00 85.44 331 PRO A O 1
ATOM 2662 N N . GLU A 1 332 ? 5.670 4.126 15.133 1.00 86.75 332 GLU A N 1
ATOM 2663 C CA . GLU A 1 332 ? 5.400 5.554 14.962 1.00 86.75 332 GLU A CA 1
ATOM 2664 C C . GLU A 1 332 ? 4.430 6.058 16.036 1.00 86.75 332 GLU A C 1
ATOM 2666 O O . GLU A 1 332 ? 4.685 7.076 16.680 1.00 86.75 332 GLU A O 1
ATOM 2671 N N . ALA A 1 333 ? 3.361 5.297 16.296 1.00 89.19 333 ALA A N 1
ATOM 2672 C CA . ALA A 1 333 ? 2.379 5.626 17.324 1.00 89.19 333 ALA A CA 1
ATOM 2673 C C . ALA A 1 333 ? 3.004 5.689 18.718 1.00 89.19 333 ALA A C 1
ATOM 2675 O O . ALA A 1 333 ? 2.729 6.607 19.492 1.00 89.19 333 ALA A O 1
ATOM 2676 N N . ARG A 1 334 ? 3.886 4.733 19.031 1.00 86.50 334 ARG A N 1
ATOM 2677 C CA . ARG A 1 334 ? 4.624 4.695 20.296 1.00 86.50 334 ARG A CA 1
ATOM 2678 C C . ARG A 1 334 ? 5.435 5.967 20.510 1.00 86.50 334 ARG A C 1
ATOM 2680 O O . ARG A 1 334 ? 5.349 6.555 21.586 1.00 86.50 334 ARG A O 1
ATOM 2687 N N . VAL A 1 335 ? 6.204 6.384 19.502 1.00 82.94 335 VAL A N 1
ATOM 2688 C CA . VAL A 1 335 ? 7.024 7.604 19.572 1.00 82.94 335 VAL A CA 1
ATOM 2689 C C . VAL A 1 335 ? 6.133 8.820 19.808 1.00 82.94 335 VAL A C 1
ATOM 2691 O O . VAL A 1 335 ? 6.399 9.609 20.715 1.00 82.94 335 VAL A O 1
ATOM 2694 N N . THR A 1 336 ? 5.025 8.933 19.070 1.00 87.38 336 THR A N 1
ATOM 2695 C CA . THR A 1 336 ? 4.067 10.029 19.255 1.00 87.38 336 THR A CA 1
ATOM 2696 C C . THR A 1 336 ? 3.468 10.045 20.664 1.00 87.38 336 THR A C 1
ATOM 2698 O O . THR A 1 336 ? 3.396 11.105 21.280 1.00 87.38 336 THR A O 1
ATOM 2701 N N . PHE A 1 337 ? 3.077 8.894 21.221 1.00 87.88 337 PHE A N 1
ATOM 2702 C CA . PHE A 1 337 ? 2.522 8.831 22.577 1.00 87.88 337 PHE A CA 1
ATOM 2703 C C . PHE A 1 337 ? 3.534 9.197 23.665 1.00 87.88 337 PHE A C 1
ATOM 2705 O O . PHE A 1 337 ? 3.169 9.881 24.623 1.00 87.88 337 PHE A O 1
ATOM 2712 N N . LEU A 1 338 ? 4.796 8.783 23.513 1.00 84.50 338 LEU A N 1
ATOM 2713 C CA . LEU A 1 338 ? 5.874 9.157 24.433 1.00 84.50 338 LEU A CA 1
ATOM 2714 C C . LEU A 1 338 ? 6.117 10.669 24.430 1.00 84.50 338 LEU A C 1
ATOM 2716 O O . LEU A 1 338 ? 6.242 11.279 25.494 1.00 84.50 338 LEU A O 1
ATOM 2720 N N . GLN A 1 339 ? 6.146 11.274 23.241 1.00 83.81 339 GLN A N 1
ATOM 2721 C CA . GLN A 1 339 ? 6.287 12.722 23.071 1.00 83.81 339 GLN A CA 1
ATOM 2722 C C . GLN A 1 339 ? 5.072 13.490 23.609 1.00 83.81 339 GLN A C 1
ATOM 2724 O O . GLN A 1 339 ? 5.231 14.580 24.152 1.00 83.81 339 GLN A O 1
ATOM 2729 N N . ALA A 1 340 ? 3.873 12.910 23.510 1.00 85.31 340 ALA A N 1
ATOM 2730 C CA . ALA A 1 340 ? 2.639 13.478 24.049 1.00 85.31 340 ALA A CA 1
ATOM 2731 C C . ALA A 1 340 ? 2.489 13.320 25.577 1.00 85.31 340 ALA A C 1
ATOM 2733 O O . ALA A 1 340 ? 1.494 13.780 26.138 1.00 85.31 340 ALA A O 1
ATOM 2734 N N . GLY A 1 341 ? 3.440 12.671 26.259 1.00 86.50 341 GLY A N 1
ATOM 2735 C CA . GLY A 1 341 ? 3.408 12.516 27.714 1.00 86.50 341 GLY A CA 1
ATOM 2736 C C . GLY A 1 341 ? 2.394 11.485 28.212 1.00 86.50 341 GLY A C 1
ATOM 2737 O O . GLY A 1 341 ? 1.962 11.579 29.357 1.00 86.50 341 GLY A O 1
ATOM 2738 N N . LEU A 1 342 ? 1.995 10.499 27.392 1.00 87.81 342 LEU A N 1
ATOM 2739 C CA . LEU A 1 342 ? 1.013 9.470 27.780 1.00 87.81 342 LEU A CA 1
ATOM 2740 C C . LEU A 1 342 ? 1.343 8.832 29.133 1.00 87.81 342 LEU A C 1
ATOM 2742 O O . LEU A 1 342 ? 0.463 8.623 29.965 1.00 87.81 342 LEU A O 1
ATOM 2746 N N . GLN A 1 343 ? 2.623 8.554 29.356 1.00 85.69 3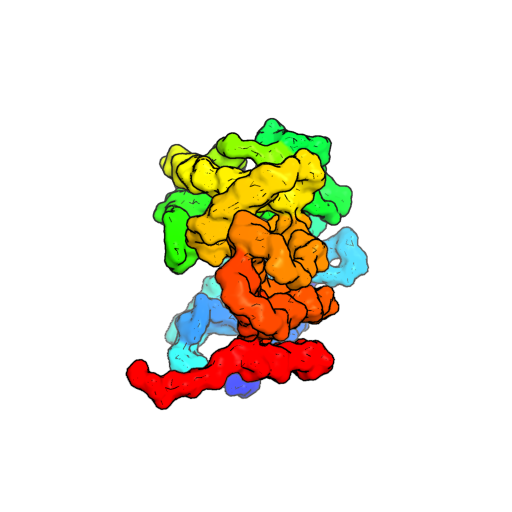43 GLN A N 1
ATOM 2747 C CA . GLN A 1 343 ? 3.134 7.999 30.597 1.00 85.69 343 GLN A CA 1
ATOM 2748 C C . GLN A 1 343 ? 2.683 8.754 31.850 1.00 85.69 343 GLN A C 1
ATOM 2750 O O . GLN A 1 343 ? 2.336 8.119 32.845 1.00 85.69 343 GLN A O 1
ATOM 2755 N N . ASP A 1 344 ? 2.643 10.084 31.801 1.00 86.19 344 ASP A N 1
ATOM 2756 C CA . ASP A 1 344 ? 2.443 10.936 32.971 1.00 86.19 344 ASP A CA 1
ATOM 2757 C C . ASP A 1 344 ? 1.000 10.817 33.485 1.00 86.19 344 ASP A C 1
ATOM 2759 O O . ASP A 1 344 ? 0.745 10.970 34.678 1.00 86.19 344 ASP A O 1
ATOM 2763 N N . TYR A 1 345 ? 0.069 10.440 32.602 1.00 87.88 345 TYR A N 1
ATOM 2764 C CA . TYR A 1 345 ? -1.325 10.138 32.933 1.00 87.88 345 TYR A CA 1
ATOM 2765 C C . TYR A 1 345 ? -1.516 8.716 33.479 1.00 87.88 345 TYR A C 1
ATOM 2767 O O . TYR A 1 345 ? -2.470 8.456 34.211 1.00 87.88 345 TYR A O 1
ATOM 2775 N N . LEU A 1 346 ? -0.612 7.786 33.157 1.00 88.88 346 LEU A N 1
ATOM 2776 C CA . LEU A 1 346 ? -0.710 6.382 33.569 1.00 88.88 346 LEU A CA 1
ATOM 2777 C C . LEU A 1 346 ? -0.018 6.106 34.908 1.00 88.88 346 LEU A C 1
ATOM 2779 O O . LEU A 1 346 ? -0.533 5.323 35.710 1.00 88.88 346 LEU A O 1
ATOM 2783 N N . VAL A 1 347 ? 1.115 6.767 35.185 1.00 85.75 347 VAL A N 1
ATOM 2784 C CA . VAL A 1 347 ? 1.871 6.602 36.442 1.00 85.75 347 VAL A CA 1
ATOM 2785 C C . VAL A 1 347 ? 0.998 6.774 37.701 1.00 85.75 347 VAL A C 1
ATOM 2787 O O . VAL A 1 347 ? 1.128 5.948 38.610 1.00 85.75 347 VAL A O 1
ATOM 2790 N N . PRO A 1 348 ? 0.064 7.744 37.792 1.00 87.81 348 PRO A N 1
ATOM 2791 C CA . PRO A 1 348 ? -0.809 7.884 38.959 1.00 87.81 348 PRO A CA 1
ATOM 2792 C C . PRO A 1 348 ? -1.659 6.640 39.275 1.00 87.81 348 PRO A C 1
ATOM 2794 O O . PRO A 1 348 ? -1.890 6.337 40.447 1.00 87.81 348 PRO A O 1
ATOM 2797 N N . PHE A 1 349 ? -2.100 5.884 38.262 1.00 87.00 349 PHE A N 1
ATOM 2798 C CA . PHE A 1 349 ? -2.822 4.621 38.471 1.00 87.00 349 PHE A CA 1
ATOM 2799 C C . PHE A 1 349 ? -1.897 3.518 38.991 1.00 87.00 349 PHE A C 1
ATOM 2801 O O . PHE A 1 349 ? -2.290 2.737 39.858 1.00 87.00 349 PHE A O 1
ATOM 2808 N N . VAL A 1 350 ? -0.659 3.493 38.496 1.00 85.00 350 VAL A N 1
ATOM 2809 C CA . VAL A 1 350 ? 0.377 2.529 38.886 1.00 85.00 350 VAL A CA 1
ATOM 2810 C C . VAL A 1 350 ? 0.795 2.702 40.346 1.00 85.00 350 VAL A C 1
ATOM 2812 O O . VAL A 1 350 ? 0.868 1.726 41.088 1.00 85.00 350 VAL A O 1
ATOM 2815 N N . VAL A 1 351 ? 1.006 3.947 40.777 1.00 83.56 351 VAL A N 1
ATOM 2816 C CA . VAL A 1 351 ? 1.501 4.288 42.125 1.00 83.56 351 VAL A CA 1
ATOM 2817 C C . VAL A 1 351 ? 0.384 4.318 43.181 1.00 83.56 351 VAL A C 1
ATOM 2819 O O . VAL A 1 351 ? 0.658 4.365 44.380 1.00 83.56 351 VAL A O 1
ATOM 2822 N N . SER A 1 352 ? -0.888 4.263 42.773 1.00 81.38 352 SER A N 1
ATOM 2823 C CA . SER A 1 352 ? -2.019 4.232 43.705 1.00 81.38 352 SER A CA 1
ATOM 2824 C C . SER A 1 352 ? -1.897 3.084 44.716 1.00 81.38 352 SER A C 1
ATOM 2826 O O . SER A 1 352 ? -1.683 1.937 44.333 1.00 81.38 352 SER A O 1
ATOM 2828 N N . THR A 1 353 ? -2.121 3.367 46.002 1.00 78.00 353 THR A N 1
ATOM 2829 C CA . THR A 1 353 ? -2.084 2.381 47.101 1.00 78.00 353 THR A CA 1
ATOM 2830 C C . THR A 1 353 ? -3.419 1.666 47.338 1.00 78.00 353 THR A C 1
ATOM 2832 O O . THR A 1 353 ? -3.510 0.803 48.214 1.00 78.00 353 THR A O 1
ATOM 2835 N N . SER A 1 354 ? -4.464 2.002 46.570 1.00 81.31 354 SER A N 1
ATOM 2836 C CA . SER A 1 354 ? -5.790 1.394 46.721 1.00 81.31 354 SER A CA 1
ATOM 2837 C C . SER A 1 354 ? -5.765 -0.104 46.401 1.00 81.31 354 SER A C 1
ATOM 2839 O O . SER A 1 354 ? -5.263 -0.515 45.354 1.00 81.31 354 SER A O 1
ATOM 2841 N N . LYS A 1 355 ? -6.335 -0.924 47.289 1.00 81.06 355 LYS A N 1
ATOM 2842 C CA . LYS A 1 355 ? -6.491 -2.380 47.104 1.00 81.06 355 LYS A CA 1
ATOM 2843 C C . LYS A 1 355 ? -7.883 -2.774 46.586 1.00 81.06 355 LYS A C 1
ATOM 2845 O O . LYS A 1 355 ? -8.220 -3.951 46.547 1.00 81.06 355 LYS A O 1
ATOM 2850 N N . GLU A 1 356 ? -8.698 -1.790 46.212 1.00 87.00 356 GLU A N 1
ATOM 2851 C CA . GLU A 1 356 ? -10.003 -1.994 45.577 1.00 87.00 356 GLU A CA 1
ATOM 2852 C C . GLU A 1 356 ? -9.833 -2.695 44.216 1.00 87.00 356 GLU A C 1
ATOM 2854 O O . GLU A 1 356 ? -9.039 -2.251 43.382 1.00 87.00 356 GLU A O 1
ATOM 2859 N N . LYS A 1 357 ? -10.621 -3.748 43.948 1.00 89.00 357 LYS A N 1
ATOM 2860 C CA . LYS A 1 357 ? -10.566 -4.499 42.676 1.00 89.00 357 LYS A CA 1
ATOM 2861 C C . LYS A 1 357 ? -10.700 -3.614 41.419 1.00 89.00 357 LYS A C 1
ATOM 2863 O O . LYS A 1 357 ? -9.941 -3.833 40.476 1.00 89.00 357 LYS A O 1
ATOM 2868 N N . PRO A 1 358 ? -11.614 -2.616 41.361 1.00 90.44 358 PRO A N 1
ATOM 2869 C CA . PRO A 1 358 ? -11.679 -1.681 40.234 1.00 90.44 358 PRO A CA 1
ATOM 2870 C C . PRO A 1 358 ? -10.353 -0.948 39.968 1.00 90.44 358 PRO A C 1
ATOM 2872 O O . PRO A 1 358 ? -9.949 -0.794 38.818 1.00 90.44 358 PRO A O 1
ATOM 2875 N N . MET A 1 359 ? -9.658 -0.518 41.024 1.00 89.75 359 MET A N 1
ATOM 2876 C CA . MET A 1 359 ? -8.376 0.180 40.901 1.00 89.75 359 MET A CA 1
ATOM 2877 C C . MET A 1 359 ? -7.251 -0.759 40.467 1.00 89.75 359 MET A C 1
ATOM 2879 O O . MET A 1 359 ? -6.417 -0.369 39.656 1.00 89.75 359 MET A O 1
ATOM 2883 N N . GLU A 1 360 ? -7.245 -1.998 40.956 1.00 89.00 360 GLU A N 1
ATOM 2884 C CA . GLU A 1 360 ? -6.280 -3.021 40.545 1.00 89.00 360 GLU A CA 1
ATOM 2885 C C . GLU A 1 360 ? -6.394 -3.365 39.051 1.00 89.00 360 GLU A C 1
ATOM 2887 O O . GLU A 1 360 ? -5.382 -3.454 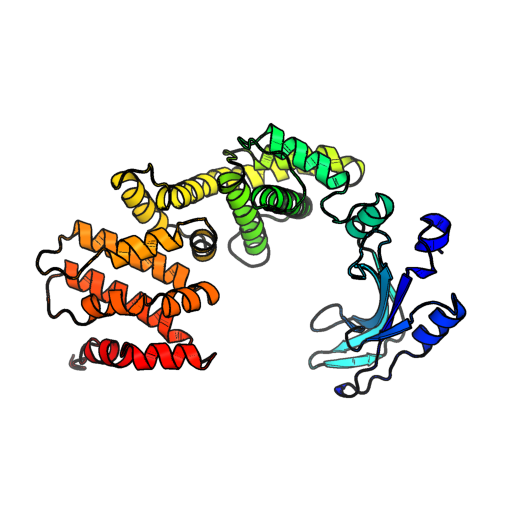38.358 1.00 89.00 360 GLU A O 1
ATOM 2892 N N . LEU A 1 361 ? -7.620 -3.468 38.524 1.00 91.38 361 LEU A N 1
ATOM 2893 C CA . LEU A 1 361 ? -7.861 -3.707 37.099 1.00 91.38 361 LEU A CA 1
ATOM 2894 C C . LEU A 1 361 ? -7.246 -2.608 36.218 1.00 91.38 361 LEU A C 1
ATOM 2896 O O . LEU A 1 361 ? -6.557 -2.903 35.241 1.00 91.38 361 LEU A O 1
ATOM 2900 N N . VAL A 1 362 ? -7.492 -1.340 36.563 1.00 91.94 362 VAL A N 1
ATOM 2901 C CA . VAL A 1 362 ? -6.945 -0.200 35.812 1.00 91.94 362 VAL A CA 1
ATOM 2902 C C . VAL A 1 362 ? -5.430 -0.112 35.986 1.00 91.94 362 VAL A C 1
ATOM 2904 O O . VAL A 1 362 ? -4.731 0.155 35.015 1.00 91.94 362 VAL A O 1
ATOM 2907 N N . ARG A 1 363 ? -4.906 -0.399 37.184 1.00 90.50 363 ARG A N 1
ATOM 2908 C CA . ARG A 1 363 ? -3.462 -0.460 37.447 1.00 90.50 363 ARG A CA 1
ATOM 2909 C C . ARG A 1 363 ? -2.762 -1.435 36.499 1.00 90.50 363 ARG A C 1
ATOM 2911 O O . ARG A 1 363 ? -1.791 -1.050 35.854 1.00 90.50 363 ARG A O 1
ATOM 2918 N N . ASN A 1 364 ? -3.270 -2.662 36.396 1.00 90.25 364 ASN A N 1
ATOM 2919 C CA . ASN A 1 364 ? -2.677 -3.700 35.553 1.00 90.25 364 ASN A CA 1
ATOM 2920 C C . ASN A 1 364 ? -2.740 -3.321 34.067 1.00 90.25 364 ASN A C 1
ATOM 2922 O O . ASN A 1 364 ? -1.730 -3.387 33.374 1.00 90.25 364 ASN A O 1
ATOM 2926 N N . ALA A 1 365 ? -3.883 -2.811 33.599 1.00 92.31 365 ALA A N 1
ATOM 2927 C CA . ALA A 1 365 ? -4.013 -2.351 32.217 1.00 92.31 365 ALA A CA 1
ATOM 2928 C C . ALA A 1 365 ? -3.083 -1.160 31.892 1.00 92.31 365 ALA A C 1
ATOM 2930 O O . ALA A 1 365 ? -2.545 -1.073 30.790 1.00 92.31 365 ALA A O 1
ATOM 2931 N N . SER A 1 366 ? -2.852 -0.251 32.847 1.00 91.75 366 SER A N 1
ATOM 2932 C CA . SER A 1 366 ? -1.895 0.853 32.692 1.00 91.75 366 SER A CA 1
ATOM 2933 C C . SER A 1 366 ? -0.451 0.353 32.613 1.00 91.75 366 SER A C 1
ATOM 2935 O O . SER A 1 366 ? 0.334 0.877 31.821 1.00 91.75 366 SER A O 1
ATOM 2937 N N . LEU A 1 367 ? -0.098 -0.672 33.399 1.00 89.19 367 LEU A N 1
ATOM 2938 C CA . LEU A 1 367 ? 1.212 -1.323 33.326 1.00 89.19 367 LEU A CA 1
ATOM 2939 C C . LEU A 1 367 ? 1.451 -1.957 31.952 1.00 89.19 367 LEU A C 1
ATOM 2941 O O . LEU A 1 367 ? 2.532 -1.767 31.398 1.00 89.19 367 LEU A O 1
ATOM 2945 N N . ASP A 1 368 ? 0.452 -2.620 31.366 1.00 89.94 368 ASP A N 1
ATOM 2946 C CA . ASP A 1 368 ? 0.570 -3.213 30.027 1.00 89.94 368 ASP A CA 1
ATOM 2947 C C . ASP A 1 368 ? 0.926 -2.161 28.962 1.00 89.94 368 ASP A C 1
ATOM 2949 O O . ASP A 1 368 ? 1.814 -2.380 28.131 1.00 89.94 368 ASP A O 1
ATOM 2953 N N . VAL A 1 369 ? 0.287 -0.983 29.010 1.00 90.31 369 VAL A N 1
ATOM 2954 C CA . VAL A 1 369 ? 0.603 0.131 28.100 1.00 90.31 369 VAL A CA 1
ATOM 2955 C C . VAL A 1 369 ? 2.037 0.611 28.320 1.00 90.31 369 VAL A C 1
ATOM 2957 O O . VAL A 1 369 ? 2.808 0.691 27.362 1.00 90.31 369 VAL A O 1
ATOM 2960 N N . LEU A 1 370 ? 2.424 0.888 29.570 1.00 87.75 370 LEU A N 1
ATOM 2961 C CA . LEU A 1 370 ? 3.777 1.351 29.900 1.00 87.75 370 LEU A CA 1
ATOM 2962 C C . LEU A 1 370 ? 4.849 0.340 29.476 1.00 87.75 370 LEU A C 1
ATOM 2964 O O . LEU A 1 370 ? 5.881 0.733 28.933 1.00 87.75 370 LEU A O 1
ATOM 2968 N N . MET A 1 371 ? 4.600 -0.959 29.648 1.00 84.62 371 MET A N 1
ATOM 2969 C CA . MET A 1 371 ? 5.508 -2.011 29.196 1.00 84.62 371 MET A CA 1
ATOM 2970 C C . MET A 1 371 ? 5.715 -1.969 27.683 1.00 84.62 371 MET A C 1
ATOM 2972 O O . MET A 1 371 ? 6.853 -2.071 27.225 1.00 84.62 371 MET A O 1
ATOM 2976 N N . VAL A 1 372 ? 4.652 -1.780 26.896 1.00 86.50 372 VAL A N 1
ATOM 2977 C CA . VAL A 1 372 ? 4.771 -1.645 25.436 1.00 86.50 372 VAL A CA 1
ATOM 2978 C C . VAL A 1 372 ? 5.527 -0.378 25.040 1.00 86.50 372 VAL A C 1
ATOM 2980 O O . VAL A 1 372 ? 6.330 -0.430 24.106 1.00 86.50 372 VAL A O 1
ATOM 2983 N N . LEU A 1 373 ? 5.338 0.733 25.758 1.00 82.56 373 LEU A N 1
ATOM 2984 C CA . LEU A 1 373 ? 6.105 1.962 25.530 1.00 82.56 373 LEU A CA 1
ATOM 2985 C C . LEU A 1 373 ? 7.606 1.772 25.825 1.00 82.56 373 LEU A C 1
ATOM 2987 O O . LEU A 1 373 ? 8.442 2.307 25.100 1.00 82.56 373 LEU A O 1
ATOM 2991 N N . VAL A 1 374 ? 7.956 0.980 26.846 1.00 75.94 374 VAL A N 1
ATOM 2992 C CA . VAL A 1 374 ? 9.347 0.736 27.274 1.00 75.94 374 VAL A CA 1
ATOM 2993 C C . VAL A 1 374 ? 10.058 -0.338 26.437 1.00 75.94 374 VAL A C 1
ATOM 2995 O O . VAL A 1 374 ? 11.273 -0.260 26.253 1.00 75.94 374 VAL A O 1
ATOM 2998 N N . LYS A 1 375 ? 9.335 -1.326 25.885 1.00 70.38 375 LYS A N 1
ATOM 2999 C CA . LYS A 1 375 ? 9.895 -2.529 25.225 1.00 70.38 375 LYS A CA 1
ATOM 3000 C C . LYS A 1 375 ? 10.860 -2.255 24.055 1.00 70.38 375 LYS A C 1
ATOM 3002 O O . LYS A 1 375 ? 11.575 -3.167 23.651 1.00 70.38 375 LYS A O 1
ATOM 3007 N N . VAL A 1 376 ? 10.916 -1.037 23.508 1.00 57.53 376 VAL A N 1
ATOM 3008 C CA . VAL A 1 376 ? 11.772 -0.683 22.353 1.00 57.53 376 VAL A CA 1
ATOM 3009 C C . VAL A 1 376 ? 12.770 0.444 22.658 1.00 57.53 376 VAL A C 1
ATOM 3011 O O . VAL A 1 376 ? 13.348 1.033 21.756 1.00 57.53 376 VAL A O 1
ATOM 3014 N N . ALA A 1 377 ? 13.111 0.664 23.928 1.00 52.22 377 ALA A N 1
ATOM 3015 C CA . ALA A 1 377 ? 14.213 1.552 24.324 1.00 52.22 377 ALA A CA 1
ATOM 3016 C C . ALA A 1 377 ? 15.622 1.117 23.824 1.00 52.22 377 ALA A C 1
ATOM 3018 O O . ALA A 1 377 ? 16.622 1.716 24.209 1.00 52.22 377 ALA A O 1
ATOM 3019 N N . TYR A 1 378 ? 15.726 0.088 22.972 1.00 49.81 378 TYR A N 1
ATOM 3020 C CA . TYR A 1 378 ? 16.973 -0.338 22.326 1.00 49.81 378 TYR A CA 1
ATOM 3021 C C . TYR A 1 378 ? 17.214 0.298 20.948 1.00 49.81 378 TYR A C 1
ATOM 3023 O O . TYR A 1 378 ? 18.283 0.096 20.376 1.00 49.81 378 TYR A O 1
ATOM 3031 N N . ALA A 1 379 ? 16.273 1.088 20.422 1.00 52.97 379 ALA A N 1
ATOM 3032 C CA . ALA A 1 379 ? 16.472 1.869 19.207 1.00 52.97 379 ALA A CA 1
ATOM 3033 C C . ALA A 1 379 ? 16.117 3.340 19.477 1.00 52.97 379 ALA A C 1
ATOM 3035 O O . ALA A 1 379 ? 14.957 3.640 19.729 1.00 52.97 379 ALA A O 1
ATOM 3036 N N . LEU A 1 380 ? 17.125 4.216 19.369 1.00 54.12 380 LEU A N 1
ATOM 3037 C CA . LEU A 1 380 ? 17.086 5.690 19.445 1.00 54.12 380 LEU A CA 1
ATOM 3038 C C . LEU A 1 380 ? 17.215 6.319 20.853 1.00 54.12 380 LEU A C 1
ATOM 3040 O O . LEU A 1 380 ? 16.733 5.822 21.867 1.00 54.12 380 LEU A O 1
ATOM 3044 N N . GLY A 1 381 ? 18.022 7.387 20.910 1.00 61.88 381 GLY A N 1
ATOM 3045 C CA . GLY A 1 381 ? 18.615 7.927 22.138 1.00 61.88 381 GLY A CA 1
ATOM 3046 C C . GLY A 1 381 ? 17.812 9.013 22.861 1.00 61.88 381 GLY A C 1
ATOM 3047 O O . GLY A 1 381 ? 18.153 9.333 24.001 1.00 61.88 381 GLY A O 1
ATOM 3048 N N . ASP A 1 382 ? 16.769 9.587 22.257 1.00 64.25 382 ASP A N 1
ATOM 3049 C CA . ASP A 1 382 ? 15.965 10.647 22.888 1.00 64.25 382 ASP A CA 1
ATOM 3050 C C . ASP A 1 382 ? 14.737 10.086 23.622 1.00 64.25 382 ASP A C 1
ATOM 3052 O O . ASP A 1 382 ? 14.362 10.587 24.683 1.00 64.25 382 ASP A O 1
ATOM 3056 N N . GLU A 1 383 ? 14.186 8.971 23.154 1.00 67.19 383 GLU A N 1
ATOM 3057 C CA . GLU A 1 383 ? 13.101 8.224 23.790 1.00 67.19 383 GLU A CA 1
ATOM 3058 C C . GLU A 1 383 ? 13.548 7.659 25.142 1.00 67.19 383 GLU A C 1
ATOM 3060 O O . GLU A 1 383 ? 12.838 7.773 26.141 1.00 67.19 383 GLU A O 1
ATOM 3065 N N . VAL A 1 384 ? 14.778 7.139 25.211 1.00 65.38 384 VAL A N 1
ATOM 3066 C CA . VAL A 1 384 ? 15.401 6.692 26.466 1.00 65.38 384 VAL A CA 1
ATOM 3067 C C . VAL A 1 384 ? 15.504 7.849 27.462 1.00 65.38 384 VAL A C 1
ATOM 3069 O O . VAL A 1 384 ? 15.192 7.680 28.640 1.00 65.38 384 VAL A O 1
ATOM 3072 N N . LYS A 1 385 ? 15.874 9.056 27.007 1.00 67.50 385 LYS A N 1
ATOM 3073 C CA . LYS A 1 385 ? 15.922 10.244 27.876 1.00 67.50 385 LYS A CA 1
ATOM 3074 C C . LYS A 1 385 ? 14.532 10.628 28.382 1.00 67.50 385 LYS A C 1
ATOM 3076 O O . LYS A 1 385 ? 14.423 11.021 29.541 1.00 67.50 385 LYS A O 1
ATOM 3081 N N . ILE A 1 386 ? 13.486 10.509 27.559 1.00 69.06 386 ILE A N 1
ATOM 3082 C CA . ILE A 1 386 ? 12.092 10.752 27.972 1.00 69.06 386 ILE A CA 1
ATOM 3083 C C . ILE A 1 386 ? 11.668 9.736 29.041 1.00 69.06 386 ILE A C 1
ATOM 3085 O O . ILE A 1 386 ? 11.145 10.127 30.086 1.00 69.06 386 ILE A O 1
ATOM 3089 N N . LEU A 1 387 ? 11.956 8.448 28.839 1.00 67.31 387 LEU A N 1
ATOM 3090 C CA . LEU A 1 387 ? 11.650 7.380 29.799 1.00 67.31 387 LEU A CA 1
ATOM 3091 C C . LEU A 1 387 ? 12.407 7.546 31.131 1.00 67.31 387 LEU A C 1
ATOM 3093 O O . LEU A 1 387 ? 11.848 7.308 32.202 1.00 67.31 387 LEU A O 1
ATOM 3097 N N . ILE A 1 388 ? 13.665 7.996 31.083 1.00 67.56 388 ILE A N 1
ATOM 3098 C CA . ILE A 1 388 ? 14.465 8.290 32.281 1.00 67.56 388 ILE A CA 1
ATOM 3099 C C . ILE A 1 388 ? 13.921 9.530 33.005 1.00 67.56 388 ILE A C 1
ATOM 3101 O O . ILE A 1 388 ? 13.726 9.494 34.220 1.00 67.56 388 ILE A O 1
ATOM 3105 N N . ARG A 1 389 ? 13.637 10.622 32.280 1.00 67.44 389 ARG A N 1
ATOM 3106 C CA . ARG A 1 389 ? 13.096 11.868 32.859 1.00 67.44 389 ARG A CA 1
ATOM 3107 C C . ARG A 1 389 ? 11.728 11.670 33.507 1.00 67.44 389 ARG A C 1
ATOM 3109 O O . ARG A 1 389 ? 11.468 12.261 34.549 1.00 67.44 389 ARG A O 1
ATOM 3116 N N . SER A 1 390 ? 10.884 10.831 32.916 1.00 65.62 390 SER A N 1
ATOM 3117 C CA . SER A 1 390 ? 9.530 10.541 33.408 1.00 65.62 390 SER A CA 1
ATOM 3118 C C . SER A 1 390 ? 9.492 9.604 34.622 1.00 65.62 390 SER A C 1
ATOM 3120 O O . SER A 1 390 ? 8.421 9.374 35.176 1.00 65.62 390 SER A O 1
ATOM 3122 N N . LYS A 1 391 ? 10.634 9.049 35.068 1.00 67.81 391 LYS A N 1
ATOM 3123 C CA . LYS A 1 391 ? 10.720 8.095 36.196 1.00 67.81 391 LYS A CA 1
ATOM 3124 C C . LYS A 1 391 ? 9.767 6.891 36.076 1.00 67.81 391 LYS A C 1
ATOM 3126 O O . LYS A 1 391 ? 9.432 6.252 37.079 1.00 67.81 391 LYS A O 1
ATOM 3131 N N . ILE A 1 392 ? 9.350 6.543 34.856 1.00 69.69 392 ILE A N 1
ATOM 3132 C CA . ILE A 1 392 ? 8.457 5.403 34.592 1.00 69.69 392 ILE A CA 1
ATOM 3133 C C . ILE A 1 392 ? 9.082 4.114 35.106 1.00 69.69 392 ILE A C 1
ATOM 3135 O O . ILE A 1 392 ? 8.398 3.330 35.754 1.00 69.69 392 ILE A O 1
ATOM 3139 N N . LEU A 1 393 ? 10.379 3.908 34.852 1.00 67.00 393 LEU A N 1
ATOM 3140 C CA . LEU A 1 393 ? 11.096 2.701 35.268 1.00 67.00 393 LEU A CA 1
ATOM 3141 C C . LEU A 1 393 ? 11.087 2.541 36.793 1.00 67.00 393 LEU A C 1
ATOM 3143 O O . LEU A 1 393 ? 10.779 1.465 37.292 1.00 67.00 393 LEU A O 1
ATOM 3147 N N . GLU A 1 394 ? 11.344 3.618 37.537 1.00 68.88 394 GLU A N 1
ATOM 3148 C CA . GLU A 1 394 ? 11.297 3.622 39.006 1.00 68.88 394 GLU A CA 1
ATOM 3149 C C . GLU A 1 394 ? 9.877 3.335 39.524 1.00 68.88 394 GLU A C 1
ATOM 3151 O O . GLU A 1 394 ? 9.697 2.573 40.473 1.00 68.88 394 GLU A O 1
ATOM 3156 N N . SER A 1 395 ? 8.858 3.894 38.866 1.00 66.25 395 SER A N 1
ATOM 3157 C CA . SER A 1 395 ? 7.446 3.695 39.223 1.00 66.25 395 SER A CA 1
ATOM 3158 C C . SER A 1 395 ? 6.950 2.277 38.907 1.00 66.25 395 SER A C 1
ATOM 3160 O O . SER A 1 395 ? 6.223 1.685 39.704 1.00 66.25 395 SER A O 1
ATOM 3162 N N . CYS A 1 396 ? 7.384 1.695 37.785 1.00 65.44 396 CYS A N 1
ATOM 3163 C CA . CYS A 1 396 ? 7.116 0.300 37.429 1.00 65.44 396 CYS A CA 1
ATOM 3164 C C . CYS A 1 396 ? 7.826 -0.656 38.399 1.00 65.44 396 CYS A C 1
ATOM 3166 O O . CYS A 1 396 ? 7.211 -1.586 38.904 1.00 65.44 396 CYS A O 1
ATOM 3168 N N . LEU A 1 397 ? 9.092 -0.395 38.746 1.00 66.69 397 LEU A N 1
ATOM 3169 C CA . LEU A 1 397 ? 9.843 -1.220 39.702 1.00 66.69 397 LEU A CA 1
ATOM 3170 C C . LEU A 1 397 ? 9.236 -1.201 41.112 1.00 66.69 397 LEU A C 1
ATOM 3172 O O . LEU A 1 397 ? 9.230 -2.226 41.782 1.00 66.69 397 LEU A O 1
ATOM 3176 N N . ARG A 1 398 ? 8.699 -0.058 41.560 1.00 64.75 398 ARG A N 1
ATOM 3177 C CA . ARG A 1 39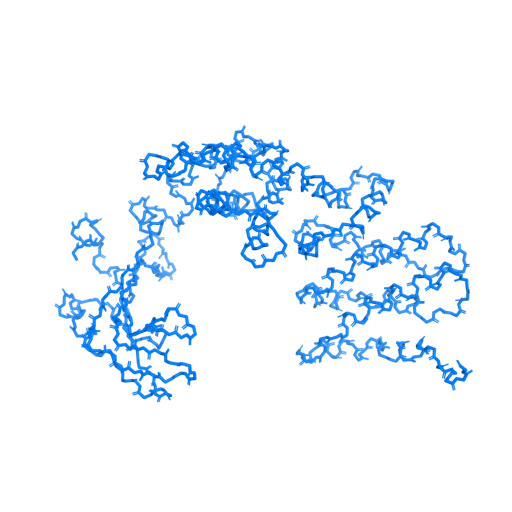8 ? 8.019 0.070 42.864 1.00 64.75 398 ARG A CA 1
ATOM 3178 C C . ARG A 1 398 ? 6.638 -0.582 42.922 1.00 64.75 398 ARG A C 1
ATOM 3180 O O . ARG A 1 398 ? 6.139 -0.817 44.018 1.00 64.75 398 ARG A O 1
ATOM 3187 N N . SER A 1 399 ? 6.009 -0.802 41.771 1.00 58.88 399 SER A N 1
ATOM 3188 C CA . SER A 1 399 ? 4.666 -1.386 41.660 1.00 58.88 399 SER A CA 1
ATOM 3189 C C . SER A 1 399 ? 4.682 -2.871 41.312 1.00 58.88 399 SER A C 1
ATOM 3191 O O . SER A 1 399 ? 3.659 -3.532 41.486 1.00 58.88 399 SER A O 1
ATOM 3193 N N . LEU A 1 400 ? 5.829 -3.413 40.882 1.00 58.91 400 LEU A N 1
ATOM 3194 C CA . LEU A 1 400 ? 6.040 -4.854 40.862 1.00 58.91 400 LEU A CA 1
ATOM 3195 C C . LEU A 1 400 ? 5.828 -5.381 42.288 1.00 58.91 400 LEU A C 1
ATOM 3197 O O . LEU A 1 400 ? 6.468 -4.878 43.218 1.00 58.91 400 LEU A O 1
ATOM 3201 N N . PRO A 1 401 ? 4.939 -6.367 42.495 1.00 52.72 401 PRO A N 1
ATOM 3202 C CA . PRO A 1 401 ? 4.849 -7.013 43.789 1.00 52.72 401 PRO A CA 1
ATOM 3203 C C . PRO A 1 401 ? 6.240 -7.551 44.123 1.00 52.72 401 PRO A C 1
ATOM 3205 O O . PRO A 1 401 ? 6.856 -8.240 43.307 1.00 52.72 401 PRO A O 1
ATOM 3208 N N . VAL A 1 402 ? 6.748 -7.222 45.313 1.00 47.22 402 VAL A N 1
ATOM 3209 C CA . VAL A 1 402 ? 7.834 -7.997 45.912 1.00 47.22 402 VAL A CA 1
ATOM 3210 C C . VAL A 1 402 ? 7.255 -9.396 46.035 1.00 47.22 402 VAL A C 1
ATOM 3212 O O . VAL A 1 402 ? 6.405 -9.641 46.887 1.00 47.22 402 VAL A O 1
ATOM 3215 N N . GLY A 1 403 ? 7.590 -10.263 45.085 1.00 37.50 403 GLY A N 1
ATOM 3216 C CA . GLY A 1 403 ? 7.149 -11.639 45.126 1.00 37.50 403 GLY A CA 1
ATOM 3217 C C . GLY A 1 403 ? 7.671 -12.239 46.420 1.00 37.50 403 GLY A C 1
ATOM 3218 O O . GLY A 1 403 ? 8.881 -12.398 46.572 1.00 37.50 403 GLY A O 1
ATOM 3219 N N . ASP A 1 404 ? 6.764 -12.583 47.331 1.00 37.38 404 ASP A N 1
ATOM 3220 C CA . ASP A 1 404 ? 7.003 -13.717 48.207 1.00 37.38 404 ASP A CA 1
ATOM 3221 C C . ASP A 1 404 ? 7.109 -14.928 47.276 1.00 37.38 404 ASP A C 1
ATOM 3223 O O . ASP A 1 404 ? 6.119 -15.546 46.885 1.00 37.38 404 ASP A O 1
ATOM 3227 N N . TYR A 1 405 ? 8.334 -15.238 46.852 1.00 37.50 405 TYR A N 1
ATOM 3228 C CA . TYR A 1 405 ? 8.671 -16.584 46.414 1.00 37.50 405 TYR A CA 1
ATOM 3229 C C . TYR A 1 405 ? 8.589 -17.473 47.659 1.00 37.50 405 TYR A C 1
ATOM 3231 O O . TYR A 1 405 ? 9.584 -17.728 48.332 1.00 37.50 405 TYR A O 1
ATOM 3239 N N . GLY A 1 406 ? 7.365 -17.867 47.999 1.00 36.78 406 GLY A N 1
ATOM 3240 C CA . GLY A 1 406 ? 7.041 -18.570 49.230 1.00 36.78 406 GLY A CA 1
ATOM 3241 C C . GLY A 1 406 ? 5.672 -19.238 49.179 1.00 36.78 406 GLY A C 1
ATOM 3242 O O . GLY A 1 406 ? 4.806 -18.889 49.972 1.00 36.78 406 GLY A O 1
ATOM 3243 N N . SER A 1 407 ? 5.465 -20.152 48.224 1.00 29.42 407 SER A N 1
ATOM 3244 C CA . SER A 1 407 ? 4.776 -21.464 48.329 1.00 29.42 407 SER A CA 1
ATOM 3245 C C . SER A 1 407 ? 4.319 -21.977 46.967 1.00 29.42 407 SER A C 1
ATOM 3247 O O . SER A 1 407 ? 3.649 -21.222 46.230 1.00 29.42 407 SER A O 1
#

Sequence (407 aa):
ELLTKVYGLQAQRICVTYFGGDENNGIAPDYECRDIWLHLHPSLLVMPRQENFWEMGDTGLCGPCSKIYYVREEDQSGIAVELWSLAFIQYDNKSHGSLKPLHAKFVDTRMILERLTSLLQHKMSSYDIDTFLHIYENIYMTTAVTEKYCQPINTISEAYRVVADHIRALSFAIADGATFGEKGREQALRRIFHRAIRYAMQELGAKEGFMNRAATSLVMAMGDVFQELKEHQENIIKILDEEEATFCKTMQLIMDLSNEKATDQIRAKAVNKLFKEKYKDLAHLLWYSQGSASFLFKEIAHTSPSPTLTWDRANHISRLLGLLVCVAAIPEARVTFLQAGLQDYLVPFVVSTSKEKPMELVRNASLDVLMVLVKVAYALGDEVKILIRSKILESCLRSLPVGDYGS

InterPro domains:
  IPR002318 Alanine-tRNA ligase, class IIc [PR00980] (81-92)
  IPR002318 Alanine-tRNA ligase, class IIc [PR00980] (108-121)
  IPR002318 Alanine-tRNA ligase, class IIc [PR00980] (161-177)
  IPR002318 Alanine-tRNA ligase, class IIc [PR00980] (185-198)
  IPR011989 Armadillo-like helical [G3DSA:1.25.10.10] (245-407)
  IPR018162 Alanine-tRNA ligase, class IIc, anti-codon-binding domain superfamily [SSF101353] (128-253)
  IPR018164 Alanyl-tRNA synthetase, class IIc, N-terminal [PF01411] (1-265)
  IPR018165 Alanyl-tRNA synthetase, class IIc, core domain [PS50860] (1-301)
  IPR045864 Class II Aminoacyl-tRNA synthetase/Biotinyl protein ligase (BPL) and lipoyl protein ligase (LPL) [G3DSA:3.30.930.10] (1-124)
  IPR045864 Class II Aminoacyl-tRNA synthetase/Biotinyl protein ligase (BPL) and lipoyl protein ligase (LPL) [SSF55681] (1-127)
  IPR050058 Alanine--tRNA ligase [PTHR11777] (1-291)

Organism: Noccaea caerulescens (NCBI:txid107243)

pLDDT: mean 88.31, std 10.75, range [29.42, 98.0]

Radius of gyration: 27.55 Å; chains: 1; bounding box: 58×45×82 Å

Foldseek 3Di:
DCVCPVLNHDQLQKAKEWACADVVLPGHTPVVVVVVVCVVPVNHHYYHDNVQKDDPPLWFWIAGKMWMWGQAPPDPVRDTDTFKMKTWTFWTQDPPRNTDGDPDIDIDMDGDPLVSQCRSVVHPDSCPGPLLQLLQVLLLVQFPAPDGQDPPDDLLVVLSSLLSVLLVVLLVCVLVPAAADDDDPNLVNLVSLLSNVLSSCQVGVHDQLSSLSSLVSNCVSCCVPVVSSVVCSVVSSVRSNVSSVVNVVLSVLLVLLQDPPRDPVSVLVSLVVLLVDDNPCSLVSQQPRPCSLVSLLVVLLPDADDLPDDLSNLVSLLSSLSSLLSNLLDPVSLVVCLVVVSLLSLLRLLQDPHPDPSSVSSNVSSLSNLCSSVVVPVPDDVSVVSCVVSCSVVSSVVSPPPDPPPD